Protein 8S7B (pdb70)

Solvent-accessible surface area: 16427 Å² total; per-residue (Å²): 148,131,82,80,46,108,38,19,47,16,2,26,65,34,28,84,89,50,45,153,115,8,50,89,60,8,48,15,101,130,142,39,96,104,61,24,45,87,114,66,69,154,160,100,118,120,36,18,69,0,28,18,72,156,16,140,32,75,133,12,22,76,100,0,88,70,0,0,66,70,25,0,10,0,17,0,44,99,10,62,13,120,46,68,26,2,58,44,1,22,84,23,1,59,87,0,1,108,24,85,40,133,80,1,79,127,10,23,1,26,75,120,49,134,75,42,48,65,32,0,0,6,21,29,123,10,73,63,118,121,16,33,11,11,0,4,1,2,1,17,0,66,2,29,24,116,156,103,29,62,87,73,33,0,0,68,78,8,139,50,2,66,110,23,0,32,140,0,10,77,13,0,78,95,0,9,39,52,0,1,54,12,0,0,120,18,14,164,23,99,83,59,43,1,54,104,45,10,82,138,6,24,0,42,0,28,1,7,16,6,2,39,0,48,94,22,51,22,0,2,0,11,23,35,27,14,14,18,8,0,0,2,0,22,8,16,8,126,87,15,67,6,12,2,5,63,66,120,59,154,22,43,39,7,90,19,93,69,62,13,0,7,0,13,0,0,2,4,0,8,0,3,0,12,14,70,1,95,4,6,26,22,1,5,12,8,44,59,153,103,63,8,0,4,0,8,0,24,2,28,7,8,104,114,113,62,6,70,7,0,84,50,7,59,79,168,125,111,102,31,120,2,113,113,4,45,12,129,80,7,103,66,12,26,106,20,58,37,11,131,40,89,62,19,0,76,66,2,99,154

B-factor: mean 39.92, std 14.91, range [18.69, 108.18]

Organism: Oryza sativa subsp. japonica (NCBI:txid39947)

Foldseek 3Di:
DPPCLQQDDALQVVVVVPDLADPPLFFDDVVVLVAQDDDAPVDDDDFQEAELVCLVDPVRLVSVLCCFQAPQKHWYPPLPDDLVLLVVLVVQLVVLVPDDPVQQCQFPQCVVSRNHDDAGKADAGQDDSSFRDAQKIKHKWWPFPVVPGDCSNQDCPVVCNVVSVNSVVVSVVVSVLSSQLSVCVVLVHDSCPQVVQQVRFIKMKIKMKHFAGSCLSGGFNAFWAFAQAQKKKKAWFQPDWFKWWAGPNHIHTDHDHRPIIMMGGGLLNCFQQLNSGDGITMTGTHHHPGMIIMIMIGHHTHQPDWRGHHPVQDDPVGDRQFDTGGPVVSVCQRSVQSSVSHYSRVVGGD

Nearest PDB structures (foldseek):
  8x7d-assembly2_B  TM=9.817E-01  e=3.833E-67  Oryza sativa
  8x7c-assembly2_A  TM=9.582E-01  e=7.101E-54  Zea mays
  8y4u-assembly1_A  TM=9.654E-01  e=3.224E-54  Oryza sativa Japonica Group
  6lsv-assembly2_B  TM=9.369E-01  e=7.402E-35  Arabidopsis thaliana
  5o7y-assembly1_A  TM=8.703E-01  e=7.907E-34  Papaver somniferum

Radius of gyration: 19.66 Å; Cα contacts (8 Å, |Δi|>4): 694; chains: 1; bounding box: 45×44×62 Å

Sequence (350 aa):
ADESWRAPAIVQELAAAGVEEPPSRYLLREKDRSDVKLVAAELPEPLPVVDLSRLDGAEEATKLRVALQNWGFFLLTNHGVEASLMDSVMNNLSREFFNQPIERKQKFSNLIDGKNFQIQGYGTDRVVTQDQILDWSDRLHLRVEPKEEQDLAFWPDHPESFRDVLNKYASGTKRIRDDIIQAMAKLLELDEDYFLDRLNEAPAFARFNYYPPCPRPDLVFGIRPHSDGTLLTILLVDKDVSGLQVQRDGKWSNVEATPHTLLINLGDTMEVMCNGIFRSPVHRVVTNAEKERISLAMLYSVNDEKDIEPAAGLLDENRPARRYRKVSVEEFRAGIFGKFSRGERYIDSLRI

Structure (mmCIF, N/CA/C/O backbone):
data_8S7B
#
_entry.id   8S7B
#
_cell.length_a   68.332
_cell.length_b   67.432
_cell.length_c   83.176
_cell.angle_alpha   90.000
_cell.angle_beta   92.090
_cell.angle_gamma   90.000
#
_symmetry.space_group_name_H-M   'C 1 2 1'
#
loop_
_entity.id
_entity.type
_entity.pdbx_description
1 polymer 'Fe(II)/2-oxoglutarate-dependent oxygenase'
2 non-polymer 'MANGANESE (II) ION'
3 non-polymer '2-OXOGLUTARIC ACID'
4 non-polymer 3,6,9,12,15,18,21-HEPTAOXATRICOSANE-1,23-DIOL
5 water water
#
loop_
_atom_site.group_PDB
_atom_site.id
_atom_site.type_symbol
_atom_site.label_atom_id
_atom_site.label_alt_id
_atom_site.label_comp_id
_atom_site.label_asym_id
_atom_site.label_entity_id
_atom_site.label_seq_id
_atom_site.pdbx_PDB_ins_code
_atom_site.Cartn_x
_atom_site.Cartn_y
_atom_site.Cartn_z
_atom_site.occupancy
_atom_site.B_iso_or_equiv
_atom_site.auth_seq_id
_atom_site.auth_comp_id
_atom_site.auth_asym_id
_atom_site.auth_atom_id
_atom_site.pdbx_PDB_model_num
ATOM 1 N N . ALA A 1 7 ? 14.84518 10.37330 -8.60202 1.000 108.18108 2 ALA A N 1
ATOM 2 C CA . ALA A 1 7 ? 15.60622 9.32824 -9.27525 1.000 106.27072 2 ALA A CA 1
ATOM 3 C C . ALA A 1 7 ? 15.53287 8.02181 -8.49348 1.000 101.50618 2 ALA A C 1
ATOM 4 O O . ALA A 1 7 ? 14.74352 7.89808 -7.55501 1.000 101.52033 2 ALA A O 1
ATOM 6 N N . ASP A 1 8 ? 16.35377 7.04714 -8.89092 1.000 100.26051 3 ASP A N 1
ATOM 7 C CA . ASP A 1 8 ? 16.42893 5.77684 -8.17944 1.000 97.69051 3 ASP A CA 1
ATOM 8 C C . ASP A 1 8 ? 16.88648 6.02387 -6.74813 1.000 95.11125 3 ASP A C 1
ATOM 9 O O . ASP A 1 8 ? 18.02320 6.44856 -6.51492 1.000 97.35276 3 ASP A O 1
ATOM 14 N N . GLU A 1 9 ? 16.00623 5.75652 -5.78517 1.000 91.65497 4 GLU A N 1
ATOM 15 C CA . GLU A 1 9 ? 16.27075 6.06568 -4.38593 1.000 77.23619 4 GLU A CA 1
ATOM 16 C C . GLU A 1 9 ? 17.31293 5.13010 -3.78549 1.000 72.97924 4 GLU A C 1
ATOM 17 O O . GLU A 1 9 ? 17.06730 4.50947 -2.74579 1.000 66.71751 4 GLU A O 1
ATOM 23 N N . SER A 1 10 ? 18.48228 5.02723 -4.42452 1.000 63.45055 5 SER A N 1
ATOM 24 C CA . SER A 1 10 ? 19.54491 4.18507 -3.88783 1.000 68.92747 5 SER A CA 1
ATOM 25 C C . SER A 1 10 ? 20.04895 4.69184 -2.54475 1.000 58.63921 5 SER A C 1
ATOM 26 O O . SER A 1 10 ? 20.63192 3.91485 -1.78025 1.000 58.23027 5 SER A O 1
ATOM 29 N N . TRP A 1 11 ? 19.83458 5.97442 -2.23835 1.000 57.11330 6 TRP A N 1
ATOM 30 C CA . TRP A 1 11 ? 20.20065 6.49435 -0.92659 1.000 61.83050 6 TRP A CA 1
ATOM 31 C C . TRP A 1 11 ? 19.37139 5.87437 0.18992 1.000 54.02264 6 TRP A C 1
ATOM 32 O O . TRP A 1 11 ? 19.76389 5.96360 1.35797 1.000 46.67745 6 TRP A O 1
ATOM 43 N N . ARG A 1 12 ? 18.23608 5.25438 -0.13814 1.000 49.80901 7 ARG A N 1
ATOM 44 C CA . ARG A 1 12 ? 17.43027 4.56511 0.86180 1.000 55.70297 7 ARG A CA 1
ATOM 45 C C . ARG A 1 12 ? 18.02759 3.23149 1.28467 1.000 50.72597 7 ARG A C 1
ATOM 46 O O . ARG A 1 12 ? 17.60035 2.67736 2.30318 1.000 55.36167 7 ARG A O 1
ATOM 54 N N . ALA A 1 13 ? 18.99875 2.70706 0.53428 1.000 46.56913 8 ALA A N 1
ATOM 55 C CA . ALA A 1 13 ? 19.67810 1.45258 0.85016 1.000 45.98396 8 ALA A CA 1
ATOM 56 C C . ALA A 1 13 ? 21.15279 1.76136 1.08584 1.000 50.43257 8 ALA A C 1
ATOM 57 O O . ALA A 1 13 ? 21.98308 1.62345 0.17399 1.000 45.38476 8 ALA A O 1
ATOM 59 N N . PRO A 1 14 ? 21.51471 2.18319 2.29388 1.000 43.79471 9 PRO A N 1
ATOM 60 C CA . PRO A 1 14 ? 22.90639 2.56001 2.55731 1.000 44.09835 9 PRO A CA 1
ATOM 61 C C . PRO A 1 14 ? 23.81446 1.34236 2.62854 1.000 45.47379 9 PRO A C 1
ATOM 62 O O . PRO A 1 14 ? 23.36921 0.20039 2.75922 1.000 41.65164 9 PRO A O 1
ATOM 66 N N . ALA A 1 15 ? 25.11478 1.61198 2.54783 1.000 43.33114 10 ALA A N 1
ATOM 67 C CA . ALA A 1 15 ? 26.11244 0.55475 2.52384 1.000 34.92579 10 ALA A CA 1
ATOM 68 C C . ALA A 1 15 ? 26.24625 -0.11819 3.88612 1.000 36.36173 10 ALA A C 1
ATOM 69 O O . ALA A 1 15 ? 25.90419 0.44450 4.93365 1.000 36.79488 10 ALA A O 1
ATOM 71 N N . ILE A 1 16 ? 26.76376 -1.34276 3.85704 1.000 34.50255 11 ILE A N 1
ATOM 72 C CA . ILE A 1 16 ? 27.23213 -2.00526 5.06811 1.000 36.06255 11 ILE A CA 1
ATOM 73 C C . ILE A 1 16 ? 28.58309 -1.40117 5.42632 1.000 31.34475 11 ILE A C 1
ATOM 74 O O . ILE A 1 16 ? 29.54667 -1.51943 4.66049 1.000 34.33109 11 ILE A O 1
ATOM 79 N N . VAL A 1 17 ? 28.64872 -0.72919 6.57929 1.000 35.36891 12 VAL A N 1
ATOM 80 C CA . VAL A 1 17 ? 29.85291 0.02724 6.90755 1.000 38.54950 12 VAL A CA 1
ATOM 81 C C . VAL A 1 17 ? 31.04687 -0.89832 7.09981 1.000 35.29314 12 VAL A C 1
ATOM 82 O O . VAL A 1 17 ? 32.17912 -0.53614 6.75642 1.000 33.51967 12 VAL A O 1
ATOM 86 N N . GLN A 1 18 ? 30.82835 -2.09937 7.64448 1.000 32.01114 13 GLN A N 1
ATOM 87 C CA . GLN A 1 18 ? 31.92829 -3.05387 7.75707 1.000 35.82962 13 GLN A CA 1
ATOM 88 C C . GLN A 1 18 ? 32.54761 -3.34959 6.39883 1.000 35.72311 13 GLN A C 1
ATOM 89 O O . GLN A 1 18 ? 33.76073 -3.57659 6.30363 1.000 37.19913 13 GLN A O 1
ATOM 95 N N . GLU A 1 19 ? 31.74215 -3.32300 5.33409 1.000 34.52181 14 GLU A N 1
ATOM 96 C CA . GLU A 1 19 ? 32.26501 -3.57868 3.99570 1.000 38.90155 14 GLU A CA 1
ATOM 97 C C . GLU A 1 19 ? 33.03443 -2.38118 3.44960 1.000 33.43699 14 GLU A C 1
ATOM 98 O O . GLU A 1 19 ? 34.03718 -2.55563 2.74893 1.000 37.71363 14 GLU A O 1
ATOM 104 N N . LEU A 1 20 ? 32.57825 -1.16208 3.74925 1.000 38.03360 15 LEU A N 1
ATOM 105 C CA . LEU A 1 20 ? 33.32994 0.02872 3.35491 1.000 45.09074 15 LEU A CA 1
ATOM 106 C C . LEU A 1 20 ? 34.73146 0.00323 3.94893 1.000 42.46106 15 LEU A C 1
ATOM 107 O O . LEU A 1 20 ? 35.71915 0.25299 3.25356 1.000 37.12171 15 LEU A O 1
ATOM 112 N N . ALA A 1 21 ? 34.83072 -0.29814 5.24424 1.000 37.87161 16 ALA A N 1
ATOM 113 C CA . ALA A 1 21 ? 36.12770 -0.35128 5.91098 1.000 39.80620 16 ALA A CA 1
ATOM 114 C C . ALA A 1 21 ? 36.99847 -1.46410 5.34401 1.000 42.98364 16 ALA A C 1
ATOM 115 O O . ALA A 1 21 ? 38.20452 -1.27736 5.14968 1.000 45.15790 16 ALA A O 1
ATOM 117 N N . ALA A 1 22 ? 36.40501 -2.62940 5.06828 1.000 36.78277 17 ALA A N 1
ATOM 118 C CA . ALA A 1 22 ? 37.16701 -3.73424 4.49433 1.000 37.98132 17 ALA A CA 1
ATOM 119 C C . ALA A 1 22 ? 37.63864 -3.42368 3.07805 1.000 38.89197 17 ALA A C 1
ATOM 120 O O . ALA A 1 22 ? 38.72461 -3.86065 2.67686 1.000 42.91745 17 ALA A O 1
ATOM 122 N N . ALA A 1 23 ? 36.83981 -2.68440 2.30354 1.000 39.42957 18 ALA A N 1
ATOM 123 C CA . ALA A 1 23 ? 37.26762 -2.28347 0.96719 1.000 40.06336 18 ALA A CA 1
ATOM 124 C C . ALA A 1 23 ? 38.41287 -1.28246 1.00838 1.000 44.34547 18 ALA A C 1
ATOM 125 O O . ALA A 1 23 ? 39.12972 -1.13752 0.01408 1.000 48.74972 18 ALA A O 1
ATOM 127 N N . GLY A 1 24 ? 38.59797 -0.58781 2.12695 1.000 44.57399 19 GLY A N 1
ATOM 128 C CA . GLY A 1 24 ? 39.73730 0.29219 2.27775 1.000 50.16550 19 GLY A CA 1
ATOM 129 C C . GLY A 1 24 ? 39.48322 1.74248 1.92053 1.000 47.52938 19 GLY A C 1
ATOM 130 O O . GLY A 1 24 ? 40.36697 2.40178 1.36896 1.000 47.34179 19 GLY A O 1
ATOM 131 N N . VAL A 1 25 ? 38.29365 2.26539 2.22875 1.000 41.99208 20 VAL A N 1
ATOM 132 C CA . VAL A 1 25 ? 38.05852 3.68999 2.02043 1.000 58.77663 20 VAL A CA 1
ATOM 133 C C . VAL A 1 25 ? 39.04550 4.48682 2.86197 1.000 45.69393 20 VAL A C 1
ATOM 134 O O . VAL A 1 25 ? 39.26623 4.19156 4.04296 1.000 49.89816 20 VAL A O 1
ATOM 138 N N . GLU A 1 26 ? 39.67623 5.48441 2.23970 1.000 57.10965 21 GLU A N 1
ATOM 139 C CA . GLU A 1 26 ? 40.68532 6.28105 2.92484 1.000 51.55321 21 GLU A CA 1
ATOM 140 C C . GLU A 1 26 ? 40.08161 7.38673 3.77847 1.000 51.34608 21 GLU A C 1
ATOM 141 O O . GLU A 1 26 ? 40.77996 7.93983 4.63391 1.000 48.85529 21 GLU A O 1
ATOM 147 N N . GLU A 1 27 ? 38.81347 7.71823 3.55775 1.000 50.27084 22 GLU A N 1
ATOM 148 C CA . GLU A 1 27 ? 38.09083 8.74996 4.28552 1.000 45.62582 22 GLU A CA 1
ATOM 149 C C . GLU A 1 27 ? 36.63271 8.32826 4.35666 1.000 41.15590 22 GLU A C 1
ATOM 150 O O . GLU A 1 27 ? 36.17684 7.52696 3.53285 1.000 43.32826 22 GLU A O 1
ATOM 156 N N . PRO A 1 28 ? 35.87480 8.84056 5.32049 1.000 40.40059 23 PRO A N 1
ATOM 157 C CA . PRO A 1 28 ? 34.44304 8.52753 5.37159 1.000 39.05848 23 PRO A CA 1
ATOM 158 C C . PRO A 1 28 ? 33.71773 9.17231 4.20456 1.000 44.68732 23 PRO A C 1
ATOM 159 O O . PRO A 1 28 ? 33.93451 10.35878 3.91792 1.000 39.55582 23 PRO A O 1
ATOM 163 N N . PRO A 1 29 ? 32.86836 8.42504 3.49658 1.000 46.49263 24 PRO A N 1
ATOM 164 C CA . PRO A 1 29 ? 32.06274 9.03702 2.43209 1.000 51.88058 24 PRO A CA 1
ATOM 165 C C . PRO A 1 29 ? 31.19966 10.16596 2.97967 1.000 47.45026 24 PRO A C 1
ATOM 166 O O . PRO A 1 29 ? 30.94021 10.25701 4.18134 1.000 42.76705 24 PRO A O 1
ATOM 170 N N . SER A 1 30 ? 30.74407 11.03485 2.06924 1.000 42.89228 25 SER A N 1
ATOM 171 C CA . SER A 1 30 ? 30.21776 12.33138 2.49315 1.000 45.77350 25 SER A CA 1
ATOM 172 C C . SER A 1 30 ? 28.97959 12.20509 3.37848 1.000 46.07680 25 SER A C 1
ATOM 173 O O . SER A 1 30 ? 28.75723 13.05727 4.24465 1.000 40.30060 25 SER A O 1
ATOM 176 N N . ARG A 1 31 ? 28.17107 11.15812 3.19831 1.000 42.79046 26 ARG A N 1
ATOM 177 C CA . ARG A 1 31 ? 26.95173 11.03892 3.99748 1.000 39.46846 26 ARG A CA 1
ATOM 178 C C . ARG A 1 31 ? 27.21486 10.66437 5.45212 1.000 41.36172 26 ARG A C 1
ATOM 179 O O . ARG A 1 31 ? 26.27781 10.69446 6.25876 1.000 45.49059 26 ARG A O 1
ATOM 187 N N . TYR A 1 32 ? 28.44957 10.31387 5.81007 1.000 43.18747 27 TYR A N 1
ATOM 188 C CA . TYR A 1 32 ? 28.80054 10.03474 7.19465 1.000 36.96626 27 TYR A CA 1
ATOM 189 C C . TYR A 1 32 ? 29.43755 11.22775 7.89416 1.000 36.53574 27 TYR A C 1
ATOM 190 O O . TYR A 1 32 ? 29.61938 11.18370 9.11396 1.000 38.71078 27 TYR A O 1
ATOM 199 N N . LEU A 1 33 ? 29.77528 12.28610 7.15762 1.000 37.44403 28 LEU A N 1
ATOM 200 C CA . LEU A 1 33 ? 30.46887 13.41780 7.75585 1.000 39.06123 28 LEU A CA 1
ATOM 201 C C . LEU A 1 33 ? 29.51800 14.24376 8.61530 1.000 47.20791 28 LEU A C 1
ATOM 202 O O . LEU A 1 33 ? 28.42569 14.61645 8.17507 1.000 48.91136 28 LEU A O 1
ATOM 207 N N . LEU A 1 34 ? 29.94260 14.53647 9.84066 1.000 41.68005 29 LEU A N 1
ATOM 208 C CA . LEU A 1 34 ? 29.19730 15.43336 10.70790 1.000 46.69370 29 LEU A CA 1
ATOM 209 C C . LEU A 1 34 ? 29.21336 16.85800 10.15665 1.000 46.37526 29 LEU A C 1
ATOM 210 O O . LEU A 1 34 ? 30.03250 17.21967 9.30763 1.000 51.79899 29 LEU A O 1
ATOM 215 N N . ARG A 1 35 ? 28.30412 17.67750 10.67492 1.000 77.66603 30 ARG A N 1
ATOM 216 C CA . ARG A 1 35 ? 28.07220 19.03360 10.18086 1.000 84.98948 30 ARG A CA 1
ATOM 217 C C . ARG A 1 35 ? 28.47523 20.04227 11.25711 1.000 89.34824 30 ARG A C 1
ATOM 218 O O . ARG A 1 35 ? 27.65537 20.45190 12.08085 1.000 98.74821 30 ARG A O 1
ATOM 226 N N . GLU A 1 36 ? 29.75257 20.43716 11.23783 1.000 92.59291 31 GLU A N 1
ATOM 227 C CA . GLU A 1 36 ? 30.29020 21.53523 12.04236 1.000 90.73425 31 GLU A CA 1
ATOM 228 C C . GLU A 1 36 ? 29.88274 21.48846 13.51236 1.000 84.44229 31 GLU A C 1
ATOM 229 O O . GLU A 1 36 ? 30.73752 21.31857 14.38813 1.000 82.31905 31 GLU A O 1
ATOM 235 N N . LYS A 1 37 ? 28.58585 21.67025 13.78720 1.000 82.25803 32 LYS A N 1
ATOM 236 C CA . LYS A 1 37 ? 28.09035 21.67706 15.16225 1.000 82.15961 32 LYS A CA 1
ATOM 237 C C . LYS A 1 37 ? 28.54550 20.43904 15.92385 1.000 82.50071 32 LYS A C 1
ATOM 238 O O . LYS A 1 37 ? 28.98904 20.52940 17.07454 1.000 80.67863 32 LYS A O 1
ATOM 244 N N . ASP A 1 38 ? 28.44406 19.26834 15.29178 1.000 81.21525 33 ASP A N 1
ATOM 245 C CA . ASP A 1 38 ? 28.93094 18.04343 15.91076 1.000 75.50388 33 ASP A CA 1
ATOM 246 C C . ASP A 1 38 ? 30.43341 17.85656 15.74032 1.000 73.97878 33 ASP A C 1
ATOM 247 O O . ASP A 1 38 ? 31.04886 17.16342 16.55665 1.000 70.22358 33 ASP A O 1
ATOM 252 N N . ARG A 1 39 ? 31.03865 18.46339 14.71378 1.000 73.40944 34 ARG A N 1
ATOM 253 C CA . ARG A 1 39 ? 32.47311 18.28772 14.49583 1.000 73.10203 34 ARG A CA 1
ATOM 254 C C . ARG A 1 39 ? 33.29016 18.87668 15.64008 1.000 75.80552 34 ARG A C 1
ATOM 255 O O . ARG A 1 39 ? 34.29730 18.29263 16.05887 1.000 69.74431 34 ARG A O 1
ATOM 263 N N . SER A 1 40 ? 32.87473 20.03353 16.15875 1.000 74.18848 35 SER A N 1
ATOM 264 C CA . SER A 1 40 ? 33.60860 20.68118 17.23936 1.000 76.75876 35 SER A CA 1
ATOM 265 C C . SER A 1 40 ? 33.52288 19.92039 18.55739 1.000 78.11026 35 SER A C 1
ATOM 266 O O . SER A 1 40 ? 34.29477 20.22102 19.47491 1.000 80.12635 35 SER A O 1
ATOM 269 N N . ASP A 1 41 ? 32.62219 18.94472 18.67520 1.000 73.73232 36 ASP A N 1
ATOM 270 C CA . ASP A 1 41 ? 32.36494 18.27944 19.94523 1.000 65.51760 36 ASP A CA 1
ATOM 271 C C . ASP A 1 41 ? 32.80055 16.81830 19.95901 1.000 67.24788 36 ASP A C 1
ATOM 272 O O . ASP A 1 41 ? 32.49057 16.10395 20.91854 1.000 52.85562 36 ASP A O 1
ATOM 277 N N . VAL A 1 42 ? 33.50690 16.35516 18.92988 1.000 66.69850 37 VAL A N 1
ATOM 278 C CA . VAL A 1 42 ? 33.98609 14.97550 18.88841 1.000 62.03430 37 VAL A CA 1
ATOM 279 C C . VAL A 1 42 ? 35.22314 14.87565 19.77477 1.000 65.57040 37 VAL A C 1
ATOM 280 O O . VAL A 1 42 ? 36.27843 15.42483 19.44990 1.000 64.59775 37 VAL A O 1
ATOM 284 N N . LYS A 1 43 ? 35.09663 14.16923 20.89368 1.000 49.63132 38 LYS A N 1
ATOM 285 C CA . LYS A 1 43 ? 36.19893 13.96771 21.82436 1.000 61.69312 38 LYS A CA 1
ATOM 286 C C . LYS A 1 43 ? 36.80615 12.59036 21.58313 1.000 56.57892 38 LYS A C 1
ATOM 287 O O . LYS A 1 43 ? 36.13611 11.57119 21.77691 1.000 44.36173 38 LYS A O 1
ATOM 293 N N . LEU A 1 44 ? 38.06735 12.56146 21.15306 1.000 47.82959 39 LEU A N 1
ATOM 294 C CA . LEU A 1 44 ? 38.77755 11.30801 20.93808 1.000 60.51441 39 LEU A CA 1
ATOM 295 C C . LEU A 1 44 ? 39.79907 11.00263 22.02575 1.000 67.89525 39 LEU A C 1
ATOM 296 O O . LEU A 1 44 ? 40.25589 9.85793 22.11750 1.000 66.39929 39 LEU A O 1
ATOM 301 N N . VAL A 1 45 ? 40.16825 11.98543 22.84521 1.000 64.40329 40 VAL A N 1
ATOM 302 C CA . VAL A 1 45 ? 41.19889 11.81481 23.86360 1.000 63.43493 40 VAL A CA 1
ATOM 303 C C . VAL A 1 45 ? 40.53361 11.63288 25.22175 1.000 64.33263 40 VAL A C 1
ATOM 304 O O . VAL A 1 45 ? 39.51459 12.27025 25.52392 1.000 63.12277 40 VAL A O 1
ATOM 308 N N . ALA A 1 46 ? 41.09577 10.74199 26.03535 1.000 60.99591 41 ALA A N 1
ATOM 309 C CA . ALA A 1 46 ? 40.58136 10.52633 27.37837 1.000 65.50259 41 ALA A CA 1
ATOM 310 C C . ALA A 1 46 ? 40.98190 11.68284 28.29080 1.000 50.39487 41 ALA A C 1
ATOM 311 O O . ALA A 1 46 ? 41.93556 12.41743 28.02503 1.000 56.22644 41 ALA A O 1
ATOM 313 N N . ALA A 1 47 ? 40.24189 11.82843 29.39106 1.000 49.07578 42 ALA A N 1
ATOM 314 C CA . ALA A 1 47 ? 40.34136 13.01391 30.23616 1.000 59.02037 42 ALA A CA 1
ATOM 315 C C . ALA A 1 47 ? 41.56098 13.02340 31.15132 1.000 65.62643 42 ALA A C 1
ATOM 316 O O . ALA A 1 47 ? 41.84741 14.07138 31.74152 1.000 78.40431 42 ALA A O 1
ATOM 318 N N . GLU A 1 48 ? 42.25860 11.89193 31.29731 1.000 62.36274 43 GLU A N 1
ATOM 319 C CA . GLU A 1 48 ? 43.47283 11.75005 32.10516 1.000 61.94158 43 GLU A CA 1
ATOM 320 C C . GLU A 1 48 ? 43.18183 11.69695 33.60592 1.000 58.92709 43 GLU A C 1
ATOM 321 O O . GLU A 1 48 ? 43.87312 10.98238 34.34009 1.000 53.53512 43 GLU A O 1
ATOM 327 N N . LEU A 1 49 ? 42.17588 12.43462 34.07971 1.000 42.46614 44 LEU A N 1
ATOM 328 C CA . LEU A 1 49 ? 41.71556 12.34039 35.46885 1.000 46.78813 44 LEU A CA 1
ATOM 329 C C . LEU A 1 49 ? 40.19275 12.24030 35.52005 1.000 40.24192 44 LEU A C 1
ATOM 330 O O . LEU A 1 49 ? 39.51382 13.12240 36.05737 1.000 39.27420 44 LEU A O 1
ATOM 335 N N . PRO A 1 50 ? 39.61833 11.15762 34.99127 1.000 33.94818 45 PRO A N 1
ATOM 336 C CA . PRO A 1 50 ? 38.15670 11.02507 34.99866 1.000 30.71663 45 PRO A CA 1
ATOM 337 C C . PRO A 1 50 ? 37.61261 10.84731 36.40743 1.000 33.38984 45 PRO A C 1
ATOM 338 O O . PRO A 1 50 ? 38.29138 10.33059 37.29788 1.000 33.63503 45 PRO A O 1
ATOM 342 N N . GLU A 1 51 ? 36.37582 11.30520 36.60258 1.000 34.56817 46 GLU A N 1
ATOM 343 C CA . GLU A 1 51 ? 35.69107 11.09037 37.86773 1.000 31.90184 46 GLU A CA 1
ATOM 344 C C . GLU A 1 51 ? 35.24468 9.63390 37.97788 1.000 30.93550 46 GLU A C 1
ATOM 345 O O . GLU A 1 51 ? 34.91584 9.00341 36.97312 1.000 26.17804 46 GLU A O 1
ATOM 351 N N . PRO A 1 52 ? 35.22262 9.07817 39.18841 1.000 30.62507 47 PRO A N 1
ATOM 352 C CA . PRO A 1 52 ? 34.67806 7.72659 39.36304 1.000 28.97994 47 PRO A CA 1
ATOM 353 C C . PRO A 1 52 ? 33.23765 7.63969 38.87429 1.000 29.99557 47 PRO A C 1
ATOM 354 O O . PRO A 1 52 ? 32.43796 8.55547 39.06762 1.000 29.16223 47 PRO A O 1
ATOM 358 N N . LEU A 1 53 ? 32.92047 6.54408 38.23893 1.000 26.57453 48 LEU A N 1
ATOM 359 C CA . LEU A 1 53 ? 31.57486 6.32459 37.73750 1.000 21.44776 48 LEU A CA 1
ATOM 360 C C . LEU A 1 53 ? 30.71200 5.67004 38.81024 1.000 27.24794 48 LEU A C 1
ATOM 361 O O . LEU A 1 53 ? 31.23062 4.98544 39.69648 1.000 25.57932 48 LEU A O 1
ATOM 366 N N . PRO A 1 54 ? 29.39528 5.84782 38.77117 1.000 25.33583 49 PRO A N 1
ATOM 367 C CA . PRO A 1 54 ? 28.54978 5.18333 39.77046 1.000 25.40328 49 PRO A CA 1
ATOM 368 C C . PRO A 1 54 ? 28.48221 3.68262 39.52636 1.000 26.93803 49 PRO A C 1
ATOM 369 O O . PRO A 1 54 ? 28.32484 3.21942 38.39425 1.000 25.32647 49 PRO A O 1
ATOM 373 N N . VAL A 1 55 ? 28.63500 2.92419 40.61008 1.000 24.71086 50 VAL A N 1
ATOM 374 C CA . VAL A 1 55 ? 28.59589 1.46638 40.58340 1.000 20.14258 50 VAL A CA 1
ATOM 375 C C . VAL A 1 55 ? 27.53345 1.02518 41.58175 1.000 23.48619 50 VAL A C 1
ATOM 376 O O . VAL A 1 55 ? 27.50421 1.51939 42.71514 1.000 25.81628 50 VAL A O 1
ATOM 380 N N . VAL A 1 56 ? 26.64856 0.12446 41.15458 1.000 21.23037 51 VAL A N 1
ATOM 381 C CA . VAL A 1 56 ? 25.58700 -0.42047 41.99931 1.000 22.30037 51 VAL A CA 1
ATOM 382 C C . VAL A 1 56 ? 25.75401 -1.93199 42.04268 1.000 25.10754 51 VAL A C 1
ATOM 383 O O . VAL A 1 56 ? 25.96759 -2.56702 41.00403 1.000 24.02728 51 VAL A O 1
ATOM 387 N N . ASP A 1 57 ? 25.66830 -2.49910 43.24062 1.000 22.31047 52 ASP A N 1
ATOM 388 C CA . ASP A 1 57 ? 25.76362 -3.93787 43.45524 1.000 23.83279 52 ASP A CA 1
ATOM 389 C C . ASP A 1 57 ? 24.33710 -4.46521 43.57097 1.000 25.98689 52 ASP A C 1
ATOM 390 O O . ASP A 1 57 ? 23.65573 -4.21519 44.57285 1.000 23.29372 52 ASP A O 1
ATOM 395 N N . LEU A 1 58 ? 23.88606 -5.18688 42.54002 1.000 22.74531 53 LEU A N 1
ATOM 396 C CA . LEU A 1 58 ? 22.50969 -5.67691 42.51864 1.000 22.94410 53 LEU A CA 1
ATOM 397 C C . LEU A 1 58 ? 22.20101 -6.51905 43.74885 1.000 22.66397 53 LEU A C 1
ATOM 398 O O . LEU A 1 58 ? 21.09524 -6.44453 44.30020 1.000 29.08788 53 LEU A O 1
ATOM 403 N N . SER A 1 59 ? 23.16541 -7.32715 44.20076 1.000 24.38822 54 SER A N 1
ATOM 404 C CA . SER A 1 59 ? 22.88872 -8.21024 45.33192 1.000 28.67260 54 SER A CA 1
ATOM 405 C C . SER A 1 59 ? 22.70060 -7.46377 46.64871 1.000 31.16283 54 SER A C 1
ATOM 406 O O . SER A 1 59 ? 22.18931 -8.05617 47.60599 1.000 28.96083 54 SER A O 1
ATOM 409 N N . ARG A 1 60 ? 23.09234 -6.19533 46.72651 1.000 25.73786 55 ARG A N 1
ATOM 410 C CA . ARG A 1 60 ? 22.96239 -5.40954 47.94586 1.000 29.11080 55 ARG A CA 1
ATOM 411 C C . ARG A 1 60 ? 21.82295 -4.40278 47.87880 1.000 30.59984 55 ARG A C 1
ATOM 412 O O . ARG A 1 60 ? 21.65268 -3.61388 48.81479 1.000 28.80970 55 ARG A O 1
ATOM 420 N N . LEU A 1 61 ? 21.02880 -4.42505 46.80843 1.000 27.76938 56 LEU A N 1
ATOM 421 C CA . LEU A 1 61 ? 20.14769 -3.31311 46.48115 1.000 28.02017 56 LEU A CA 1
ATOM 422 C C . LEU A 1 61 ? 18.98355 -3.15037 47.44860 1.000 32.74280 56 LEU A C 1
ATOM 423 O O . LEU A 1 61 ? 18.34690 -2.09244 47.43726 1.000 36.25211 56 LEU A O 1
ATOM 428 N N . ASP A 1 62 ? 18.68803 -4.15153 48.28087 1.000 34.21588 57 ASP A N 1
ATOM 429 C CA . ASP A 1 62 ? 17.65140 -3.97084 49.28970 1.000 33.55037 57 ASP A CA 1
ATOM 430 C C . ASP A 1 62 ? 18.09612 -3.04262 50.41116 1.000 42.26748 57 ASP A C 1
ATOM 431 O O . ASP A 1 62 ? 17.24468 -2.48273 51.11041 1.000 42.83728 57 ASP A O 1
ATOM 436 N N . GLY A 1 63 ? 19.40164 -2.86975 50.59745 1.000 33.41732 58 GLY A N 1
ATOM 437 C CA . GLY A 1 63 ? 19.89184 -2.03887 51.67737 1.000 34.21774 58 GLY A CA 1
ATOM 438 C C . GLY A 1 63 ? 19.78533 -0.55859 51.36171 1.000 34.97510 58 GLY A C 1
ATOM 439 O O . GLY A 1 63 ? 19.85077 -0.13127 50.20895 1.000 28.72696 58 GLY A O 1
ATOM 440 N N . ALA A 1 64 ? 19.62577 0.23664 52.42164 1.000 31.87809 59 ALA A N 1
ATOM 441 C CA . ALA A 1 64 ? 19.46796 1.67588 52.24211 1.000 37.59130 59 ALA A CA 1
ATOM 442 C C . ALA A 1 64 ? 20.69348 2.29238 51.58261 1.000 26.45518 59 ALA A C 1
ATOM 443 O O . ALA A 1 64 ? 20.56443 3.13509 50.68818 1.000 28.63406 59 ALA A O 1
ATOM 445 N N . GLU A 1 65 ? 21.89107 1.88746 52.01373 1.000 30.51621 60 GLU A N 1
ATOM 446 C CA . GLU A 1 65 ? 23.10911 2.48523 51.47411 1.000 27.30404 60 GLU A CA 1
ATOM 447 C C . GLU A 1 65 ? 23.23283 2.22447 49.97959 1.000 30.88203 60 GLU A C 1
ATOM 448 O O . GLU A 1 65 ? 23.66506 3.09993 49.22277 1.000 27.20600 60 GLU A O 1
ATOM 454 N N . GLU A 1 66 ? 22.85315 1.02765 49.53318 1.000 30.15675 61 GLU A N 1
ATOM 455 C CA . GLU A 1 66 ? 22.96829 0.71997 48.11333 1.000 25.28872 61 GLU A CA 1
ATOM 456 C C . GLU A 1 66 ? 21.86734 1.39626 47.30846 1.000 27.97917 61 GLU A C 1
ATOM 457 O O . GLU A 1 66 ? 22.10673 1.84930 46.18836 1.000 26.90578 61 GLU A O 1
ATOM 463 N N . ALA A 1 67 ? 20.65727 1.47518 47.86227 1.000 27.99931 62 ALA A N 1
ATOM 464 C CA . ALA A 1 67 ? 19.59452 2.22405 47.20145 1.000 24.89314 62 ALA A CA 1
ATOM 465 C C . ALA A 1 67 ? 19.96493 3.69001 47.04085 1.000 25.02257 62 ALA A C 1
ATOM 466 O O . ALA A 1 67 ? 19.55839 4.32857 46.06408 1.000 27.53519 62 ALA A O 1
ATOM 468 N N . THR A 1 68 ? 20.71861 4.24467 47.99350 1.000 27.99316 63 THR A N 1
ATOM 469 C CA . THR A 1 68 ? 21.17553 5.62594 47.86855 1.000 27.82077 63 THR A CA 1
ATOM 470 C C . THR A 1 68 ? 22.15054 5.78143 46.70704 1.000 24.81966 63 THR A C 1
ATOM 471 O O . THR A 1 68 ? 22.11148 6.78535 45.98465 1.000 23.92344 63 THR A O 1
ATOM 475 N N . LYS A 1 69 ? 23.04269 4.80625 46.51926 1.000 22.89720 64 LYS A N 1
ATOM 476 C CA . LYS A 1 69 ? 23.94267 4.85286 45.37034 1.000 24.48420 64 LYS A CA 1
ATOM 477 C C . LYS A 1 69 ? 23.16164 4.80833 44.06648 1.000 24.30422 64 LYS A C 1
ATOM 478 O O . LYS A 1 69 ? 23.52844 5.47726 43.09260 1.000 23.27600 64 LYS A O 1
ATOM 484 N N . LEU A 1 70 ? 22.09548 4.00109 44.02282 1.000 24.54336 65 LEU A N 1
ATOM 485 C CA . LEU A 1 70 ? 21.21813 3.98237 42.85639 1.000 24.65307 65 LEU A CA 1
ATOM 486 C C . LEU A 1 70 ? 20.55561 5.33779 42.64431 1.000 25.09767 65 LEU A C 1
ATOM 487 O O . LEU A 1 70 ? 20.48061 5.83433 41.51638 1.000 24.41219 65 LEU A O 1
ATOM 492 N N . ARG A 1 71 ? 20.05238 5.95008 43.71940 1.000 24.17426 66 ARG A N 1
ATOM 493 C CA . ARG A 1 71 ? 19.40954 7.25468 43.57683 1.000 21.39630 66 ARG A CA 1
ATOM 494 C C . ARG A 1 71 ? 20.37946 8.28163 43.00668 1.000 22.20432 66 ARG A C 1
ATOM 495 O O . ARG A 1 71 ? 20.03956 9.02416 42.07659 1.000 27.65497 66 ARG A O 1
ATOM 503 N N . VAL A 1 72 ? 21.60553 8.32310 43.53473 1.000 25.87406 67 VAL A N 1
ATOM 504 C CA . VAL A 1 72 ? 22.59753 9.27139 43.03224 1.000 27.47948 67 VAL A CA 1
ATOM 505 C C . VAL A 1 72 ? 22.86178 9.03008 41.55451 1.000 29.55496 67 VAL A C 1
ATOM 506 O O . VAL A 1 72 ? 22.93482 9.97524 40.75809 1.000 27.54224 67 VAL A O 1
ATOM 510 N N . ALA A 1 73 ? 22.99022 7.76091 41.16215 1.000 24.18041 68 ALA A N 1
ATOM 511 C CA . ALA A 1 73 ? 23.22256 7.44595 39.75842 1.000 27.96862 68 ALA A CA 1
ATOM 512 C C . ALA A 1 73 ? 22.05932 7.91343 38.89482 1.000 27.20614 68 ALA A C 1
ATOM 513 O O . ALA A 1 73 ? 22.26640 8.52241 37.83729 1.000 26.14990 68 ALA A O 1
ATOM 515 N N . LEU A 1 74 ? 20.82490 7.66039 39.34044 1.000 24.84548 69 LEU A N 1
ATOM 516 C CA . LEU A 1 74 ? 19.67728 7.92933 38.48045 1.000 26.11327 69 LEU A CA 1
ATOM 517 C C . LEU A 1 74 ? 19.38507 9.41582 38.38517 1.000 28.91382 69 LEU A C 1
ATOM 518 O O . LEU A 1 74 ? 18.99219 9.90428 37.32214 1.000 25.30002 69 LEU A O 1
ATOM 523 N N . GLN A 1 75 ? 19.56440 10.15017 39.48240 1.000 27.63500 70 GLN A N 1
ATOM 524 C CA . GLN A 1 75 ? 19.27871 11.58013 39.46899 1.000 27.49180 70 GLN A CA 1
ATOM 525 C C . GLN A 1 75 ? 20.38777 12.38198 38.79606 1.000 29.89126 70 GLN A C 1
ATOM 526 O O . GLN A 1 75 ? 20.10590 13.34477 38.07268 1.000 36.52526 70 GLN A O 1
ATOM 532 N N . ASN A 1 76 ? 21.65153 12.00924 39.01288 1.000 29.90124 71 ASN A N 1
ATOM 533 C CA . ASN A 1 76 ? 22.76934 12.82803 38.55820 1.000 29.91375 71 ASN A CA 1
ATOM 534 C C . ASN A 1 76 ? 23.45157 12.31291 37.29662 1.000 32.61438 71 ASN A C 1
ATOM 535 O O . ASN A 1 76 ? 24.14556 13.08872 36.62748 1.000 30.77232 71 ASN A O 1
ATOM 540 N N . TRP A 1 77 ? 23.28106 11.04615 36.95168 1.000 25.22508 72 TRP A N 1
ATOM 541 C CA . TRP A 1 77 ? 23.94868 10.50392 35.77504 1.000 26.03499 72 TRP A CA 1
ATOM 542 C C . TRP A 1 77 ? 22.99207 9.90861 34.75565 1.000 28.70055 72 TRP A C 1
ATOM 543 O O . TRP A 1 77 ? 23.23840 10.02317 33.54811 1.000 28.12896 72 TRP A O 1
ATOM 554 N N . GLY A 1 78 ? 21.91121 9.27005 35.20305 1.000 23.04048 73 GLY A N 1
ATOM 555 C CA . GLY A 1 78 ? 21.01436 8.56060 34.31720 1.000 21.25335 73 GLY A CA 1
ATOM 556 C C . GLY A 1 78 ? 21.43524 7.14211 33.99850 1.000 25.56840 73 GLY A C 1
ATOM 557 O O . GLY A 1 78 ? 20.70529 6.43762 33.29173 1.000 23.02131 73 GLY A O 1
ATOM 558 N N . PHE A 1 79 ? 22.58788 6.70408 34.49226 1.000 20.31125 74 PHE A N 1
ATOM 559 C CA . PHE A 1 79 ? 23.08514 5.36713 34.21741 1.000 22.71099 74 PHE A CA 1
ATOM 560 C C . PHE A 1 79 ? 23.95631 4.93187 35.38469 1.000 29.06288 74 PHE A C 1
ATOM 561 O O . PHE A 1 79 ? 24.33406 5.74308 36.23668 1.000 25.94626 74 PHE A O 1
ATOM 569 N N . PHE A 1 80 ? 24.28238 3.63782 35.40999 1.000 23.43035 75 PHE A N 1
ATOM 570 C CA . PHE A 1 80 ? 25.20366 3.10900 36.40750 1.000 23.63593 75 PHE A CA 1
ATOM 571 C C . PHE A 1 80 ? 25.82605 1.81338 35.89450 1.000 21.60378 75 PHE A C 1
ATOM 572 O O . PHE A 1 80 ? 25.23952 1.11102 35.06541 1.000 21.75999 75 PHE A O 1
ATOM 580 N N . LEU A 1 81 ? 27.04335 1.53740 36.36298 1.000 19.48236 76 LEU A N 1
ATOM 581 C CA . LEU A 1 81 ? 27.63216 0.20954 36.24633 1.000 20.86315 76 LEU A CA 1
ATOM 582 C C . LEU A 1 81 ? 26.97970 -0.70695 37.27308 1.000 24.81521 76 LEU A C 1
ATOM 583 O O . LEU A 1 81 ? 26.69912 -0.28213 38.39474 1.000 24.45031 76 LEU A O 1
ATOM 588 N N . LEU A 1 82 ? 26.75338 -1.96804 36.89957 1.000 19.98807 77 LEU A N 1
ATOM 589 C CA . LEU A 1 82 ? 26.06132 -2.91568 37.77201 1.000 19.49913 77 LEU A CA 1
ATOM 590 C C . LEU A 1 82 ? 26.92471 -4.15057 37.96488 1.000 21.15161 77 LEU A C 1
ATOM 591 O O . LEU A 1 82 ? 27.33542 -4.78381 36.98496 1.000 23.42690 77 LEU A O 1
ATOM 596 N N . THR A 1 83 ? 27.19378 -4.49539 39.21866 1.000 23.36973 78 THR A N 1
ATOM 597 C CA . THR A 1 83 ? 27.97027 -5.67657 39.56058 1.000 21.09043 78 THR A CA 1
ATOM 598 C C . THR A 1 83 ? 27.08645 -6.67617 40.29773 1.000 22.22513 78 THR A C 1
ATOM 599 O O . THR A 1 83 ? 25.99227 -6.34144 40.76501 1.000 22.58038 78 THR A O 1
ATOM 603 N N . ASN A 1 84 ? 27.57804 -7.91644 40.39303 1.000 24.12158 79 ASN A N 1
ATOM 604 C CA . ASN A 1 84 ? 26.90903 -8.97303 41.16510 1.000 28.93674 79 ASN A CA 1
ATOM 605 C C . ASN A 1 84 ? 25.44918 -9.12324 40.74209 1.000 24.56613 79 ASN A C 1
ATOM 606 O O . ASN A 1 84 ? 24.54529 -9.29016 41.56734 1.000 27.20779 79 ASN A O 1
ATOM 611 N N . HIS A 1 85 ? 25.22788 -9.06259 39.43298 1.000 24.40852 80 HIS A N 1
ATOM 612 C CA . HIS A 1 85 ? 23.91025 -9.02448 38.81386 1.000 23.97922 80 HIS A CA 1
ATOM 613 C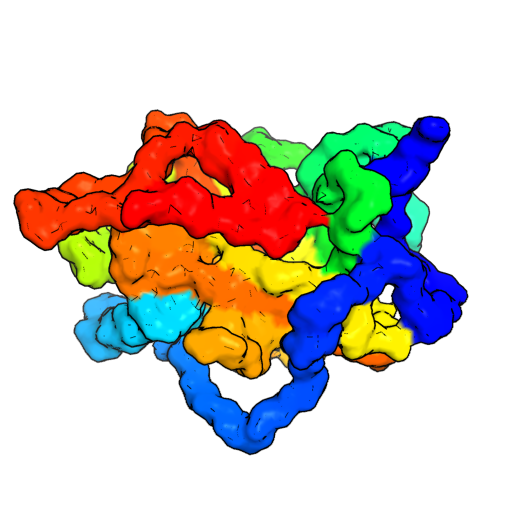 C . HIS A 1 85 ? 23.35503 -10.40837 38.49427 1.000 25.10969 80 HIS A C 1
ATOM 614 O O . HIS A 1 85 ? 22.23070 -10.50916 37.99213 1.000 31.26351 80 HIS A O 1
ATOM 621 N N . GLY A 1 86 ? 24.11280 -11.47148 38.74853 1.000 21.91349 81 GLY A N 1
ATOM 622 C CA . GLY A 1 86 ? 23.59157 -12.81699 38.64843 1.000 27.21093 81 GLY A CA 1
ATOM 623 C C . GLY A 1 86 ? 23.74164 -13.48965 37.29861 1.000 24.35508 81 GLY A C 1
ATOM 624 O O . GLY A 1 86 ? 23.48216 -14.69605 37.19939 1.000 27.38617 81 GLY A O 1
ATOM 625 N N . VAL A 1 87 ? 24.13447 -12.76361 36.25440 1.000 26.90980 82 VAL A N 1
ATOM 626 C CA . VAL A 1 87 ? 24.32999 -13.38550 34.94703 1.000 25.12634 82 VAL A CA 1
ATOM 627 C C . VAL A 1 87 ? 25.71850 -14.00463 34.89732 1.000 33.59674 82 VAL A C 1
ATOM 628 O O . VAL A 1 87 ? 26.71994 -13.32027 35.14069 1.000 28.70034 82 VAL A O 1
ATOM 632 N N . GLU A 1 88 ? 25.78008 -15.29881 34.57321 1.000 26.83366 83 GLU A N 1
ATOM 633 C CA . GLU A 1 88 ? 27.05271 -16.00882 34.52139 1.000 27.72841 83 GLU A CA 1
ATOM 634 C C . GLU A 1 88 ? 28.01581 -15.29812 33.58443 1.000 32.48106 83 GLU A C 1
ATOM 635 O O . GLU A 1 88 ? 27.65070 -14.92648 32.46510 1.000 28.82546 83 GLU A O 1
ATOM 641 N N . ALA A 1 89 ? 29.24837 -15.09768 34.05364 1.000 30.34118 84 ALA A N 1
ATOM 642 C CA . ALA A 1 89 ? 30.24277 -14.42331 33.22765 1.000 29.57473 84 ALA A CA 1
ATOM 643 C C . ALA A 1 89 ? 30.46862 -15.16708 31.91444 1.000 27.55001 84 ALA A C 1
ATOM 644 O O . ALA A 1 89 ? 30.64210 -14.53864 30.86357 1.000 30.20801 84 ALA A O 1
ATOM 646 N N . SER A 1 90 ? 30.44230 -16.50250 31.94210 1.000 27.50708 85 SER A N 1
ATOM 647 C CA . SER A 1 90 ? 30.66868 -17.25576 30.70702 1.000 28.39638 85 SER A CA 1
ATOM 648 C C . SER A 1 90 ? 29.52644 -17.07996 29.71468 1.000 28.69323 85 SER A C 1
ATOM 649 O O . SER A 1 90 ? 29.74732 -17.16621 28.49857 1.000 28.78484 85 SER A O 1
ATOM 652 N N . LEU A 1 91 ? 28.30690 -16.84476 30.20471 1.000 27.51820 86 LEU A N 1
ATOM 653 C CA . LEU A 1 91 ? 27.19550 -16.55686 29.30344 1.000 30.83762 86 LEU A CA 1
ATOM 654 C C . LEU A 1 91 ? 27.38420 -15.20736 28.62184 1.000 27.23090 86 LEU A C 1
ATOM 655 O O . LEU A 1 91 ? 27.07594 -15.05185 27.43370 1.000 29.75734 86 LEU A O 1
ATOM 660 N N . MET A 1 92 ? 27.90856 -14.22675 29.35272 1.000 23.16384 87 MET A N 1
ATOM 661 C CA . MET A 1 92 ? 28.22367 -12.93624 28.74887 1.000 26.73446 87 MET A CA 1
ATOM 662 C C . MET A 1 92 ? 29.30163 -13.08778 27.68560 1.000 26.49430 87 MET A C 1
ATOM 663 O O . MET A 1 92 ? 29.20046 -12.50985 26.59732 1.000 27.89155 87 MET A O 1
ATOM 668 N N . ASP A 1 93 ? 30.34877 -13.86058 27.98953 1.000 23.93080 88 ASP A N 1
ATOM 669 C CA . ASP A 1 93 ? 31.38121 -14.12690 26.98869 1.000 25.57093 88 ASP A CA 1
ATOM 670 C C . ASP A 1 93 ? 30.77996 -14.73737 25.73414 1.000 31.65671 88 ASP A C 1
ATOM 671 O O . ASP A 1 93 ? 31.14119 -14.35429 24.61255 1.000 31.48559 88 ASP A O 1
ATOM 676 N N . SER A 1 94 ? 29.85823 -15.69183 25.90389 1.000 29.90843 89 SER A N 1
ATOM 677 C CA . SER A 1 94 ? 29.34982 -16.42715 24.75132 1.000 35.64632 89 SER A CA 1
ATOM 678 C C . SER A 1 94 ? 28.50106 -15.53854 23.85099 1.000 31.21552 89 SER A C 1
ATOM 679 O O . SER A 1 94 ? 28.63694 -15.58991 22.62394 1.000 32.22339 89 SER A O 1
ATOM 682 N N . VAL A 1 95 ? 27.62387 -14.71440 24.43170 1.000 29.48601 90 VAL A N 1
ATOM 683 C CA . VAL A 1 95 ? 26.75730 -13.90635 23.57977 1.000 29.86724 90 VAL A CA 1
ATOM 684 C C . VAL A 1 95 ? 27.57916 -12.88110 22.80945 1.000 36.20734 90 VAL A C 1
ATOM 685 O O . VAL A 1 95 ? 27.28227 -12.58667 21.64431 1.000 32.07629 90 VAL A O 1
ATOM 689 N N . MET A 1 96 ? 28.64907 -12.36215 23.41320 1.000 26.83664 91 MET A N 1
ATOM 690 C CA . MET A 1 96 ? 29.49919 -11.41605 22.69746 1.000 30.32720 91 MET A CA 1
ATOM 691 C C . MET A 1 96 ? 30.35229 -12.11850 21.64494 1.000 30.73347 91 MET A C 1
ATOM 692 O O . MET A 1 96 ? 30.52600 -11.59783 20.53683 1.000 36.99128 91 MET A O 1
ATOM 697 N N A ASN A 1 97 ? 30.89054 -13.29829 21.96489 0.500 29.65039 92 ASN A N 1
ATOM 698 N N B ASN A 1 97 ? 30.89390 -13.29546 21.97913 0.500 29.64053 92 ASN A N 1
ATOM 699 C CA A ASN A 1 97 ? 31.73255 -13.99656 20.99633 0.500 34.22047 92 ASN A CA 1
ATOM 700 C CA B ASN A 1 97 ? 31.72362 -14.03370 21.02893 0.500 34.24846 92 ASN A CA 1
ATOM 701 C C A ASN A 1 97 ? 30.92161 -14.53560 19.82667 0.500 36.93893 92 ASN A C 1
ATOM 702 C C B ASN A 1 97 ? 30.91019 -14.50118 19.83196 0.500 36.89464 92 ASN A C 1
ATOM 703 O O A ASN A 1 97 ? 31.42452 -14.58754 18.69597 0.500 37.50027 92 ASN A O 1
ATOM 704 O O B ASN A 1 97 ? 31.39368 -14.47501 18.69178 0.500 37.61282 92 ASN A O 1
ATOM 713 N N . LEU A 1 98 ? 29.67808 -14.95227 20.07253 1.000 32.96759 93 LEU A N 1
ATOM 714 C CA . LEU A 1 98 ? 28.82514 -15.36793 18.96896 1.000 38.97788 93 LEU A CA 1
ATOM 715 C C . LEU A 1 98 ? 28.41585 -14.16887 18.12569 1.000 36.62398 93 LEU A C 1
ATOM 716 O O . LEU A 1 98 ? 28.20121 -14.30708 16.91504 1.000 40.80677 93 LEU A O 1
ATOM 721 N N . SER A 1 99 ? 28.31771 -12.99137 18.74774 1.000 31.25711 94 SER A N 1
ATOM 722 C CA . SER A 1 99 ? 28.16124 -11.74732 18.00189 1.000 36.30203 94 SER A CA 1
ATOM 723 C C . SER A 1 99 ? 29.35111 -11.51685 17.07349 1.000 36.91661 94 SER A C 1
ATOM 724 O O . SER A 1 99 ? 29.18214 -11.31728 15.86311 1.000 33.23507 94 SER A O 1
ATOM 727 N N . ARG A 1 100 ? 30.57143 -11.54639 17.62551 1.000 32.45284 95 ARG A N 1
ATOM 728 C CA . ARG A 1 100 ? 31.76565 -11.40479 16.79338 1.000 35.25386 95 ARG A CA 1
ATOM 729 C C . ARG A 1 100 ? 31.78554 -12.43089 15.67003 1.000 40.97003 95 ARG A C 1
ATOM 730 O O . ARG A 1 100 ? 32.16300 -12.11496 14.53462 1.000 36.20638 95 ARG A O 1
ATOM 738 N N . GLU A 1 101 ? 31.38130 -13.66823 15.96580 1.000 32.79709 96 GLU A N 1
ATOM 739 C CA . GLU A 1 101 ? 31.40396 -14.70592 14.94059 1.000 34.18572 96 GLU A CA 1
ATOM 740 C C . GLU A 1 101 ? 30.41964 -14.39400 13.81927 1.000 31.99414 96 GLU A C 1
ATOM 741 O O . GLU A 1 101 ? 30.71148 -14.65278 12.64423 1.000 37.75030 96 GLU A O 1
ATOM 747 N N . PHE A 1 102 ? 29.25622 -13.82369 14.15504 1.000 35.49321 97 PHE A N 1
ATOM 748 C CA . PHE A 1 102 ? 28.29422 -13.46633 13.11523 1.000 40.05082 97 PHE A CA 1
ATOM 749 C C . PHE A 1 102 ? 28.83748 -12.37134 12.20660 1.000 37.44663 97 PHE A C 1
ATOM 750 O O . PHE A 1 102 ? 28.82115 -12.50520 10.97889 1.000 38.09052 97 PHE A O 1
ATOM 758 N N . PHE A 1 103 ? 29.30461 -11.26659 12.79157 1.000 34.14442 98 PHE A N 1
ATOM 759 C CA . PHE A 1 103 ? 29.78017 -10.15687 11.96859 1.000 31.12908 98 PHE A CA 1
ATOM 760 C C . PHE A 1 103 ? 31.00378 -10.54114 11.14373 1.000 38.21176 98 PHE A C 1
ATOM 761 O O . PHE A 1 103 ? 31.24188 -9.94917 10.08502 1.000 37.09748 98 PHE A O 1
ATOM 769 N N . ASN A 1 104 ? 31.77596 -11.52997 11.59240 1.000 36.21295 99 ASN A N 1
ATOM 770 C CA . ASN A 1 104 ? 32.92692 -12.01970 10.83558 1.000 38.61058 99 ASN A CA 1
ATOM 771 C C . ASN A 1 104 ? 32.55186 -12.94106 9.68042 1.000 44.07726 99 ASN A C 1
ATOM 772 O O . ASN A 1 104 ? 33.43646 -13.36390 8.92324 1.000 39.98010 99 ASN A O 1
ATOM 777 N N . GLN A 1 105 ? 31.27780 -13.26424 9.51475 1.000 35.49863 100 GLN A N 1
ATOM 778 C CA . GLN A 1 105 ? 30.88552 -14.13838 8.42738 1.000 39.97741 100 GLN A CA 1
ATOM 779 C C . GLN A 1 105 ? 30.96093 -13.39468 7.09441 1.000 42.45743 100 GLN A C 1
ATOM 780 O O . GLN A 1 105 ? 30.95177 -12.16066 7.05965 1.000 40.57226 100 GLN A O 1
ATOM 786 N N . PRO A 1 106 ? 31.05563 -14.12873 5.98400 1.000 42.93013 101 PRO A N 1
ATOM 787 C CA . PRO A 1 106 ? 31.06227 -13.48046 4.66807 1.000 41.41428 101 PRO A CA 1
ATOM 788 C C . PRO A 1 106 ? 29.80870 -12.65047 4.44841 1.000 42.30530 101 PRO A C 1
ATOM 789 O O . PRO A 1 106 ? 28.72425 -12.98222 4.93341 1.000 45.34821 101 PRO A O 1
ATOM 793 N N . ILE A 1 107 ? 29.96984 -11.56039 3.69234 1.000 44.35951 102 ILE A N 1
ATOM 794 C CA . ILE A 1 107 ? 28.86389 -10.62727 3.49419 1.000 41.07481 102 ILE A CA 1
ATOM 795 C C . ILE A 1 107 ? 27.70298 -11.31576 2.78676 1.000 45.18505 102 ILE A C 1
ATOM 796 O O . ILE A 1 107 ? 26.53221 -11.03286 3.07065 1.000 50.64833 102 ILE A O 1
ATOM 801 N N . GLU A 1 108 ? 28.00726 -12.24600 1.87559 1.000 47.82799 103 GLU A N 1
ATOM 802 C CA . GLU A 1 108 ? 26.96107 -13.00148 1.19327 1.000 49.33611 103 GLU A CA 1
ATOM 803 C C . GLU A 1 108 ? 26.04763 -13.70039 2.19132 1.000 51.71232 103 GLU A C 1
ATOM 804 O O . GLU A 1 108 ? 24.82505 -13.73959 2.00859 1.000 57.60182 103 GLU A O 1
ATOM 810 N N . ARG A 1 109 ? 26.62587 -14.24445 3.26295 1.000 49.99824 104 ARG A N 1
ATOM 811 C CA . ARG A 1 109 ? 25.84688 -14.95705 4.26951 1.000 48.03630 104 ARG A CA 1
ATOM 812 C C . ARG A 1 109 ? 25.08834 -13.98955 5.17152 1.000 52.16691 104 ARG A C 1
ATOM 813 O O . ARG A 1 109 ? 23.91058 -14.20472 5.47892 1.000 48.90924 104 ARG A O 1
ATOM 821 N N . LYS A 1 110 ? 25.75225 -12.91757 5.60720 1.000 43.00177 105 LYS A N 1
ATOM 822 C CA . LYS A 1 110 ? 25.10310 -11.95906 6.49281 1.000 41.24876 105 LYS A CA 1
ATOM 823 C C . LYS A 1 110 ? 23.92041 -11.28589 5.80869 1.000 39.64899 105 LYS A C 1
ATOM 824 O O . LYS A 1 110 ? 22.88318 -11.04932 6.43892 1.000 44.17154 105 LYS A O 1
ATOM 830 N N . GLN A 1 111 ? 24.04348 -10.99364 4.51223 1.000 45.86169 106 GLN A N 1
ATOM 831 C CA . GLN A 1 111 ? 23.00107 -10.23805 3.82802 1.000 49.80014 106 GLN A CA 1
ATOM 832 C C . GLN A 1 111 ? 21.70160 -11.01635 3.67718 1.000 49.43218 106 GLN A C 1
ATOM 833 O O . GLN A 1 111 ? 20.68110 -10.41234 3.33022 1.000 44.44468 106 GLN A O 1
ATOM 839 N N . LYS A 1 112 ? 21.70534 -12.32784 3.93122 1.000 45.75060 107 LYS A N 1
ATOM 840 C CA . LYS A 1 112 ? 20.45005 -13.06692 3.98982 1.000 43.83481 107 LYS A CA 1
ATOM 841 C C . LYS A 1 112 ? 19.57107 -12.59949 5.13694 1.000 44.36103 107 LYS A C 1
ATOM 842 O O . LYS A 1 112 ? 18.38001 -12.92656 5.16078 1.000 46.47447 107 LYS A O 1
ATOM 848 N N . PHE A 1 113 ? 20.13190 -11.84793 6.08054 1.000 40.98288 108 PHE A N 1
ATOM 849 C CA . PHE A 1 113 ? 19.39949 -11.30402 7.21414 1.000 39.28580 108 PHE A CA 1
ATOM 850 C C . PHE A 1 113 ? 19.22919 -9.79464 7.11378 1.000 40.08298 108 PHE A C 1
ATOM 851 O O . PHE A 1 113 ? 18.85407 -9.15764 8.10044 1.000 38.70233 108 PHE A O 1
ATOM 859 N N . SER A 1 114 ? 19.49311 -9.21632 5.94084 1.000 42.44296 109 SER A N 1
ATOM 860 C CA . SER A 1 114 ? 19.37364 -7.77819 5.74201 1.000 41.94211 109 SER A CA 1
ATOM 861 C C . SER A 1 114 ? 17.98887 -7.28132 6.13396 1.000 36.19798 109 SER A C 1
ATOM 862 O O . SER A 1 114 ? 16.97954 -7.94122 5.87564 1.000 44.32954 109 SER A O 1
ATOM 865 N N . ASN A 1 115 ? 17.94357 -6.10943 6.76508 1.000 35.93115 110 ASN A N 1
ATOM 866 C CA . ASN A 1 115 ? 16.67359 -5.47768 7.09273 1.000 38.26603 110 ASN A CA 1
ATOM 867 C C . ASN A 1 115 ? 16.13293 -4.64279 5.94075 1.000 47.82218 110 ASN A C 1
ATOM 868 O O . ASN A 1 115 ? 15.11559 -3.96195 6.10265 1.000 46.27385 110 ASN A O 1
ATOM 873 N N . LEU A 1 116 ? 16.78776 -4.68451 4.78270 1.000 41.93801 111 LEU A N 1
ATOM 874 C CA . LEU A 1 116 ? 16.28869 -4.04129 3.57079 1.000 43.34324 111 LEU A CA 1
ATOM 875 C C . LEU A 1 116 ? 15.63615 -5.13512 2.73255 1.000 49.59087 111 LEU A C 1
ATOM 876 O O . LEU A 1 116 ? 16.29771 -5.84092 1.96962 1.000 49.41552 111 LEU A O 1
ATOM 881 N N . ILE A 1 117 ? 14.31944 -5.28056 2.89698 1.000 52.38192 112 ILE A N 1
ATOM 882 C CA . ILE A 1 117 ? 13.58579 -6.32417 2.19422 1.000 57.01263 112 ILE A CA 1
ATOM 883 C C . ILE A 1 117 ? 13.65958 -6.07451 0.69710 1.000 62.33656 112 ILE A C 1
ATOM 884 O O . ILE A 1 117 ? 13.47370 -4.94449 0.22714 1.000 63.51290 112 ILE A O 1
ATOM 889 N N . ASP A 1 118 ? 13.94776 -7.13085 -0.05961 1.000 65.67392 113 ASP A N 1
ATOM 890 C CA . ASP A 1 118 ? 14.13764 -7.07343 -1.50543 1.000 63.66391 113 ASP A CA 1
ATOM 891 C C . ASP A 1 118 ? 15.26301 -6.12800 -1.90985 1.000 67.28258 113 ASP A C 1
ATOM 892 O O . ASP A 1 118 ? 15.38212 -5.78179 -3.09137 1.000 69.66890 113 ASP A O 1
ATOM 897 N N . GLY A 1 119 ? 16.09562 -5.70676 -0.96115 1.000 60.33496 114 GLY A N 1
ATOM 898 C CA . GLY A 1 119 ? 17.17028 -4.77882 -1.23232 1.000 56.73057 114 GLY A CA 1
ATOM 899 C C . GLY A 1 119 ? 16.79812 -3.31629 -1.15288 1.000 66.25085 114 GLY A C 1
ATOM 900 O O . GLY A 1 119 ? 17.63176 -2.46739 -1.49119 1.000 66.83413 114 GLY A O 1
ATOM 901 N N . LYS A 1 120 ? 15.58434 -2.98779 -0.70536 1.000 64.18264 115 LYS A N 1
ATOM 902 C CA . LYS A 1 120 ? 15.12382 -1.60530 -0.76600 1.000 64.88744 115 LYS A CA 1
ATOM 903 C C . LYS A 1 120 ? 14.16932 -1.23080 0.36458 1.000 62.50125 115 LYS A C 1
ATOM 904 O O . LYS A 1 120 ? 14.19114 -0.09107 0.84019 1.000 72.26388 115 LYS A O 1
ATOM 910 N N . ASN A 1 121 ? 13.33023 -2.16790 0.80350 1.000 63.44322 116 ASN A N 1
ATOM 911 C CA . ASN A 1 121 ? 12.21816 -1.86065 1.70110 1.000 59.10061 116 ASN A CA 1
ATOM 912 C C . ASN A 1 121 ? 12.66870 -2.00549 3.15123 1.000 55.13544 116 ASN A C 1
ATOM 913 O O . ASN A 1 121 ? 12.90159 -3.12043 3.62885 1.000 50.96956 116 ASN A O 1
ATOM 918 N N . PHE A 1 122 ? 12.76161 -0.87972 3.85785 1.000 58.25989 117 PHE A N 1
ATOM 919 C CA . PHE A 1 122 ? 13.30637 -0.88277 5.20878 1.000 53.28373 117 PHE A CA 1
ATOM 920 C C . PHE A 1 122 ? 12.32702 -1.47476 6.21347 1.000 47.50085 117 PHE A C 1
ATOM 921 O O . PHE A 1 122 ? 11.12579 -1.18996 6.18723 1.000 51.69349 117 PHE A O 1
ATOM 929 N N . GLN A 1 123 ? 12.86432 -2.29134 7.11589 1.000 45.92468 118 GLN A N 1
ATOM 930 C CA . GLN A 1 123 ? 12.21819 -2.62714 8.37392 1.000 42.11817 118 GLN A CA 1
ATOM 931 C C . GLN A 1 123 ? 13.28419 -2.58316 9.45692 1.000 38.09093 118 GLN A C 1
ATOM 932 O O . GLN A 1 123 ? 14.48387 -2.59866 9.17075 1.000 38.77399 118 GLN A O 1
ATOM 938 N N . ILE A 1 124 ? 12.84091 -2.51889 10.71136 1.000 41.61695 119 ILE A N 1
ATOM 939 C CA . ILE A 1 124 ? 13.79083 -2.43429 11.81679 1.000 37.63781 119 ILE A CA 1
ATOM 940 C C . ILE A 1 124 ? 14.57853 -3.73310 11.94557 1.000 36.82988 119 ILE A C 1
ATOM 941 O O . ILE A 1 124 ? 15.81291 -3.72699 12.02587 1.000 35.33661 119 ILE A O 1
ATOM 946 N N . GLN A 1 125 ? 13.87938 -4.86330 11.94266 1.000 34.46261 120 GLN A N 1
ATOM 947 C CA . GLN A 1 125 ? 14.50034 -6.13465 12.28733 1.000 37.71862 120 GLN A CA 1
ATOM 948 C C . GLN A 1 125 ? 15.43692 -6.60945 11.18715 1.000 38.92738 120 GLN A C 1
ATOM 949 O O . GLN A 1 125 ? 15.05044 -6.68784 10.01714 1.000 41.13039 120 GLN A O 1
ATOM 955 N N . GLY A 1 126 ? 16.66971 -6.94260 11.56857 1.000 34.64288 121 GLY A N 1
ATOM 956 C CA . GLY A 1 126 ? 17.62107 -7.51331 10.64634 1.000 36.71654 121 GLY A CA 1
ATOM 957 C C . GLY A 1 126 ? 18.95165 -6.79895 10.71440 1.000 35.09947 121 GLY A C 1
ATOM 958 O O . GLY A 1 126 ? 19.22741 -6.03810 11.64924 1.000 31.01948 121 GLY A O 1
ATOM 959 N N . TYR A 1 127 ? 19.76727 -7.04322 9.69184 1.000 35.93693 122 TYR A N 1
ATOM 960 C CA . TYR A 1 127 ? 21.15158 -6.58928 9.61827 1.000 40.69051 122 TYR A CA 1
ATOM 961 C C . TYR A 1 127 ? 21.25207 -5.43327 8.62948 1.000 32.80277 122 TYR A C 1
ATOM 962 O O . TYR A 1 127 ? 20.85602 -5.56751 7.46646 1.000 35.72530 122 TYR A O 1
ATOM 971 N N . GLY A 1 128 ? 21.79159 -4.31128 9.08899 1.000 31.15865 123 GLY A N 1
ATOM 972 C CA . GLY A 1 128 ? 21.91010 -3.12484 8.26522 1.000 34.38474 123 GLY A CA 1
ATOM 973 C C . GLY A 1 128 ? 22.13020 -1.92343 9.15434 1.000 31.65129 123 GLY A C 1
ATOM 974 O O . GLY A 1 128 ? 22.94110 -1.98417 10.08276 1.000 30.43004 123 GLY A O 1
ATOM 975 N N . THR A 1 129 ? 21.41220 -0.83226 8.90312 1.000 29.61505 124 THR A N 1
ATOM 976 C CA . THR A 1 129 ? 21.43649 0.30308 9.81193 1.000 32.92881 124 THR A CA 1
ATOM 977 C C . THR A 1 129 ? 20.00722 0.81290 9.97278 1.000 31.34030 124 THR A C 1
ATOM 978 O O . THR A 1 129 ? 19.04256 0.18590 9.52285 1.000 34.75530 124 THR A O 1
ATOM 982 N N . ASP A 1 130 ? 19.86903 1.96090 10.61982 1.000 31.45544 125 ASP A N 1
ATOM 983 C CA . ASP A 1 130 ? 18.55405 2.50237 10.90923 1.000 30.33443 125 ASP A CA 1
ATOM 984 C C . ASP A 1 130 ? 17.99506 3.21829 9.68252 1.000 34.67102 125 ASP A C 1
ATOM 985 O O . ASP A 1 130 ? 18.69478 3.44557 8.69132 1.000 33.49108 125 ASP A O 1
ATOM 990 N N . ARG A 1 131 ? 16.71177 3.57221 9.75270 1.000 34.64729 126 ARG A N 1
ATOM 991 C CA . ARG A 1 131 ? 16.00776 4.03258 8.56041 1.000 35.41591 126 ARG A CA 1
ATOM 992 C C . ARG A 1 131 ? 16.64007 5.29910 7.99670 1.000 37.04293 126 ARG A C 1
ATOM 993 O O . ARG A 1 131 ? 16.99171 6.22464 8.73431 1.000 35.24842 126 ARG A O 1
ATOM 1001 N N . VAL A 1 132 ? 16.78725 5.33108 6.67724 1.000 40.04112 127 VAL A N 1
ATOM 1002 C CA . VAL A 1 132 ? 17.23311 6.52123 5.96574 1.000 41.52042 127 VAL A CA 1
ATOM 1003 C C . VAL A 1 132 ? 15.99289 7.22141 5.43040 1.000 41.53474 127 VAL A C 1
ATOM 1004 O O . VAL A 1 132 ? 15.35096 6.73963 4.49052 1.000 42.65814 127 VAL A O 1
ATOM 1008 N N . VAL A 1 133 ? 15.65425 8.36170 6.02268 1.000 39.81704 128 VAL A N 1
ATOM 1009 C CA . VAL A 1 133 ? 14.42227 9.05338 5.66199 1.000 43.25277 128 VAL A CA 1
ATOM 1010 C C . VAL A 1 133 ? 14.64779 10.04699 4.53221 1.000 40.95394 128 VAL A C 1
ATOM 1011 O O . VAL A 1 133 ? 13.80938 10.17233 3.63713 1.000 47.80383 128 VAL A O 1
ATOM 1015 N N . THR A 1 134 ? 15.76570 10.76901 4.55319 1.000 47.99097 129 THR A N 1
ATOM 1016 C CA . THR A 1 134 ? 16.04516 11.79464 3.55856 1.000 48.63095 129 THR A CA 1
ATOM 1017 C C . THR A 1 134 ? 17.41110 11.55008 2.93253 1.000 49.39181 129 THR A C 1
ATOM 1018 O O . THR A 1 134 ? 18.28397 10.90705 3.52120 1.000 48.89958 129 THR A O 1
ATOM 1022 N N . GLN A 1 135 ? 17.59056 12.08167 1.72044 1.000 48.68252 130 GLN A N 1
ATOM 1023 C CA . GLN A 1 135 ? 18.86726 11.91669 1.03424 1.000 51.73373 130 GLN A CA 1
ATOM 1024 C C . GLN A 1 135 ? 19.98457 12.67503 1.74177 1.000 45.03565 130 GLN A C 1
ATOM 1025 O O . GLN A 1 135 ? 21.14809 12.26371 1.67424 1.000 54.37492 130 GLN A O 1
ATOM 1031 N N . ASP A 1 136 ? 19.65660 13.76671 2.43103 1.000 53.31660 131 ASP A N 1
ATOM 1032 C CA . ASP A 1 136 ? 20.64343 14.55553 3.15738 1.000 56.80166 131 ASP A CA 1
ATOM 1033 C C . ASP A 1 136 ? 20.82768 14.08825 4.59788 1.000 54.22315 131 ASP A C 1
ATOM 1034 O O . ASP A 1 136 ? 21.42027 14.81272 5.40485 1.000 54.94673 131 ASP A O 1
ATOM 1039 N N . GLN A 1 137 ? 20.33616 12.90127 4.93782 1.000 47.37847 132 GLN A N 1
ATOM 1040 C CA . GLN A 1 137 ? 20.46853 12.40558 6.29841 1.000 47.90815 132 GLN A CA 1
ATOM 1041 C C . GLN A 1 137 ? 21.89445 11.93948 6.55853 1.000 38.39739 132 GLN A C 1
ATOM 1042 O O . GLN A 1 137 ? 22.52755 11.31464 5.70304 1.000 42.41569 132 GLN A O 1
ATOM 1048 N N . ILE A 1 138 ? 22.40156 12.25570 7.74541 1.000 42.50891 133 ILE A N 1
ATOM 1049 C CA . ILE A 1 138 ? 23.71194 11.77651 8.16224 1.000 41.01086 133 ILE A CA 1
ATOM 1050 C C . ILE A 1 138 ? 23.59264 10.31520 8.57245 1.000 38.70792 133 ILE A C 1
ATOM 1051 O O . ILE A 1 138 ? 22.64009 9.91988 9.25355 1.000 37.02801 133 ILE A O 1
ATOM 1056 N N . LEU A 1 139 ? 24.56238 9.50962 8.15761 1.000 36.00649 134 LEU A N 1
ATOM 1057 C CA . LEU A 1 139 ? 24.62016 8.09493 8.48787 1.000 30.87489 134 LEU A CA 1
ATOM 1058 C C . LEU A 1 139 ? 25.66220 7.85722 9.57092 1.000 32.24581 134 LEU A C 1
ATOM 1059 O O . LEU A 1 139 ? 26.69531 8.53044 9.61710 1.000 32.70171 134 LEU A O 1
ATOM 1064 N N . ASP A 1 140 ? 25.38075 6.89705 10.44833 1.000 30.36413 135 ASP A N 1
ATOM 1065 C CA . ASP A 1 140 ? 26.33323 6.54503 11.48816 1.000 30.29460 135 ASP A CA 1
ATOM 1066 C C . ASP A 1 140 ? 27.36034 5.55249 10.95526 1.000 25.89814 135 ASP A C 1
ATOM 1067 O O . ASP A 1 140 ? 27.10036 4.78843 10.02172 1.000 30.22620 135 ASP A O 1
ATOM 1072 N N . TRP A 1 141 ? 28.53921 5.55846 11.57783 1.000 29.84426 136 TRP A N 1
ATOM 1073 C CA . TRP A 1 141 ? 29.62268 4.65715 11.18015 1.000 32.72477 136 TRP A CA 1
ATOM 1074 C C . TRP A 1 141 ? 29.51021 3.35015 11.96384 1.000 28.10221 136 TRP A C 1
ATOM 1075 O O . TRP A 1 141 ? 30.33516 3.01459 12.81570 1.000 31.24781 136 TRP A O 1
ATOM 1086 N N . SER A 1 142 ? 28.44941 2.60829 11.65946 1.000 32.47745 137 SER A N 1
ATOM 1087 C CA . SER A 1 142 ? 28.19801 1.33218 12.31550 1.000 26.30854 137 SER A CA 1
ATOM 1088 C C . SER A 1 142 ? 27.10573 0.60103 11.55537 1.000 32.96197 137 SER A C 1
ATOM 1089 O O . SER A 1 142 ? 26.30072 1.20815 10.84204 1.000 30.43064 137 SER A O 1
ATOM 1092 N N . ASP A 1 143 ? 27.09654 -0.71240 11.72099 1.000 25.91157 138 ASP A N 1
ATOM 1093 C CA . ASP A 1 143 ? 25.98514 -1.56675 11.34621 1.000 26.00171 138 ASP A CA 1
ATOM 1094 C C . ASP A 1 143 ? 25.37756 -2.12942 12.62072 1.000 25.22705 138 ASP A C 1
ATOM 1095 O O . ASP A 1 143 ? 25.97839 -2.06320 13.69320 1.000 27.58141 138 ASP A O 1
ATOM 1100 N N . ARG A 1 144 ? 24.18087 -2.69608 12.50306 1.000 30.03665 139 ARG A N 1
ATOM 1101 C CA . ARG A 1 144 ? 23.60901 -3.35926 13.66333 1.000 25.07347 139 ARG A CA 1
ATOM 1102 C C . ARG A 1 144 ? 22.66131 -4.46624 13.22698 1.000 33.53631 139 ARG A C 1
ATOM 1103 O O . ARG A 1 144 ? 22.00773 -4.38404 12.18024 1.000 30.02880 139 ARG A O 1
ATOM 1111 N N . LEU A 1 145 ? 22.63072 -5.52043 14.03671 1.000 30.54993 140 LEU A N 1
ATOM 1112 C CA . LEU A 1 145 ? 21.66016 -6.59839 13.91778 1.000 30.11142 140 LEU A CA 1
ATOM 1113 C C . LEU A 1 145 ? 20.62309 -6.39518 15.01372 1.000 26.27529 140 LEU A C 1
ATOM 1114 O O . LEU A 1 145 ? 20.95238 -6.44984 16.20270 1.000 28.39820 140 LEU A O 1
ATOM 1119 N N . HIS A 1 146 ? 19.38411 -6.13344 14.61113 1.000 32.27485 141 HIS A N 1
ATOM 1120 C CA . HIS A 1 146 ? 18.31622 -5.71818 15.51567 1.000 27.15495 141 HIS A CA 1
ATOM 1121 C C . HIS A 1 146 ? 17.25971 -6.81591 15.53746 1.000 31.88946 141 HIS A C 1
ATOM 1122 O O . HIS A 1 146 ? 16.63511 -7.09594 14.50886 1.000 33.78239 141 HIS A O 1
ATOM 1129 N N . LEU A 1 147 ? 17.06194 -7.44023 16.69941 1.000 29.06380 142 LEU A N 1
ATOM 1130 C CA . LEU A 1 147 ? 16.17970 -8.59411 16.81867 1.000 30.02270 142 LEU A CA 1
ATOM 1131 C C . LEU A 1 147 ? 15.17033 -8.36871 17.93342 1.000 33.59800 142 LEU A C 1
ATOM 1132 O O . LEU A 1 147 ? 15.54285 -7.96693 19.03979 1.000 30.63202 142 LEU A O 1
ATOM 1137 N N . ARG A 1 148 ? 13.90089 -8.64165 17.64901 1.000 36.37695 143 ARG A N 1
ATOM 1138 C CA . ARG A 1 148 ? 12.88311 -8.64164 18.69304 1.000 35.74503 143 ARG A CA 1
ATOM 1139 C C . ARG A 1 148 ? 13.00473 -9.93124 19.49218 1.000 32.95500 143 ARG A C 1
ATOM 1140 O O . ARG A 1 148 ? 12.86735 -11.02663 18.93511 1.000 34.35186 143 ARG A O 1
ATOM 1148 N N . VAL A 1 149 ? 13.27908 -9.80788 20.78868 1.000 33.67959 144 VAL A N 1
ATOM 1149 C CA . VAL A 1 149 ? 13.42915 -10.98268 21.63853 1.000 35.51229 144 VAL A CA 1
ATOM 1150 C C . VAL A 1 149 ? 12.13415 -11.23665 22.39642 1.000 35.16730 144 VAL A C 1
ATOM 1151 O O . VAL A 1 149 ? 11.81870 -12.38315 22.73063 1.000 36.13860 144 VAL A O 1
ATOM 1155 N N . GLU A 1 150 ? 11.37257 -10.18057 22.66796 1.000 34.47663 145 GLU A N 1
ATOM 1156 C CA . GLU A 1 150 ? 10.16871 -10.32837 23.46805 1.000 43.83800 145 GLU A CA 1
ATOM 1157 C C . GLU A 1 150 ? 9.01257 -9.54581 22.86648 1.000 42.04886 145 GLU A C 1
ATOM 1158 O O . GLU A 1 150 ? 9.21442 -8.48221 22.26968 1.000 40.77697 145 GLU A O 1
ATOM 1164 N N . PRO A 1 151 ? 7.78064 -10.06098 22.99672 1.000 45.68385 146 PRO A N 1
ATOM 1165 C CA . PRO A 1 151 ? 7.41425 -11.34487 23.62308 1.000 48.30931 146 PRO A CA 1
ATOM 1166 C C . PRO A 1 151 ? 7.95928 -12.52814 22.82614 1.000 54.19355 146 PRO A C 1
ATOM 1167 O O . PRO A 1 151 ? 8.08405 -12.44907 21.60350 1.000 49.81452 146 PRO A O 1
ATOM 1171 N N . LYS A 1 152 ? 8.31351 -13.61534 23.52101 1.000 55.34520 147 LYS A N 1
ATOM 1172 C CA . LYS A 1 152 ? 9.01286 -14.73229 22.88803 1.000 53.80507 147 LYS A CA 1
ATOM 1173 C C . LYS A 1 152 ? 8.25912 -15.24982 21.67091 1.000 52.24176 147 LYS A C 1
ATOM 1174 O O . LYS A 1 152 ? 8.86966 -15.63274 20.66554 1.000 53.55971 147 LYS A O 1
ATOM 1180 N N . GLU A 1 153 ? 6.92835 -15.24762 21.73643 1.000 57.29307 148 GLU A N 1
ATOM 1181 C CA . GLU A 1 153 ? 6.10564 -15.77887 20.65941 1.000 56.30914 148 GLU A CA 1
ATOM 1182 C C . GLU A 1 153 ? 6.12930 -14.91420 19.40584 1.000 58.87509 148 GLU A C 1
ATOM 1183 O O . GLU A 1 153 ? 5.68552 -15.37824 18.35034 1.000 58.40703 148 GLU A O 1
ATOM 1189 N N . GLU A 1 154 ? 6.62296 -13.68042 19.48494 1.000 60.44778 149 GLU A N 1
ATOM 1190 C CA . GLU A 1 154 ? 6.64579 -12.79138 18.33200 1.000 55.21496 149 GLU A CA 1
ATOM 1191 C C . GLU A 1 154 ? 8.01575 -12.71655 17.67127 1.000 50.98364 149 GLU A C 1
ATOM 1192 O O . GLU A 1 154 ? 8.22059 -11.87789 16.78795 1.000 54.26946 149 GLU A O 1
ATOM 1198 N N . GLN A 1 155 ? 8.95395 -13.56750 18.07711 1.000 50.23858 150 GLN A N 1
ATOM 1199 C CA . GLN A 1 155 ? 10.24095 -13.63762 17.40033 1.000 48.03775 150 GLN A CA 1
ATOM 1200 C C . GLN A 1 155 ? 10.06453 -14.15261 15.97716 1.000 54.95699 150 GLN A C 1
ATOM 1201 O O . GLN A 1 155 ? 9.29633 -15.08565 15.72874 1.000 53.99559 150 GLN A O 1
ATOM 1207 N N . ASP A 1 156 ? 10.77954 -13.53729 15.03768 1.000 47.21815 151 ASP A N 1
ATOM 1208 C CA . ASP A 1 156 ? 10.83513 -14.00011 13.65208 1.000 47.43280 151 ASP A CA 1
ATOM 1209 C C . ASP A 1 156 ? 12.21418 -14.61949 13.45369 1.000 46.83424 151 ASP A C 1
ATOM 1210 O O . ASP A 1 156 ? 13.20116 -13.90833 13.24452 1.000 51.48423 151 ASP A O 1
ATOM 1215 N N . LEU A 1 157 ? 12.27794 -15.94953 13.52078 1.000 43.51495 152 LEU A N 1
ATOM 1216 C CA . LEU A 1 157 ? 13.55909 -16.64479 13.48207 1.000 47.51941 152 LEU A CA 1
ATOM 1217 C C . LEU A 1 157 ? 14.22313 -16.60340 12.11181 1.000 53.11219 152 LEU A C 1
ATOM 1218 O O . LEU A 1 157 ? 15.38191 -17.01635 11.99496 1.000 53.37502 152 LEU A O 1
ATOM 1223 N N . ALA A 1 158 ? 13.53559 -16.11201 11.07902 1.000 45.31220 153 ALA A N 1
ATOM 1224 C CA . ALA A 1 158 ? 14.18743 -15.95358 9.78618 1.000 47.35241 153 ALA A CA 1
ATOM 1225 C C . ALA A 1 158 ? 15.28102 -14.89395 9.82100 1.000 44.82954 153 ALA A C 1
ATOM 1226 O O . ALA A 1 158 ? 16.12660 -14.86290 8.92092 1.000 47.41250 153 ALA A O 1
ATOM 1228 N N . PHE A 1 159 ? 15.28993 -14.03084 10.83505 1.000 45.08890 154 PHE A N 1
ATOM 1229 C CA . PHE A 1 159 ? 16.31246 -13.00446 10.96463 1.000 45.29987 154 PHE A CA 1
ATOM 1230 C C . PHE A 1 159 ? 17.32542 -13.31375 12.05324 1.000 44.45778 154 PHE A C 1
ATOM 1231 O O . PHE A 1 159 ? 18.26848 -12.53754 12.24344 1.000 40.93507 154 PHE A O 1
ATOM 1239 N N . TRP A 1 160 ? 17.16148 -14.42096 12.76475 1.000 43.10847 155 TRP A N 1
ATOM 1240 C CA . TRP A 1 160 ? 18.15609 -14.84417 13.74228 1.000 45.12028 155 TRP A CA 1
ATOM 1241 C C . TRP A 1 160 ? 19.23110 -15.66764 13.04926 1.000 42.68246 155 TRP A C 1
ATOM 1242 O O . TRP A 1 160 ? 18.90405 -16.64309 12.36114 1.000 41.49509 155 TRP A O 1
ATOM 1253 N N . PRO A 1 161 ? 20.50212 -15.30024 13.19126 1.000 41.64244 156 PRO A N 1
ATOM 1254 C CA . PRO A 1 161 ? 21.57312 -16.06947 12.54823 1.000 46.58390 156 PRO A CA 1
ATOM 1255 C C . PRO A 1 161 ? 21.51591 -17.54180 12.92561 1.000 49.41849 156 PRO A C 1
ATOM 1256 O O . PRO A 1 161 ? 21.34006 -17.89870 14.09302 1.000 50.97682 156 PRO A O 1
ATOM 1260 N N . ASP A 1 162 ? 21.63831 -18.40030 11.91517 1.000 52.83791 157 ASP A N 1
ATOM 1261 C CA . ASP A 1 162 ? 21.72311 -19.83783 12.12466 1.000 55.16004 157 ASP A CA 1
ATOM 1262 C C . ASP A 1 162 ? 23.15713 -20.32292 12.28259 1.000 56.85050 157 ASP A C 1
ATOM 1263 O O . ASP A 1 162 ? 23.36640 -21.47979 12.66490 1.000 50.16161 157 ASP A O 1
ATOM 1268 N N . HIS A 1 163 ? 24.14229 -19.47409 11.99034 1.000 46.59237 158 HIS A N 1
ATOM 1269 C CA . HIS A 1 163 ? 25.53154 -19.74726 12.31466 1.000 55.40095 158 HIS A CA 1
ATOM 1270 C C . HIS A 1 163 ? 26.13791 -18.49421 12.93593 1.000 53.91154 158 HIS A C 1
ATOM 1271 O O . HIS A 1 163 ? 25.99565 -17.39507 12.37282 1.000 56.90438 158 HIS A O 1
ATOM 1278 N N . PRO A 1 164 ? 26.80939 -18.60387 14.09257 1.000 49.76826 159 PRO A N 1
ATOM 1279 C CA . PRO A 1 164 ? 27.08158 -19.81959 14.88418 1.000 53.56396 159 PRO A CA 1
ATOM 1280 C C . PRO A 1 164 ? 25.81155 -20.51666 15.36986 1.000 54.14046 159 PRO A C 1
ATOM 1281 O O . PRO A 1 164 ? 24.82338 -19.86478 15.70066 1.000 49.47669 159 PRO A O 1
ATOM 1285 N N . GLU A 1 165 ? 25.83501 -21.85372 15.39884 1.000 47.78755 160 GLU A N 1
ATOM 1286 C CA . GLU A 1 165 ? 24.61948 -22.63024 15.62942 1.000 51.40560 160 GLU A CA 1
ATOM 1287 C C . GLU A 1 165 ? 23.93570 -22.26267 16.93990 1.000 47.61542 160 GLU A C 1
ATOM 1288 O O . GLU A 1 165 ? 22.70225 -22.27728 17.01871 1.000 51.19541 160 GLU A O 1
ATOM 1294 N N . SER A 1 166 ? 24.70511 -21.93396 17.97267 1.000 43.60124 161 SER A N 1
ATOM 1295 C CA . SER A 1 166 ? 24.14924 -21.71096 19.29954 1.000 47.35450 161 SER A CA 1
ATOM 1296 C C . SER A 1 166 ? 23.67868 -20.27852 19.51959 1.000 43.28552 161 SER A C 1
ATOM 1297 O O . SER A 1 166 ? 23.31718 -19.93091 20.64823 1.000 39.40671 161 SER A O 1
ATOM 1300 N N . PHE A 1 167 ? 23.66293 -19.44993 18.47121 1.000 37.82159 162 PHE A N 1
ATOM 1301 C CA . PHE A 1 167 ? 23.32371 -18.03807 18.63461 1.000 43.88416 162 PHE A CA 1
ATOM 1302 C C . PHE A 1 167 ? 21.95361 -17.86896 19.27908 1.000 38.13290 162 PHE A C 1
ATOM 1303 O O . PHE A 1 167 ? 21.80078 -17.11746 20.25053 1.000 38.40651 162 PHE A O 1
ATOM 1311 N N . ARG A 1 168 ? 20.94608 -18.57172 18.75542 1.000 42.20846 163 ARG A N 1
ATOM 1312 C CA . ARG A 1 168 ? 19.59009 -18.43560 19.27861 1.000 43.26388 163 ARG A CA 1
ATOM 1313 C C . ARG A 1 168 ? 19.51945 -18.83736 20.74548 1.000 40.78630 163 ARG A C 1
ATOM 1314 O O . ARG A 1 168 ? 19.01858 -18.07871 21.58316 1.000 37.02591 163 ARG A O 1
ATOM 1322 N N . ASP A 1 169 ? 20.02382 -20.02878 21.07567 1.000 35.96787 164 ASP A N 1
ATOM 1323 C CA . ASP A 1 169 ? 19.93227 -20.51969 22.44914 1.000 39.53866 164 ASP A CA 1
ATOM 1324 C C . ASP A 1 169 ? 20.65085 -19.59435 23.42279 1.000 35.34006 164 ASP A C 1
ATOM 1325 O O . ASP A 1 169 ? 20.14550 -19.31855 24.51708 1.000 36.89158 164 ASP A O 1
ATOM 1330 N N . VAL A 1 170 ? 21.83005 -19.10201 23.04205 1.000 34.15744 165 VAL A N 1
ATOM 1331 C CA . VAL A 1 170 ? 22.61222 -18.27318 23.95217 1.000 34.24615 165 VAL A CA 1
ATOM 1332 C C . VAL A 1 170 ? 21.95342 -16.91256 24.14963 1.000 29.78681 165 VAL A C 1
ATOM 1333 O O . VAL A 1 170 ? 21.86913 -16.41261 25.27641 1.000 31.09110 165 VAL A O 1
ATOM 1337 N N . LEU A 1 171 ? 21.47081 -16.29106 23.06784 1.000 33.61946 166 LEU A N 1
ATOM 1338 C CA . LEU A 1 171 ? 20.80727 -14.99688 23.20499 1.000 36.32957 166 LEU A CA 1
ATOM 1339 C C . LEU A 1 171 ? 19.54957 -15.10773 24.05966 1.000 30.00290 166 LEU A C 1
ATOM 1340 O O . LEU A 1 171 ? 19.29358 -14.24936 24.91229 1.000 30.18953 166 LEU A O 1
ATOM 1345 N N . ASN A 1 172 ? 18.75131 -16.15532 23.85031 1.000 31.76275 167 ASN A N 1
ATOM 1346 C CA . ASN A 1 172 ? 17.55873 -16.32552 24.67552 1.000 35.63184 167 ASN A CA 1
ATOM 1347 C C . ASN A 1 172 ? 17.92620 -16.51954 26.14061 1.000 35.56846 167 ASN A C 1
ATOM 1348 O O . ASN A 1 172 ? 17.27260 -15.96131 27.03016 1.000 34.29044 167 ASN A O 1
ATOM 1353 N N . LYS A 1 173 ? 18.97855 -17.29506 26.41377 1.000 33.54678 168 LYS A N 1
ATOM 1354 C CA . LYS A 1 173 ? 19.40198 -17.47861 27.79784 1.000 31.99272 168 LYS A CA 1
ATOM 1355 C C . LYS A 1 173 ? 19.92597 -16.17526 28.38566 1.000 31.51874 168 LYS A C 1
ATOM 1356 O O . LYS A 1 173 ? 19.62729 -15.84176 29.53876 1.000 29.32200 168 LYS A O 1
ATOM 1362 N N . TYR A 1 174 ? 20.69736 -15.41703 27.60186 1.000 30.77549 169 TYR A N 1
ATOM 1363 C CA . TYR A 1 174 ? 21.17764 -14.12105 28.06728 1.000 27.88140 169 TYR A CA 1
ATOM 1364 C C . TYR A 1 174 ? 20.01209 -13.17870 28.34673 1.000 27.30514 169 TYR A C 1
ATOM 1365 O O . TYR A 1 174 ? 19.96830 -12.51374 29.39036 1.000 31.38501 169 TYR A O 1
ATOM 1374 N N . ALA A 1 175 ? 19.04174 -13.12661 27.42740 1.000 30.43663 170 ALA A N 1
ATOM 1375 C CA . ALA A 1 175 ? 17.91296 -12.21489 27.58338 1.000 31.16239 170 ALA A CA 1
ATOM 1376 C C . ALA A 1 175 ? 17.06221 -12.57152 28.79509 1.000 30.33107 170 ALA A C 1
ATOM 1377 O O . ALA A 1 175 ? 16.45611 -11.68463 29.40772 1.000 29.63119 170 ALA A O 1
ATOM 1379 N N . SER A 1 176 ? 16.99350 -13.85650 29.15040 1.000 33.16460 171 SER A N 1
ATOM 1380 C CA . SER A 1 176 ? 16.28178 -14.23520 30.36706 1.000 29.40780 171 SER A CA 1
ATOM 1381 C C . SER A 1 176 ? 16.94067 -13.62067 31.59293 1.000 35.92089 171 SER A C 1
ATOM 1382 O O . SER A 1 176 ? 16.25351 -13.16630 32.51426 1.000 31.72024 171 SER A O 1
ATOM 1385 N N . GLY A 1 177 ? 18.27380 -13.58542 31.61722 1.000 32.00774 172 GLY A N 1
ATOM 1386 C CA . GLY A 1 177 ? 18.96106 -12.98088 32.74558 1.000 31.97065 172 GLY A CA 1
ATOM 1387 C C . GLY A 1 177 ? 18.78564 -11.47507 32.80548 1.000 31.13274 172 GLY A C 1
ATOM 1388 O O . GLY A 1 177 ? 18.56978 -10.91020 33.88048 1.000 27.46694 172 GLY A O 1
ATOM 1389 N N . THR A 1 178 ? 18.88280 -10.79745 31.65793 1.000 28.32209 173 THR A N 1
ATOM 1390 C CA . THR A 1 178 ? 18.73120 -9.34729 31.68484 1.000 24.62410 173 THR A CA 1
ATOM 1391 C C . THR A 1 178 ? 17.29440 -8.94772 32.00702 1.000 23.50277 173 THR A C 1
ATOM 1392 O O . THR A 1 178 ? 17.07121 -7.89700 32.60966 1.000 24.40461 173 THR A O 1
ATOM 1396 N N . LYS A 1 179 ? 16.31459 -9.78386 31.66080 1.000 24.49859 174 LYS A N 1
ATOM 1397 C CA . LYS A 1 179 ? 14.93484 -9.47214 32.02863 1.000 28.65485 174 LYS A CA 1
ATOM 1398 C C . LYS A 1 179 ? 14.73926 -9.54672 33.53716 1.000 29.66322 174 LYS A C 1
ATOM 1399 O O . LYS A 1 179 ? 13.99584 -8.74176 34.11600 1.000 31.89977 174 LYS A O 1
ATOM 1405 N N . ARG A 1 180 ? 15.39468 -10.50709 34.19181 1.000 29.36659 175 ARG A N 1
ATOM 1406 C CA . ARG A 1 180 ? 15.34437 -10.56647 35.65076 1.000 28.79779 175 ARG A CA 1
ATOM 1407 C C . ARG A 1 180 ? 15.99385 -9.33297 36.26490 1.000 30.31645 175 ARG A C 1
ATOM 1408 O O . ARG A 1 180 ? 15.48891 -8.77569 37.24881 1.000 27.08882 175 ARG A O 1
ATOM 1416 N N . ILE A 1 181 ? 17.10956 -8.88231 35.68715 1.000 29.03647 176 ILE A N 1
ATOM 1417 C CA . ILE A 1 181 ? 17.75543 -7.65642 36.15330 1.000 26.40923 176 ILE A CA 1
ATOM 1418 C C . ILE A 1 181 ? 16.83267 -6.46171 35.96177 1.000 26.89527 176 ILE A C 1
ATOM 1419 O O . ILE A 1 181 ? 16.69973 -5.61069 36.85006 1.000 26.07407 176 ILE A O 1
ATOM 1424 N N . ARG A 1 182 ? 16.20218 -6.36673 34.78581 1.000 24.29476 177 ARG A N 1
ATOM 1425 C CA . ARG A 1 182 ? 15.24452 -5.29281 34.53890 1.000 26.91952 177 ARG A CA 1
ATOM 1426 C C . ARG A 1 182 ? 14.20884 -5.21787 35.65557 1.000 25.12622 177 ARG A C 1
ATOM 1427 O O . ARG A 1 182 ? 13.93585 -4.14090 36.19726 1.000 24.77491 177 ARG A O 1
ATOM 1435 N N . ASP A 1 183 ? 13.63136 -6.36168 36.01870 1.000 26.88852 178 ASP A N 1
ATOM 1436 C CA . ASP A 1 183 ? 12.60566 -6.37494 37.06203 1.000 27.83962 178 ASP A CA 1
ATOM 1437 C C . ASP A 1 183 ? 13.16445 -5.91198 38.40252 1.000 31.71646 178 ASP A C 1
ATOM 1438 O O . ASP A 1 183 ? 12.51426 -5.13558 39.11621 1.000 31.52995 178 ASP A O 1
ATOM 1443 N N . ASP A 1 184 ? 14.36315 -6.38102 38.77034 1.000 26.52119 179 ASP A N 1
ATOM 1444 C CA . ASP A 1 184 ? 14.94725 -5.97781 40.04918 1.000 31.26775 179 ASP A CA 1
ATOM 1445 C C . ASP A 1 184 ? 15.20720 -4.47789 40.09145 1.000 32.20107 179 ASP A C 1
ATOM 1446 O O . ASP A 1 184 ? 14.96638 -3.82378 41.11588 1.000 27.54387 179 ASP A O 1
ATOM 1451 N N . ILE A 1 185 ? 15.71320 -3.91433 38.99146 1.000 27.57416 180 ILE A N 1
ATOM 1452 C CA . ILE A 1 185 ? 16.00092 -2.48377 38.96543 1.000 24.40553 180 ILE A CA 1
ATOM 1453 C C . ILE A 1 185 ? 14.71906 -1.66621 39.04565 1.000 27.68322 180 ILE A C 1
ATOM 1454 O O . ILE A 1 185 ? 14.64704 -0.67219 39.78175 1.000 25.88114 180 ILE A O 1
ATOM 1459 N N . ILE A 1 186 ? 13.68730 -2.05655 38.29409 1.000 27.17225 181 ILE A N 1
ATOM 1460 C CA . ILE A 1 186 ? 12.48073 -1.23379 38.28495 1.000 32.84589 181 ILE A CA 1
ATOM 1461 C C . ILE A 1 186 ? 11.74814 -1.32322 39.61832 1.000 30.88917 181 ILE A C 1
ATOM 1462 O O . ILE A 1 186 ? 11.04118 -0.38600 40.00314 1.000 28.90720 181 ILE A O 1
ATOM 1467 N N . GLN A 1 187 ? 11.88592 -2.43985 40.33837 1.000 28.92628 182 GLN A N 1
ATOM 1468 C CA . GLN A 1 187 ? 11.30753 -2.51590 41.67937 1.000 29.14096 182 GLN A CA 1
ATOM 1469 C C . GLN A 1 187 ? 12.01382 -1.56449 42.63581 1.000 32.41644 182 GLN A C 1
ATOM 1470 O O . GLN A 1 187 ? 1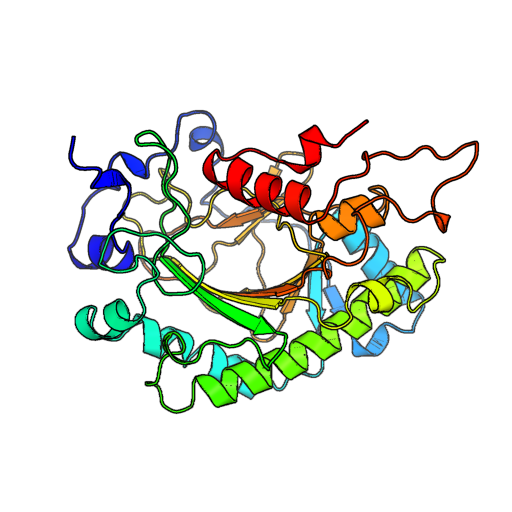1.36528 -0.90476 43.45611 1.000 29.79843 182 GLN A O 1
ATOM 1476 N N . ALA A 1 188 ? 13.34424 -1.49169 42.55295 1.000 27.47428 183 ALA A N 1
ATOM 1477 C CA . ALA A 1 188 ? 14.09691 -0.54958 43.37646 1.000 27.61082 183 ALA A CA 1
ATOM 1478 C C . ALA A 1 188 ? 13.77789 0.89149 43.00551 1.000 29.68751 183 ALA A C 1
ATOM 1479 O O . ALA A 1 188 ? 13.71361 1.76398 43.88073 1.000 29.10264 183 ALA A O 1
ATOM 1481 N N . MET A 1 189 ? 13.58585 1.16881 41.71106 1.000 24.98166 184 MET A N 1
ATOM 1482 C CA . MET A 1 189 ? 13.23339 2.52698 41.30428 1.000 24.63271 184 MET A CA 1
ATOM 1483 C C . MET A 1 189 ? 11.84290 2.91420 41.80190 1.000 28.73419 184 MET A C 1
ATOM 1484 O O . MET A 1 189 ? 11.62280 4.05987 42.21515 1.000 27.36307 184 MET A O 1
ATOM 1489 N N . ALA A 1 190 ? 10.89179 1.97776 41.77611 1.000 28.09689 185 ALA A N 1
ATOM 1490 C CA . ALA A 1 190 ? 9.56365 2.28453 42.30209 1.000 34.04607 185 ALA A CA 1
ATOM 1491 C C . ALA A 1 190 ? 9.62807 2.63288 43.78358 1.000 36.61855 185 ALA A C 1
ATOM 1492 O O . ALA A 1 190 ? 8.93587 3.54666 44.24590 1.000 35.82168 185 ALA A O 1
ATOM 1494 N N . LYS A 1 191 ? 10.46080 1.92171 44.54374 1.000 33.63518 186 LYS A N 1
ATOM 1495 C CA . LYS A 1 191 ? 10.60574 2.23261 45.96211 1.000 36.64574 186 LYS A CA 1
ATOM 1496 C C . LYS A 1 191 ? 11.25248 3.59627 46.16382 1.000 38.00019 186 LYS A C 1
ATOM 1497 O O . LYS A 1 191 ? 10.86312 4.34408 47.06689 1.000 34.24022 186 LYS A O 1
ATOM 1503 N N . LEU A 1 192 ? 12.24652 3.93771 45.33822 1.000 31.20160 187 LEU A N 1
ATOM 1504 C CA . LEU A 1 192 ? 12.85791 5.25886 45.43795 1.000 28.85797 187 LEU A CA 1
ATOM 1505 C C . LEU A 1 192 ? 11.84664 6.36064 45.16745 1.000 33.19297 187 LEU A C 1
ATOM 1506 O O . LEU A 1 192 ? 11.92495 7.43910 45.76804 1.000 35.53276 187 LEU A O 1
ATOM 1511 N N . LEU A 1 193 ? 10.89676 6.10860 44.27182 1.000 30.14785 188 LEU A N 1
ATOM 1512 C CA . LEU A 1 193 ? 9.87938 7.07845 43.89899 1.000 35.25479 188 LEU A CA 1
ATOM 1513 C C . LEU A 1 193 ? 8.64552 7.00821 44.78382 1.000 32.74034 188 LEU A C 1
ATOM 1514 O O . LEU A 1 193 ? 7.71234 7.79265 44.57929 1.000 32.78798 188 LEU A O 1
ATOM 1519 N N . GLU A 1 194 ? 8.62512 6.09614 45.75873 1.000 35.64230 189 GLU A N 1
ATOM 1520 C CA . GLU A 1 194 ? 7.47286 5.89110 46.63748 1.000 41.18733 189 GLU A CA 1
ATOM 1521 C C . GLU A 1 194 ? 6.21199 5.60392 45.82861 1.000 41.07959 189 GLU A C 1
ATOM 1522 O O . GLU A 1 194 ? 5.11774 6.06237 46.16161 1.000 37.77732 189 GLU A O 1
ATOM 1528 N N . LEU A 1 195 ? 6.37507 4.85060 44.74696 1.000 35.63523 190 LEU A N 1
ATOM 1529 C CA . LEU A 1 195 ? 5.27360 4.30566 43.97217 1.000 36.57261 190 LEU A CA 1
ATOM 1530 C C . LEU A 1 195 ? 5.16539 2.81721 44.26264 1.000 47.81200 190 LEU A C 1
ATOM 1531 O O . LEU A 1 195 ? 6.11576 2.19675 44.74732 1.000 45.09950 190 LEU A O 1
ATOM 1536 N N . ASP A 1 196 ? 3.99421 2.24988 43.97037 1.000 38.95592 191 ASP A N 1
ATOM 1537 C CA . ASP A 1 196 ? 3.78798 0.82053 44.17777 1.000 56.79776 191 ASP A CA 1
ATOM 1538 C C . ASP A 1 196 ? 4.90390 0.03162 43.51033 1.000 63.93020 191 ASP A C 1
ATOM 1539 O O . ASP A 1 196 ? 5.21324 0.25067 42.33746 1.000 59.72834 191 ASP A O 1
ATOM 1544 N N . GLU A 1 197 ? 5.51530 -0.88149 44.27418 1.000 70.01200 192 GLU A N 1
ATOM 1545 C CA . GLU A 1 197 ? 6.70043 -1.59186 43.80211 1.000 73.31790 192 GLU A CA 1
ATOM 1546 C C . GLU A 1 197 ? 6.47932 -2.27179 42.45757 1.000 69.00940 192 GLU A C 1
ATOM 1547 O O . GLU A 1 197 ? 7.45182 -2.53550 41.74242 1.000 67.50843 192 GLU A O 1
ATOM 1553 N N . ASP A 1 198 ? 5.22644 -2.54738 42.09200 1.000 67.90142 193 ASP A N 1
ATOM 1554 C CA . ASP A 1 198 ? 4.88422 -3.13301 40.8042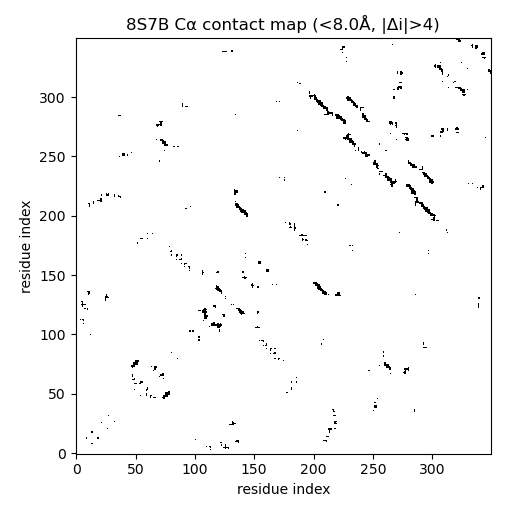2 1.000 73.38968 193 ASP A CA 1
ATOM 1555 C C . ASP A 1 198 ? 4.27804 -2.11737 39.83743 1.000 62.00398 193 ASP A C 1
ATOM 1556 O O . ASP A 1 198 ? 3.58493 -2.51435 38.89551 1.000 68.66763 193 ASP A O 1
ATOM 1561 N N . TYR A 1 199 ? 4.51111 -0.81762 40.05226 1.000 72.54720 194 TYR A N 1
ATOM 1562 C CA . TYR A 1 199 ? 3.89924 0.18876 39.18499 1.000 57.54076 194 TYR A CA 1
ATOM 1563 C C . TYR A 1 199 ? 4.38315 0.04995 37.74678 1.000 43.56936 194 TYR A C 1
ATOM 1564 O O . TYR A 1 199 ? 3.61225 0.23619 36.79726 1.000 44.66485 194 TYR A O 1
ATOM 1573 N N . PHE A 1 200 ? 5.65796 -0.26342 37.56418 1.000 51.75851 195 PHE A N 1
ATOM 1574 C CA . PHE A 1 200 ? 6.17674 -0.40324 36.21347 1.000 42.53695 195 PHE A CA 1
ATOM 1575 C C . PHE A 1 200 ? 5.91469 -1.79333 35.65253 1.000 46.21312 195 PHE A C 1
ATOM 1576 O O . PHE A 1 200 ? 5.85349 -1.96255 34.42966 1.000 48.42552 195 PHE A O 1
ATOM 1584 N N . LEU A 1 201 ? 5.73067 -2.78718 36.52451 1.000 55.78900 196 LEU A N 1
ATOM 1585 C CA . LEU A 1 201 ? 5.51547 -4.15385 36.05900 1.000 54.34679 196 LEU A CA 1
ATOM 1586 C C . LEU A 1 201 ? 4.22215 -4.28702 35.26506 1.000 49.34313 196 LEU A C 1
ATOM 1587 O O . LEU A 1 201 ? 4.15074 -5.09351 34.33163 1.000 48.22407 196 LEU A O 1
ATOM 1592 N N . ASP A 1 202 ? 3.19754 -3.50273 35.60757 1.000 52.30979 197 ASP A N 1
ATOM 1593 C CA . ASP A 1 202 ? 1.93751 -3.57135 34.87276 1.000 44.21167 197 ASP A CA 1
ATOM 1594 C C . ASP A 1 202 ? 2.12085 -3.17355 33.41385 1.000 48.04524 197 ASP A C 1
ATOM 1595 O O . ASP A 1 202 ? 1.55719 -3.80738 32.51373 1.000 47.40957 197 ASP A O 1
ATOM 1600 N N . ARG A 1 203 ? 2.90066 -2.12633 33.15883 1.000 39.73928 198 ARG A N 1
ATOM 1601 C CA . ARG A 1 203 ? 3.13406 -1.66050 31.79786 1.000 42.30259 198 ARG A CA 1
ATOM 1602 C C . ARG A 1 203 ? 4.19934 -2.46991 31.07237 1.000 40.48566 198 ARG A C 1
ATOM 1603 O O . ARG A 1 203 ? 4.52861 -2.15041 29.92428 1.000 38.24663 198 ARG A O 1
ATOM 1611 N N . LEU A 1 204 ? 4.73859 -3.50671 31.70538 1.000 41.00480 199 LEU A N 1
ATOM 1612 C CA . LEU A 1 204 ? 5.70292 -4.38867 31.06870 1.000 40.17128 199 LEU A CA 1
ATOM 1613 C C . LEU A 1 204 ? 5.11312 -5.74057 30.70339 1.000 43.42870 199 LEU A C 1
ATOM 1614 O O . LEU A 1 204 ? 5.82865 -6.58745 30.15889 1.000 38.81426 199 LEU A O 1
ATOM 1619 N N . ASN A 1 205 ? 3.83047 -5.96289 30.98072 1.000 45.18842 200 ASN A N 1
ATOM 1620 C CA . ASN A 1 205 ? 3.18745 -7.21340 30.60641 1.000 43.55262 200 ASN A CA 1
ATOM 1621 C C . ASN A 1 205 ? 3.15705 -7.35368 29.08856 1.000 43.03856 200 ASN A C 1
ATOM 1622 O O . ASN A 1 205 ? 2.61760 -6.49141 28.38627 1.000 43.69209 200 ASN A O 1
ATOM 1627 N N . GLU A 1 206 ? 3.75619 -8.43573 28.58741 1.000 38.29205 201 GLU A N 1
ATOM 1628 C CA . GLU A 1 206 ? 3.84712 -8.70049 27.15008 1.000 38.93066 201 GLU A CA 1
ATOM 1629 C C . GLU A 1 206 ? 4.48334 -7.52574 26.40979 1.000 40.28442 201 GLU A C 1
ATOM 1630 O O . GLU A 1 206 ? 4.11926 -7.20408 25.27726 1.000 46.45712 201 GLU A O 1
ATOM 1636 N N . ALA A 1 207 ? 5.43876 -6.87695 27.05765 1.000 37.67437 202 ALA A N 1
ATOM 1637 C CA . ALA A 1 207 ? 6.03884 -5.69513 26.46372 1.000 39.44179 202 ALA A CA 1
ATOM 1638 C C . ALA A 1 207 ? 7.13027 -6.08431 25.46905 1.000 39.59937 202 ALA A C 1
ATOM 1639 O O . ALA A 1 207 ? 7.79021 -7.11441 25.63099 1.000 34.29814 202 ALA A O 1
ATOM 1641 N N . PRO A 1 208 ? 7.33218 -5.27981 24.42741 1.000 36.63977 203 PRO A N 1
ATOM 1642 C CA . PRO A 1 208 ? 8.40480 -5.57637 23.47145 1.000 34.67568 203 PRO A CA 1
ATOM 1643 C C . PRO A 1 208 ? 9.77857 -5.31413 24.07101 1.000 36.38184 203 PRO A C 1
ATOM 1644 O O . PRO A 1 208 ? 9.97893 -4.36573 24.83416 1.000 32.43538 203 PRO A O 1
ATOM 1648 N N . ALA A 1 209 ? 10.72455 -6.18178 23.72138 1.000 35.16098 204 ALA A N 1
ATOM 1649 C CA . ALA A 1 209 ? 12.12401 -6.03458 24.08931 1.000 28.80316 204 ALA A CA 1
ATOM 1650 C C . ALA A 1 209 ? 12.97130 -6.43155 22.89098 1.000 30.17812 204 ALA A C 1
ATOM 1651 O O . ALA A 1 209 ? 12.59053 -7.31098 22.11717 1.000 31.15935 204 ALA A O 1
ATOM 1653 N N . PHE A 1 210 ? 14.11956 -5.77579 22.73757 1.000 31.65610 205 PHE A N 1
ATOM 1654 C CA . PHE A 1 210 ? 14.95041 -5.96847 21.55794 1.000 27.16468 205 PHE A CA 1
ATOM 1655 C C . PHE A 1 210 ? 16.40212 -6.17550 21.95397 1.000 27.95705 205 PHE A C 1
ATOM 1656 O O . PHE A 1 210 ? 16.85405 -5.70701 22.99925 1.000 24.57661 205 PHE A O 1
ATOM 1664 N N . ALA A 1 211 ? 17.12463 -6.89501 21.10113 1.000 28.27123 206 ALA A N 1
ATOM 1665 C CA . ALA A 1 211 ? 18.56859 -7.05356 21.20829 1.000 24.45815 206 ALA A CA 1
ATOM 1666 C C . ALA A 1 211 ? 19.18481 -6.30946 20.03207 1.000 32.13305 206 ALA A C 1
ATOM 1667 O O . ALA A 1 211 ? 18.95508 -6.67922 18.87573 1.000 31.68821 206 ALA A O 1
ATOM 1669 N N . ARG A 1 212 ? 19.94459 -5.25279 20.31947 1.000 25.25406 207 ARG A N 1
ATOM 1670 C CA . ARG A 1 212 ? 20.63663 -4.48684 19.28612 1.000 22.78851 207 ARG A CA 1
ATOM 1671 C C . ARG A 1 212 ? 22.12278 -4.80784 19.37768 1.000 24.37607 207 ARG A C 1
ATOM 1672 O O . ARG A 1 212 ? 22.81083 -4.33717 20.28905 1.000 24.73832 207 ARG A O 1
ATOM 1680 N N . PHE A 1 213 ? 22.60908 -5.61620 18.44124 1.000 26.59611 208 PHE A N 1
ATOM 1681 C CA . PHE A 1 213 ? 24.03175 -5.91607 18.32280 1.000 26.34928 208 PHE A CA 1
ATOM 1682 C C . PHE A 1 213 ? 24.66735 -4.84670 17.44518 1.000 25.57317 208 PHE A C 1
ATOM 1683 O O . PHE A 1 213 ? 24.49053 -4.86370 16.22418 1.000 27.56723 208 PHE A O 1
ATOM 1691 N N . ASN A 1 214 ? 25.40972 -3.92900 18.05807 1.000 25.84342 209 ASN A N 1
ATOM 1692 C CA . ASN A 1 214 ? 26.11236 -2.88632 17.31754 1.000 26.24960 209 ASN A CA 1
ATOM 1693 C C . ASN A 1 214 ? 27.49104 -3.36407 16.88083 1.000 27.80299 209 ASN A C 1
ATOM 1694 O O . ASN A 1 214 ? 28.20823 -4.00815 17.65168 1.000 27.04176 209 ASN A O 1
ATOM 1699 N N . TYR A 1 215 ? 27.86593 -3.02119 15.64554 1.000 26.66639 210 TYR A N 1
ATOM 1700 C CA . TYR A 1 215 ? 29.20946 -3.26469 15.12859 1.000 24.07498 210 TYR A CA 1
ATOM 1701 C C . TYR A 1 215 ? 29.77396 -1.95807 14.59301 1.000 27.93017 210 TYR A C 1
ATOM 1702 O O . TYR A 1 215 ? 29.25393 -1.41066 13.61670 1.000 27.14220 210 TYR A O 1
ATOM 1711 N N . TYR A 1 216 ? 30.84387 -1.47308 15.21908 1.000 25.18023 211 TYR A N 1
ATOM 1712 C CA . TYR A 1 216 ? 31.49822 -0.23129 14.81970 1.000 29.48201 211 TYR A CA 1
ATOM 1713 C C . TYR A 1 216 ? 32.81245 -0.57065 14.13190 1.000 28.22682 211 TYR A C 1
ATOM 1714 O O . TYR A 1 216 ? 33.79969 -0.89210 14.81291 1.000 30.33099 211 TYR A O 1
ATOM 1723 N N . PRO A 1 217 ? 32.88340 -0.54137 12.80308 1.000 32.39529 212 PRO A N 1
ATOM 1724 C CA . PRO A 1 217 ? 34.15346 -0.81668 12.12489 1.000 32.95512 212 PRO A CA 1
ATOM 1725 C C . PRO A 1 217 ? 35.15701 0.28154 12.42012 1.000 31.72057 212 PRO A C 1
ATOM 1726 O O . PRO A 1 217 ? 34.77312 1.38764 12.83385 1.000 31.28779 212 PRO A O 1
ATOM 1730 N N . PRO A 1 218 ? 36.44906 0.02019 12.23649 1.000 37.00732 213 PRO A N 1
ATOM 1731 C CA . PRO A 1 218 ? 37.41906 1.11231 12.31621 1.000 36.79599 213 PRO A CA 1
ATOM 1732 C C . PRO A 1 218 ? 37.07910 2.17112 11.28228 1.000 37.59183 213 PRO A C 1
ATOM 1733 O O . PRO A 1 218 ? 36.52127 1.87743 10.22207 1.000 31.41315 213 PRO A O 1
ATOM 1737 N N . CYS A 1 219 ? 37.37909 3.42079 11.62093 1.000 39.75535 214 CYS A N 1
ATOM 1738 C CA . CYS A 1 219 ? 37.14106 4.52968 10.71739 1.000 37.99787 214 CYS A CA 1
ATOM 1739 C C . CYS A 1 219 ? 38.44625 5.26241 10.45781 1.000 38.47054 214 CYS A C 1
ATOM 1740 O O . CYS A 1 219 ? 39.15533 5.60625 11.41477 1.000 42.63772 214 CYS A O 1
ATOM 1743 N N . PRO A 1 220 ? 38.79915 5.52958 9.19629 1.000 37.44813 215 PRO A N 1
ATOM 1744 C CA . PRO A 1 220 ? 40.06474 6.22536 8.92255 1.000 38.37158 215 PRO A CA 1
ATOM 1745 C C . PRO A 1 220 ? 40.08314 7.66242 9.41152 1.000 49.18679 215 PRO A C 1
ATOM 1746 O O . PRO A 1 220 ? 41.17064 8.23352 9.54501 1.000 46.74771 215 PRO A O 1
ATOM 1750 N N . ARG A 1 221 ? 38.92402 8.25991 9.68965 1.000 39.77581 216 ARG A N 1
ATOM 1751 C CA . ARG A 1 221 ? 38.82729 9.62267 10.21223 1.000 40.05467 216 ARG A CA 1
ATOM 1752 C C . ARG A 1 221 ? 37.84124 9.63153 11.37350 1.000 42.65303 216 ARG A C 1
ATOM 1753 O O . ARG A 1 221 ? 36.70697 10.10443 11.24063 1.000 38.20220 216 ARG A O 1
ATOM 1761 N N . PRO A 1 222 ? 38.24785 9.11513 12.53647 1.000 43.83143 217 PRO A N 1
ATOM 1762 C CA . PRO A 1 222 ? 37.31753 9.06013 13.67589 1.000 42.16036 217 PRO A CA 1
ATOM 1763 C C . PRO A 1 222 ? 36.90191 10.43148 14.18622 1.000 36.00400 217 PRO A C 1
ATOM 1764 O O . PRO A 1 222 ? 35.92631 10.52133 14.93971 1.000 39.70467 217 PRO A O 1
ATOM 1768 N N . ASP A 1 223 ? 37.59301 11.49867 13.78531 1.000 39.37568 218 ASP A N 1
ATOM 1769 C CA . ASP A 1 223 ? 37.19609 12.85018 14.15560 1.000 43.05641 218 ASP A CA 1
ATOM 1770 C C . ASP A 1 223 ? 36.03622 13.38297 13.32544 1.000 40.41951 218 ASP A C 1
ATOM 1771 O O . ASP A 1 223 ? 35.50054 14.44579 13.65614 1.000 46.06856 218 ASP A O 1
ATOM 1776 N N . LEU A 1 224 ? 35.63278 12.68315 12.26606 1.000 37.26006 219 LEU A N 1
ATOM 1777 C CA . LEU A 1 224 ? 34.67867 13.22146 11.30664 1.000 37.01644 219 LEU A CA 1
ATOM 1778 C C . LEU A 1 224 ? 33.32455 12.52676 11.32844 1.000 35.31026 219 LEU A C 1
ATOM 1779 O O . LEU A 1 224 ? 32.42055 12.95327 10.60375 1.000 39.64300 219 LEU A O 1
ATOM 1784 N N . VAL A 1 225 ? 33.15194 11.47284 12.13009 1.000 37.22883 220 VAL A N 1
ATOM 1785 C CA . VAL A 1 225 ? 31.91504 10.70139 12.16459 1.000 31.23055 220 VAL A CA 1
ATOM 1786 C C . VAL A 1 225 ? 31.59109 10.35423 13.61269 1.000 32.82144 220 VAL A C 1
ATOM 1787 O O . VAL A 1 225 ? 32.38805 10.58001 14.52410 1.000 33.25845 220 VAL A O 1
ATOM 1791 N N . PHE A 1 226 ? 30.39412 9.80662 13.81640 1.000 34.11803 221 PHE A N 1
ATOM 1792 C CA . PHE A 1 226 ? 30.04236 9.10230 15.04035 1.000 29.06685 221 PHE A CA 1
ATOM 1793 C C . PHE A 1 226 ? 29.78205 7.63598 14.72474 1.000 30.99339 221 PHE A C 1
ATOM 1794 O O . PHE A 1 226 ? 29.18105 7.31353 13.69521 1.000 29.57392 221 PHE A O 1
ATOM 1802 N N . GLY A 1 227 ? 30.23300 6.75179 15.61838 1.000 27.89365 222 GLY A N 1
ATOM 1803 C CA . GLY A 1 227 ? 29.84194 5.35310 15.51580 1.000 27.60064 222 GLY A CA 1
ATOM 1804 C C . GLY A 1 227 ? 28.34732 5.17563 15.69039 1.000 27.99298 222 GLY A C 1
ATOM 1805 O O . GLY A 1 227 ? 27.69306 4.47591 14.91372 1.000 27.77420 222 GLY A O 1
ATOM 1806 N N . ILE A 1 228 ? 27.78808 5.80435 16.72221 1.000 26.89674 223 ILE A N 1
ATOM 1807 C CA . ILE A 1 228 ? 26.35219 6.03513 16.81159 1.000 28.38316 223 ILE A CA 1
ATOM 1808 C C . ILE A 1 228 ? 26.15417 7.45408 17.32452 1.000 26.30124 223 ILE A C 1
ATOM 1809 O O . ILE A 1 228 ? 26.87226 7.91332 18.22081 1.000 26.19011 223 ILE A O 1
ATOM 1814 N N . ARG A 1 229 ? 25.20964 8.16305 16.71091 1.000 25.30237 224 ARG A N 1
ATOM 1815 C CA . ARG A 1 229 ? 25.02234 9.58225 16.96333 1.000 26.87282 224 ARG A CA 1
ATOM 1816 C C . ARG A 1 229 ? 24.61003 9.82398 18.41487 1.000 25.40260 224 ARG A C 1
ATOM 1817 O O . ARG A 1 229 ? 24.08098 8.92886 19.07577 1.000 27.87229 224 ARG A O 1
ATOM 1825 N N . PRO A 1 230 ? 24.84442 11.03037 18.93176 1.000 24.67325 225 PRO A N 1
ATOM 1826 C CA . PRO A 1 230 ? 24.29340 11.38015 20.24524 1.000 22.97331 225 PRO A CA 1
ATOM 1827 C C . PRO A 1 230 ? 22.79781 11.13018 20.27562 1.000 27.12732 225 PRO A C 1
ATOM 1828 O O . PRO A 1 230 ? 22.05581 11.56682 19.39273 1.000 27.09883 225 PRO A O 1
ATOM 1832 N N . HIS A 1 231 ? 22.35990 10.40365 21.29642 1.000 25.98009 226 HIS A N 1
ATOM 1833 C CA . HIS A 1 231 ? 20.95652 10.06106 21.42576 1.000 27.02449 226 HIS A CA 1
ATOM 1834 C C . HIS A 1 231 ? 20.69671 9.66297 22.86598 1.000 28.27095 226 HIS A C 1
ATOM 1835 O O . HIS A 1 231 ? 21.60968 9.26815 23.59793 1.000 26.73236 226 HIS A O 1
ATOM 1842 N N . SER A 1 232 ? 19.44085 9.79333 23.26731 1.000 23.78738 227 SER A N 1
ATOM 1843 C CA . SER A 1 232 ? 18.93652 9.07612 24.42335 1.000 26.58974 227 SER A CA 1
ATOM 1844 C C . SER A 1 232 ? 18.11559 7.90138 23.91850 1.000 27.07861 227 SER A C 1
ATOM 1845 O O . SER A 1 232 ? 17.50176 7.97290 22.85122 1.000 27.38283 227 SER A O 1
ATOM 1848 N N . ASP A 1 233 ? 18.13812 6.80144 24.66662 1.000 25.18452 228 ASP A N 1
ATOM 1849 C CA . ASP A 1 233 ? 17.30666 5.66791 24.29636 1.000 22.40591 228 ASP A CA 1
ATOM 1850 C C . ASP A 1 233 ? 15.83800 6.00162 24.54224 1.000 26.22386 228 ASP A C 1
ATOM 1851 O O . ASP A 1 233 ? 15.49232 6.74861 25.46432 1.000 29.11361 228 ASP A O 1
ATOM 1856 N N . GLY A 1 234 ? 14.96516 5.44296 23.70521 1.000 25.42000 229 GLY A N 1
ATOM 1857 C CA . GLY A 1 234 ? 13.54236 5.63513 23.90194 1.000 28.12860 229 GLY A CA 1
ATOM 1858 C C . GLY A 1 234 ? 12.89545 4.65112 24.85423 1.000 26.82977 229 GLY A C 1
ATOM 1859 O O . GLY A 1 234 ? 11.68408 4.71946 25.08416 1.000 26.42352 229 GLY A O 1
ATOM 1860 N N . THR A 1 235 ? 13.68613 3.74919 25.42997 1.000 25.22065 230 THR A N 1
ATOM 1861 C CA . THR A 1 235 ? 13.18804 2.62010 26.19967 1.000 22.56599 230 THR A CA 1
ATOM 1862 C C . THR A 1 235 ? 12.65683 3.07070 27.55470 1.000 23.28638 230 THR A C 1
ATOM 1863 O O . THR A 1 235 ? 12.73132 4.24216 27.93016 1.000 24.94232 230 THR A O 1
ATOM 1867 N N . LEU A 1 236 ? 12.13208 2.10289 28.30936 1.000 22.73676 231 LEU A N 1
ATOM 1868 C CA . LEU A 1 236 ? 12.01571 2.28306 29.75199 1.000 23.53165 231 LEU A CA 1
ATOM 1869 C C . LEU A 1 236 ? 13.38192 2.11129 30.40577 1.000 24.76111 231 LEU A C 1
ATOM 1870 O O . LEU A 1 236 ? 13.84814 2.98428 31.14836 1.000 25.46496 231 LEU A O 1
ATOM 1875 N N . LEU A 1 237 ? 14.06239 1.01185 30.08710 1.000 25.59449 232 LEU A N 1
ATOM 1876 C CA . LEU A 1 237 ? 15.38135 0.69844 30.61301 1.000 22.94700 232 LEU A CA 1
ATOM 1877 C C . LEU A 1 237 ? 16.20124 0.04279 29.50802 1.000 22.39454 232 LEU A C 1
ATOM 1878 O O . LEU A 1 237 ? 15.65893 -0.71465 28.70044 1.000 23.97249 232 LEU A O 1
ATOM 1883 N N . THR A 1 238 ? 17.49982 0.33172 29.47098 1.000 20.84034 233 THR A N 1
ATOM 1884 C CA . THR A 1 238 ? 18.42277 -0.35876 28.57573 1.000 22.47361 233 THR A CA 1
ATOM 1885 C C . THR A 1 238 ? 19.50299 -1.03181 29.41146 1.000 19.97110 233 THR A C 1
ATOM 1886 O O . THR A 1 238 ? 20.02697 -0.44069 30.36047 1.000 22.46769 233 THR A O 1
ATOM 1890 N N . ILE A 1 239 ? 19.82361 -2.27550 29.07496 1.000 23.01195 234 ILE A N 1
ATOM 1891 C CA . ILE A 1 239 ? 20.87797 -3.01996 29.75120 1.000 21.85867 234 ILE A CA 1
ATOM 1892 C C . ILE A 1 239 ? 21.95119 -3.31190 28.70979 1.000 23.75378 234 ILE A C 1
ATOM 1893 O O . ILE A 1 239 ? 21.72264 -4.09094 27.77365 1.000 23.08614 234 ILE A O 1
ATOM 1898 N N . LEU A 1 240 ? 23.11822 -2.69167 28.87120 1.000 20.24580 235 LEU A N 1
ATOM 1899 C CA . LEU A 1 240 ? 24.13014 -2.61876 27.81934 1.000 21.83172 235 LEU A CA 1
ATOM 1900 C C . LEU A 1 240 ? 25.37275 -3.40590 28.21045 1.000 23.43359 235 LEU A C 1
ATOM 1901 O O . LEU A 1 240 ? 25.87817 -3.26519 29.32993 1.000 22.58199 235 LEU A O 1
ATOM 1906 N N . LEU A 1 241 ? 25.87357 -4.21243 27.27435 1.000 22.97847 236 LEU A N 1
ATOM 1907 C CA . LEU A 1 241 ? 27.11256 -4.96652 27.43579 1.000 21.89095 236 LEU A CA 1
ATOM 1908 C C . LEU A 1 241 ? 28.08722 -4.47012 26.37549 1.000 26.23541 236 LEU A C 1
ATOM 1909 O O . LEU A 1 241 ? 27.85191 -4.65831 25.17592 1.000 25.47639 236 LEU A O 1
ATOM 1914 N N . VAL A 1 242 ? 29.16831 -3.82499 26.80597 1.000 27.14137 237 VAL A N 1
ATOM 1915 C CA . VAL A 1 242 ? 30.08405 -3.17315 25.87922 1.000 27.76320 237 VAL A CA 1
ATOM 1916 C C . VAL A 1 242 ? 31.27901 -4.07409 25.61087 1.000 33.18602 237 VAL A C 1
ATOM 1917 O O . VAL A 1 242 ? 31.61639 -4.97271 26.38933 1.000 24.14366 237 VAL A O 1
ATOM 1921 N N . ASP A 1 243 ? 31.90487 -3.83858 24.45890 1.000 27.89444 238 ASP A N 1
ATOM 1922 C CA . ASP A 1 243 ? 33.20418 -4.39373 24.11714 1.000 29.61694 238 ASP A CA 1
ATOM 1923 C C . ASP A 1 243 ? 34.14533 -4.31228 25.30721 1.000 30.05646 238 ASP A C 1
ATOM 1924 O O . ASP A 1 243 ? 34.29645 -3.25305 25.92103 1.000 27.94242 238 ASP A O 1
ATOM 1929 N N . LYS A 1 244 ? 34.77567 -5.43588 25.64157 1.000 31.66332 239 LYS A N 1
ATOM 1930 C CA . LYS A 1 244 ? 35.66286 -5.40959 26.79430 1.000 31.76773 239 LYS A CA 1
ATOM 1931 C C . LYS A 1 244 ? 37.04788 -4.87597 26.46239 1.000 32.72445 239 LYS A C 1
ATOM 1932 O O . LYS A 1 244 ? 37.79701 -4.54970 27.38718 1.000 32.58537 239 LYS A O 1
ATOM 1938 N N . ASP A 1 245 ? 37.39854 -4.76338 25.17758 1.000 28.82353 240 ASP A N 1
ATOM 1939 C CA . ASP A 1 245 ? 38.73656 -4.36193 24.76117 1.000 34.10806 240 ASP A CA 1
ATOM 1940 C C . ASP A 1 245 ? 38.81919 -2.96073 24.18053 1.000 34.99822 240 ASP A C 1
ATOM 1941 O O . ASP A 1 245 ? 39.85384 -2.31015 24.33134 1.000 41.31530 240 ASP A O 1
ATOM 1946 N N . VAL A 1 246 ? 37.77263 -2.48813 23.50938 1.000 31.30111 241 VAL A N 1
ATOM 1947 C CA . VAL A 1 246 ? 37.83477 -1.27834 22.69527 1.000 29.86627 241 VAL A CA 1
ATOM 1948 C C . VAL A 1 246 ? 36.86088 -0.25658 23.26022 1.000 32.99546 241 VAL A C 1
ATOM 1949 O O . VAL A 1 246 ? 35.65148 -0.51187 23.31729 1.000 30.55425 241 VAL A O 1
ATOM 1953 N N . SER A 1 247 ? 37.38279 0.90516 23.65479 1.000 29.07811 242 SER A N 1
ATOM 1954 C CA . SER A 1 247 ? 36.55424 1.96052 24.21537 1.000 32.09673 242 SER A CA 1
ATOM 1955 C C . SER A 1 247 ? 35.79063 2.68319 23.10724 1.000 31.25627 242 SER A C 1
ATOM 1956 O O . SER A 1 247 ? 36.00582 2.45870 21.91216 1.000 29.57219 242 SER A O 1
ATOM 1959 N N . GLY A 1 248 ? 34.89886 3.58100 23.51469 1.000 30.14263 243 GLY A N 1
ATOM 1960 C CA . GLY A 1 248 ? 34.18283 4.39092 22.54713 1.000 26.15877 243 GLY A CA 1
ATOM 1961 C C . GLY A 1 248 ? 32.89100 4.98983 23.06142 1.000 27.49488 243 GLY A C 1
ATOM 1962 O O . GLY A 1 248 ? 32.42811 6.00652 22.54521 1.000 26.53000 243 GLY A O 1
ATOM 1963 N N . LEU A 1 249 ? 32.28351 4.36180 24.06061 1.000 24.80856 244 LEU A N 1
ATOM 1964 C CA . LEU A 1 249 ? 31.05274 4.89944 24.62746 1.000 25.82538 244 LEU A CA 1
ATOM 1965 C C . LEU A 1 249 ? 31.33812 6.17529 25.40887 1.000 26.31830 244 LEU A C 1
ATOM 1966 O O . LEU A 1 249 ? 32.28502 6.23921 26.19796 1.000 27.92058 244 LEU A O 1
ATOM 1971 N N . GLN A 1 250 ? 30.50230 7.19202 25.19769 1.000 21.79756 245 GLN A N 1
ATOM 1972 C CA . GLN A 1 250 ? 30.61422 8.45444 25.92103 1.000 25.00070 245 GLN A CA 1
ATOM 1973 C C . GLN A 1 250 ? 29.22835 8.92114 26.34160 1.000 25.74886 245 GLN A C 1
ATOM 1974 O O . GLN A 1 250 ? 28.23457 8.64005 25.66956 1.000 25.77782 245 GLN A O 1
ATOM 1980 N N . VAL A 1 251 ? 29.16528 9.63304 27.46806 1.000 24.56648 246 VAL A N 1
ATOM 1981 C CA . VAL A 1 251 ? 27.90443 10.13972 27.98882 1.000 26.78822 246 VAL A CA 1
ATOM 1982 C C . VAL A 1 251 ? 28.01821 11.64198 28.21196 1.000 30.79016 246 VAL A C 1
ATOM 1983 O O . VAL A 1 251 ? 29.08655 12.16811 28.53941 1.000 31.70461 246 VAL A O 1
ATOM 1987 N N . GLN A 1 252 ? 26.90929 12.33986 28.00950 1.000 27.11418 247 GLN A N 1
ATOM 1988 C CA . GLN A 1 252 ? 26.86545 13.78383 28.17209 1.000 26.92505 247 GLN A CA 1
ATOM 1989 C C . GLN A 1 252 ? 26.34571 14.10754 29.56753 1.000 26.62718 247 GLN A C 1
ATOM 1990 O O . GLN A 1 252 ? 25.32753 13.55869 30.00263 1.000 33.50333 247 GLN A O 1
ATOM 1996 N N . ARG A 1 253 ? 27.06519 14.97192 30.27397 1.000 30.74273 248 ARG A N 1
ATOM 1997 C CA . ARG A 1 253 ? 26.66861 15.39580 31.60957 1.000 42.63323 248 ARG A CA 1
ATOM 1998 C C . ARG A 1 253 ? 27.09085 16.84532 31.78260 1.000 51.02550 248 ARG A C 1
ATOM 1999 O O . ARG A 1 253 ? 28.28758 17.14864 31.75363 1.000 50.19875 248 ARG A O 1
ATOM 2007 N N . ASP A 1 254 ? 26.10625 17.73634 31.92499 1.000 54.36301 249 ASP A N 1
ATOM 2008 C CA . ASP A 1 254 ? 26.34654 19.17575 32.05306 1.000 54.58784 249 ASP A CA 1
ATOM 2009 C C . ASP A 1 254 ? 27.12637 19.71265 30.85290 1.000 61.47839 249 ASP A C 1
ATOM 2010 O O . ASP A 1 254 ? 28.09289 20.46577 30.99182 1.000 64.04386 249 ASP A O 1
ATOM 2015 N N . GLY A 1 255 ? 26.70058 19.30188 29.65878 1.000 60.46320 250 GLY A N 1
ATOM 2016 C CA . GLY A 1 255 ? 27.27202 19.79792 28.42462 1.000 57.12002 250 GLY A CA 1
ATOM 2017 C C . GLY A 1 255 ? 28.64270 19.26749 28.06961 1.000 55.05136 250 GLY A C 1
ATOM 2018 O O . GLY A 1 255 ? 29.15329 19.60108 26.99514 1.000 63.72725 250 GLY A O 1
ATOM 2019 N N . LYS A 1 256 ? 29.26148 18.46511 28.92744 1.000 43.60784 251 LYS A N 1
ATOM 2020 C CA . LYS A 1 256 ? 30.56539 17.88579 28.65298 1.000 49.08975 251 LYS A CA 1
ATOM 2021 C C . LYS A 1 256 ? 30.41124 16.39780 28.36671 1.000 40.63512 251 LYS A C 1
ATOM 2022 O O . LYS A 1 256 ? 29.54807 15.72740 28.93805 1.000 36.37991 251 LYS A O 1
ATOM 2028 N N . TRP A 1 257 ? 31.24633 15.88834 27.46589 1.000 35.54583 252 TRP A N 1
ATOM 2029 C CA . TRP A 1 257 ? 31.27732 14.46669 27.14988 1.000 38.72931 252 TRP A CA 1
ATOM 2030 C C . TRP A 1 257 ? 32.40687 13.80596 27.92719 1.000 36.14475 252 TRP A C 1
ATOM 2031 O O . TRP A 1 257 ? 33.51907 14.33813 27.98710 1.000 47.50094 252 TRP A O 1
ATOM 2042 N N . SER A 1 258 ? 32.11533 12.65458 28.52548 1.000 38.34808 253 SER A N 1
ATOM 2043 C CA . SER A 1 258 ? 33.10227 11.87787 29.25693 1.000 35.30916 253 SER A CA 1
ATOM 2044 C C . SER A 1 258 ? 33.02983 10.42394 28.81138 1.000 34.17764 253 SER A C 1
ATOM 2045 O O . SER A 1 258 ? 31.96817 9.93068 28.42339 1.000 29.34155 253 SER A O 1
ATOM 2048 N N . ASN A 1 259 ? 34.17217 9.74600 28.86586 1.000 36.08802 254 ASN A N 1
ATOM 2049 C CA . ASN A 1 259 ? 34.23464 8.34526 28.47358 1.000 35.90333 254 ASN A CA 1
ATOM 2050 C C . ASN A 1 259 ? 33.59173 7.46162 29.53262 1.000 35.76239 254 ASN A C 1
ATOM 2051 O O . ASN A 1 259 ? 33.67411 7.73881 30.73205 1.000 40.99422 254 ASN A O 1
ATOM 2056 N N . VAL A 1 260 ? 32.95204 6.38773 29.08723 1.000 27.76207 255 VAL A N 1
ATOM 2057 C CA . VAL A 1 260 ? 32.39035 5.38577 29.98357 1.000 28.35736 255 VAL A CA 1
ATOM 2058 C C . VAL A 1 260 ? 33.20759 4.11837 29.80048 1.000 41.93903 255 VAL A C 1
ATOM 2059 O O . VAL A 1 260 ? 33.21314 3.52421 28.71493 1.000 38.20810 255 VAL A O 1
ATOM 2063 N N . GLU A 1 261 ? 33.92045 3.72156 30.85212 1.000 36.15106 256 GLU A N 1
ATOM 2064 C CA . GLU A 1 261 ? 34.76807 2.53642 30.84241 1.000 34.42358 256 GLU A CA 1
ATOM 2065 C C . GLU A 1 261 ? 34.20542 1.52862 31.83503 1.000 40.25018 256 GLU A C 1
ATOM 2066 O O . GLU A 1 261 ? 33.99853 1.85901 33.00833 1.000 46.39262 256 GLU A O 1
ATOM 2072 N N . ALA A 1 262 ? 33.94522 0.31410 31.35657 1.000 44.13631 257 ALA A N 1
ATOM 2073 C CA . ALA A 1 262 ? 33.40758 -0.77364 32.16123 1.000 41.36031 257 ALA A CA 1
ATOM 2074 C C . ALA A 1 262 ? 34.36304 -1.95713 32.12414 1.000 45.42080 257 ALA A C 1
ATOM 2075 O O . ALA A 1 262 ? 34.93979 -2.26885 31.07705 1.000 50.23697 257 ALA A O 1
ATOM 2077 N N . THR A 1 263 ? 34.51839 -2.62096 33.26057 1.000 29.01188 258 THR A N 1
ATOM 2078 C CA . THR A 1 263 ? 35.31158 -3.83495 33.30148 1.000 26.14542 258 THR A CA 1
ATOM 2079 C C . THR A 1 263 ? 34.53934 -4.96902 32.63978 1.000 29.34896 258 THR A C 1
ATOM 2080 O O . THR A 1 263 ? 33.31439 -4.89325 32.49650 1.000 27.43661 258 THR A O 1
ATOM 2084 N N . PRO A 1 264 ? 35.22653 -6.02827 32.21374 1.000 25.11851 259 PRO A N 1
ATOM 2085 C CA . PRO A 1 264 ? 34.50775 -7.16221 31.62748 1.000 30.34357 259 PRO A CA 1
ATOM 2086 C C . PRO A 1 264 ? 33.49607 -7.71408 32.61895 1.000 31.60824 259 PRO A C 1
ATOM 2087 O O . PRO A 1 264 ? 33.75290 -7.78902 33.82487 1.000 38.56980 259 PRO A O 1
ATOM 2091 N N . HIS A 1 265 ? 32.32279 -8.05251 32.09926 1.000 35.04925 260 HIS A N 1
ATOM 2092 C CA . HIS A 1 265 ? 31.23129 -8.71441 32.79852 1.000 27.41123 260 HIS A CA 1
ATOM 2093 C C . HIS A 1 265 ? 30.48261 -7.77239 33.72801 1.000 27.64493 260 HIS A C 1
ATOM 2094 O O . HIS A 1 265 ? 29.53800 -8.20930 34.37689 1.000 24.79426 260 HIS A O 1
ATOM 2101 N N . THR A 1 266 ? 30.86608 -6.50196 33.80597 1.000 21.55759 261 THR A N 1
ATOM 2102 C CA . THR A 1 266 ? 30.02520 -5.48564 34.41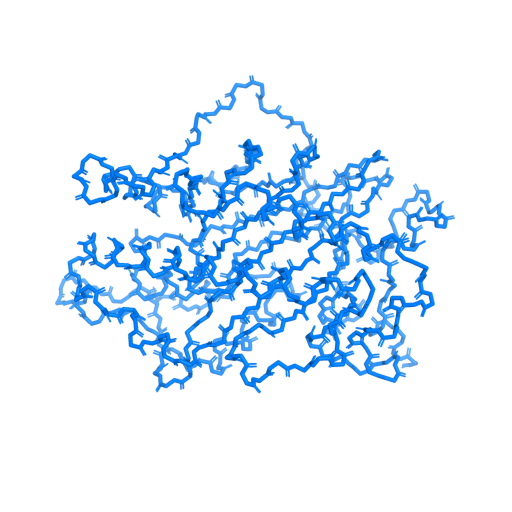807 1.000 22.20819 261 THR A CA 1
ATOM 2103 C C . THR A 1 266 ? 29.00758 -5.00089 33.39607 1.000 24.17546 261 THR A C 1
ATOM 2104 O O . THR A 1 266 ? 29.33274 -4.81120 32.22151 1.000 31.30845 261 THR A O 1
ATOM 2108 N N . LEU A 1 267 ? 27.77252 -4.81261 33.82929 1.000 22.06500 262 LEU A N 1
ATOM 2109 C CA . LEU A 1 267 ? 26.74269 -4.31206 32.93339 1.000 23.28293 262 LEU A CA 1
ATOM 2110 C C . LEU A 1 267 ? 26.56329 -2.81460 33.13051 1.000 25.58551 262 LEU A C 1
ATOM 2111 O O . LEU A 1 267 ? 26.79070 -2.28605 34.22066 1.000 27.43418 262 LEU A O 1
ATOM 2116 N N . LEU A 1 268 ? 26.17213 -2.12983 32.05867 1.000 21.44924 263 LEU A N 1
ATOM 2117 C CA . LEU A 1 268 ? 25.76700 -0.73031 32.12236 1.000 21.19920 263 LEU A CA 1
ATOM 2118 C C . LEU A 1 268 ? 24.25600 -0.63574 31.97958 1.000 24.14961 263 LEU A C 1
ATOM 2119 O O . LEU A 1 268 ? 23.68805 -1.16461 31.02061 1.000 26.39261 263 LEU A O 1
ATOM 2124 N N . ILE A 1 269 ? 23.60866 0.03305 32.93255 1.000 22.23725 264 ILE A N 1
ATOM 2125 C CA . ILE A 1 269 ? 22.16251 0.21989 32.93243 1.000 22.28980 264 ILE A CA 1
ATOM 2126 C C . ILE A 1 269 ? 21.87877 1.70221 32.76368 1.000 25.97827 264 ILE A C 1
ATOM 2127 O O . ILE A 1 269 ? 22.41867 2.51970 33.51173 1.000 24.71700 264 ILE A O 1
ATOM 2132 N N . ASN A 1 270 ? 21.02455 2.05238 31.80447 1.000 24.81154 265 ASN A N 1
ATOM 2133 C CA . ASN A 1 270 ? 20.58827 3.43570 31.66918 1.000 23.47192 265 ASN A CA 1
ATOM 2134 C C . ASN A 1 270 ? 19.07822 3.47729 31.51226 1.000 28.57889 265 ASN A C 1
ATOM 2135 O O . ASN A 1 270 ? 18.46909 2.57502 30.93374 1.000 24.06367 265 ASN A O 1
ATOM 2140 N N . LEU A 1 271 ? 18.47551 4.52463 32.06070 1.000 27.18417 266 LEU A N 1
ATOM 2141 C CA . LEU A 1 271 ? 17.07168 4.77601 31.79447 1.000 23.43169 266 LEU A CA 1
ATOM 2142 C C . LEU A 1 271 ? 16.89342 5.27686 30.37249 1.000 25.11657 266 LEU A C 1
ATOM 2143 O O . LEU A 1 271 ? 17.79271 5.88803 29.78449 1.000 28.57537 266 LEU A O 1
ATOM 2148 N N . GLY A 1 272 ? 15.70823 5.02771 29.82149 1.000 24.52932 267 GLY A N 1
ATOM 2149 C CA . GLY A 1 272 ? 15.31805 5.58396 28.54802 1.000 22.27077 267 GLY A CA 1
ATOM 2150 C C . GLY A 1 272 ? 14.25997 6.66638 28.70868 1.000 24.44525 267 GLY A C 1
ATOM 2151 O O . GLY A 1 272 ? 13.78144 6.963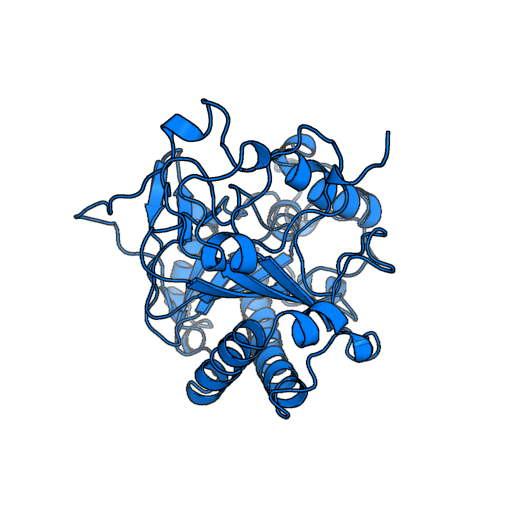76 29.80526 1.000 24.87372 267 GLY A O 1
ATOM 2152 N N . ASP A 1 273 ? 13.88149 7.24003 27.56358 1.000 23.87439 268 ASP A N 1
ATOM 2153 C CA . ASP A 1 273 ? 12.99152 8.39683 27.57386 1.000 27.09794 268 ASP A CA 1
ATOM 2154 C C . ASP A 1 273 ? 11.62166 8.04422 28.13336 1.000 23.25382 268 ASP A C 1
ATOM 2155 O O . ASP A 1 273 ? 10.94891 8.90799 28.70908 1.000 25.24848 268 ASP A O 1
ATOM 2160 N N . THR A 1 274 ? 11.19093 6.78760 27.97732 1.000 23.57753 269 THR A N 1
ATOM 2161 C CA . THR A 1 274 ? 9.93062 6.36435 28.57551 1.000 23.70570 269 THR A CA 1
ATOM 2162 C C . THR A 1 274 ? 9.97743 6.51450 30.08705 1.000 28.46794 269 THR A C 1
ATOM 2163 O O . THR A 1 274 ? 9.02505 7.00557 30.69919 1.000 25.31562 269 THR A O 1
ATOM 2167 N N . MET A 1 275 ? 11.08257 6.09233 30.71026 1.000 24.07351 270 MET A N 1
ATOM 2168 C CA . MET A 1 275 ? 11.17850 6.20067 32.16276 1.000 26.32263 270 MET A CA 1
ATOM 2169 C C . MET A 1 275 ? 11.29644 7.65515 32.60307 1.000 25.92666 270 MET A C 1
ATOM 2170 O O . MET A 1 275 ? 10.72307 8.04324 33.62586 1.000 22.07838 270 MET A O 1
ATOM 2175 N N . GLU A 1 276 ? 12.03620 8.47919 31.85698 1.000 24.10699 271 GLU A N 1
ATOM 2176 C CA . GLU A 1 276 ? 12.13464 9.88259 32.24848 1.000 24.37215 271 GLU A CA 1
ATOM 2177 C C . GLU A 1 276 ? 10.76165 10.53258 32.28734 1.000 24.21311 271 GLU A C 1
ATOM 2178 O O . GLU A 1 276 ? 10.45999 11.30355 33.20437 1.000 24.53798 271 GLU A O 1
ATOM 2184 N N . VAL A 1 277 ? 9.90913 10.22722 31.30897 1.000 23.26331 272 VAL A N 1
ATOM 2185 C CA . VAL A 1 277 ? 8.55988 10.78195 31.32050 1.000 23.43500 272 VAL A CA 1
ATOM 2186 C C . VAL A 1 277 ? 7.77182 10.22027 32.49700 1.000 25.10259 272 VAL A C 1
ATOM 2187 O O . VAL A 1 277 ? 7.13696 10.96479 33.25282 1.000 23.98019 272 VAL A O 1
ATOM 2191 N N . MET A 1 278 ? 7.82833 8.89944 32.68842 1.000 24.91868 273 MET A N 1
ATOM 2192 C CA . MET A 1 278 ? 6.99818 8.27049 33.71137 1.000 24.49645 273 MET A CA 1
ATOM 2193 C C . MET A 1 278 ? 7.40225 8.69347 35.11737 1.000 26.21826 273 MET A C 1
ATOM 2194 O O . MET A 1 278 ? 6.54373 8.76951 36.00332 1.000 26.69318 273 MET A O 1
ATOM 2199 N N . CYS A 1 279 ? 8.68397 8.97876 35.35234 1.000 24.16689 274 CYS A N 1
ATOM 2200 C CA . CYS A 1 279 ? 9.11411 9.46552 36.65588 1.000 23.79587 274 CYS A CA 1
ATOM 2201 C C . CYS A 1 279 ? 9.15306 10.99234 36.72811 1.000 26.59342 274 CYS A C 1
ATOM 2202 O O . CYS A 1 279 ? 9.77131 11.54983 37.64566 1.000 25.60720 274 CYS A O 1
ATOM 2205 N N . ASN A 1 280 ? 8.49712 11.67073 35.78558 1.000 20.92906 275 ASN A N 1
ATOM 2206 C CA . ASN A 1 280 ? 8.35758 13.12800 35.78139 1.000 23.29077 275 ASN A CA 1
ATOM 2207 C C . ASN A 1 280 ? 9.70452 13.84358 35.81858 1.000 26.75254 275 ASN A C 1
ATOM 2208 O O . ASN A 1 280 ? 9.82741 14.92731 36.39231 1.000 24.51816 275 ASN A O 1
ATOM 2213 N N . GLY A 1 281 ? 10.72513 13.25602 35.20129 1.000 26.63165 276 GLY A N 1
ATOM 2214 C CA . GLY A 1 281 ? 12.01456 13.90917 35.15971 1.000 25.28736 276 GLY A CA 1
ATOM 2215 C C . GLY A 1 281 ? 12.78337 13.91291 36.45814 1.000 27.26056 276 GLY A C 1
ATOM 2216 O O . GLY A 1 281 ? 13.82619 14.56857 36.53339 1.000 26.81490 276 GLY A O 1
ATOM 2217 N N . ILE A 1 282 ? 12.29308 13.22663 37.49623 1.000 25.26015 277 ILE A N 1
ATOM 2218 C CA . ILE A 1 282 ? 13.08504 13.07576 38.71288 1.000 26.36529 277 ILE A CA 1
ATOM 2219 C C . ILE A 1 282 ? 14.38450 12.34253 38.40291 1.000 27.88681 277 ILE A C 1
ATOM 2220 O O . ILE A 1 282 ? 15.44265 12.64568 38.96619 1.000 27.11513 277 ILE A O 1
ATOM 2225 N N . PHE A 1 283 ? 14.31540 11.35324 37.52108 1.000 26.87675 278 PHE A N 1
ATOM 2226 C CA . PHE A 1 283 ? 15.47654 10.67660 36.96948 1.000 26.39575 278 PHE A CA 1
ATOM 2227 C C . PHE A 1 283 ? 15.57384 11.03269 35.49389 1.000 29.51694 278 PHE A C 1
ATOM 2228 O O . PHE A 1 283 ? 14.56077 11.27932 34.83515 1.000 28.29992 278 PHE A O 1
ATOM 2236 N N . ARG A 1 284 ? 16.79369 11.03623 34.97457 1.000 30.66988 279 ARG A N 1
ATOM 2237 C CA . ARG A 1 284 ? 17.06619 11.52504 33.63293 1.000 30.28114 279 ARG A CA 1
ATOM 2238 C C . ARG A 1 284 ? 17.43484 10.37769 32.69996 1.000 31.74767 279 ARG A C 1
ATOM 2239 O O . ARG A 1 284 ? 18.04890 9.38673 33.11094 1.000 32.47511 279 ARG A O 1
ATOM 2247 N N . SER A 1 285 ? 17.02887 10.51244 31.43849 1.000 22.93152 280 SER A N 1
ATOM 2248 C CA . SER A 1 285 ? 17.46183 9.59018 30.39475 1.000 26.39053 280 SER A CA 1
ATOM 2249 C C . SER A 1 285 ? 18.70936 10.16268 29.73250 1.000 24.36111 280 SER A C 1
ATOM 2250 O O . SER A 1 285 ? 18.63580 11.24418 29.13553 1.000 26.65474 280 SER A O 1
ATOM 2253 N N . PRO A 1 286 ? 19.86318 9.50332 29.83371 1.000 25.01649 281 PRO A N 1
ATOM 2254 C CA . PRO A 1 286 ? 21.12079 10.16190 29.46613 1.000 23.57717 281 PRO A CA 1
ATOM 2255 C C . PRO A 1 286 ? 21.37482 10.12733 27.96970 1.000 21.78988 281 PRO A C 1
ATOM 2256 O O . PRO A 1 286 ? 21.12173 9.12623 27.29348 1.000 23.32074 281 PRO A O 1
ATOM 2260 N N . VAL A 1 287 ? 21.87050 11.24593 27.45689 1.000 22.89565 282 VAL A N 1
ATOM 2261 C CA . VAL A 1 287 ? 22.32454 11.31399 26.07317 1.000 22.70645 282 VAL A CA 1
ATOM 2262 C C . VAL A 1 287 ? 23.72119 10.71951 25.99039 1.000 23.01493 282 VAL A C 1
ATOM 2263 O O . VAL A 1 287 ? 24.61968 11.11372 26.74404 1.000 25.02540 282 VAL A O 1
ATOM 2267 N N . HIS A 1 288 ? 23.91805 9.79029 25.05492 1.000 25.03485 283 HIS A N 1
ATOM 2268 C CA . HIS A 1 288 ? 25.19366 9.10566 24.91260 1.000 23.12708 283 HIS A CA 1
ATOM 2269 C C . HIS A 1 288 ? 25.51759 8.95050 23.43413 1.000 24.34471 283 HIS A C 1
ATOM 2270 O O . HIS A 1 288 ? 24.67119 9.16842 22.56394 1.000 26.32221 283 HIS A O 1
ATOM 2277 N N . ARG A 1 289 ? 26.76480 8.58206 23.15556 1.000 24.95151 284 ARG A N 1
ATOM 2278 C CA . ARG A 1 289 ? 27.22281 8.38940 21.78337 1.000 24.85523 284 ARG A CA 1
ATOM 2279 C C . ARG A 1 289 ? 28.38677 7.40888 21.79523 1.000 26.16500 284 ARG A C 1
ATOM 2280 O O . ARG A 1 289 ? 28.91800 7.05831 22.84825 1.000 25.22471 284 ARG A O 1
ATOM 2288 N N . VAL A 1 290 ? 28.79228 6.96662 20.60829 1.000 23.71437 285 VAL A N 1
ATOM 2289 C CA . VAL A 1 290 ? 29.99608 6.16078 20.46643 1.000 23.74399 285 VAL A CA 1
ATOM 2290 C C . VAL A 1 290 ? 30.88416 6.83175 19.43817 1.000 30.32853 285 VAL A C 1
ATOM 2291 O O . VAL A 1 290 ? 30.42161 7.17489 18.34593 1.000 26.18974 285 VAL A O 1
ATOM 2295 N N . VAL A 1 291 ? 32.14052 7.04402 19.79673 1.000 25.11199 286 VAL A N 1
ATOM 2296 C CA . VAL A 1 291 ? 33.13993 7.51946 18.85495 1.000 26.90829 286 VAL A CA 1
ATOM 2297 C C . VAL A 1 291 ? 33.93689 6.32308 18.36037 1.000 31.73487 286 VAL A C 1
ATOM 2298 O O . VAL A 1 291 ? 34.15981 5.34891 19.08908 1.000 32.34881 286 VAL A O 1
ATOM 2302 N N . THR A 1 292 ? 34.35420 6.38550 17.09974 1.000 27.53871 287 THR A N 1
ATOM 2303 C CA . THR A 1 292 ? 35.11148 5.30455 16.49316 1.000 31.97515 287 THR A CA 1
ATOM 2304 C C . THR A 1 292 ? 36.60503 5.49580 16.74177 1.000 31.50977 287 THR A C 1
ATOM 2305 O O . THR A 1 292 ? 37.04023 6.45311 17.38562 1.000 35.21575 287 THR A O 1
ATOM 2309 N N . ASN A 1 293 ? 37.40069 4.56080 16.22779 1.000 33.05222 288 ASN A N 1
ATOM 2310 C CA . ASN A 1 293 ? 38.85018 4.68534 16.20838 1.000 34.13351 288 ASN A CA 1
ATOM 2311 C C . ASN A 1 293 ? 39.35419 4.10472 14.89359 1.000 39.70676 288 ASN A C 1
ATOM 2312 O O . ASN A 1 293 ? 38.62518 3.41301 14.17916 1.000 37.07540 288 ASN A O 1
ATOM 2317 N N . ALA A 1 294 ? 40.61319 4.38923 14.56966 1.000 35.66714 289 ALA A N 1
ATOM 2318 C CA . ALA A 1 294 ? 41.14702 4.01924 13.26679 1.000 34.55332 289 ALA A CA 1
ATOM 2319 C C . ALA A 1 294 ? 41.70838 2.60469 13.20947 1.000 34.65189 289 ALA A C 1
ATOM 2320 O O . ALA A 1 294 ? 42.07258 2.15076 12.12121 1.000 39.02656 289 ALA A O 1
ATOM 2322 N N . GLU A 1 295 ? 41.78174 1.88890 14.32687 1.000 36.75851 290 GLU A N 1
ATOM 2323 C CA . GLU A 1 295 ? 42.54980 0.64892 14.35354 1.000 49.61766 290 GLU A CA 1
ATOM 2324 C C . GLU A 1 295 ? 41.72498 -0.61095 14.57205 1.000 44.03295 290 GLU A C 1
ATOM 2325 O O . GLU A 1 295 ? 42.03866 -1.64558 13.97407 1.000 44.06025 290 GLU A O 1
ATOM 2331 N N . LYS A 1 296 ? 40.67792 -0.57418 15.39491 1.000 39.41755 291 LYS A N 1
ATOM 2332 C CA . LYS A 1 296 ? 39.98537 -1.79871 15.77237 1.000 36.68383 291 LYS A CA 1
ATOM 2333 C C . LYS A 1 296 ? 38.47450 -1.61348 15.72364 1.000 33.78726 291 LYS A C 1
ATOM 2334 O O . LYS A 1 296 ? 37.94611 -0.54563 16.04704 1.000 34.47945 291 LYS A O 1
ATOM 2340 N N . GLU A 1 297 ? 37.78132 -2.67997 15.32997 1.000 30.34476 292 GLU A N 1
ATOM 2341 C CA . GLU A 1 297 ? 36.33169 -2.70217 15.43406 1.000 25.19137 292 GLU A CA 1
ATOM 2342 C C . GLU A 1 297 ? 35.91338 -2.79410 16.89549 1.000 26.68691 292 GLU A C 1
ATOM 2343 O O . GLU A 1 297 ? 36.69171 -3.18385 17.76805 1.000 33.50380 292 GLU A O 1
ATOM 2349 N N . ARG A 1 298 ? 34.65945 -2.43035 17.14921 1.000 25.40392 293 ARG A N 1
ATOM 2350 C CA . ARG A 1 298 ? 34.07027 -2.44914 18.48078 1.000 25.08477 293 ARG A CA 1
ATOM 2351 C C . ARG A 1 298 ? 32.66330 -3.01353 18.37543 1.000 24.34449 293 ARG A C 1
ATOM 2352 O O . ARG A 1 298 ? 31.94254 -2.70618 17.42504 1.000 26.95345 293 ARG A O 1
ATOM 2360 N N . ILE A 1 299 ? 32.26144 -3.82647 19.35429 1.000 26.41899 294 ILE A N 1
ATOM 2361 C CA . ILE A 1 299 ? 30.91133 -4.37241 19.37134 1.000 23.09217 294 ILE A CA 1
ATOM 2362 C C . ILE A 1 299 ? 30.25469 -4.03660 20.70240 1.000 26.71226 294 ILE A C 1
ATOM 2363 O O . ILE A 1 299 ? 30.92917 -3.81487 21.71200 1.000 30.11365 294 ILE A O 1
ATOM 2368 N N . SER A 1 300 ? 28.92507 -3.98268 20.69362 1.000 25.44674 295 SER A N 1
ATOM 2369 C CA . SER A 1 300 ? 28.15522 -3.89247 21.92719 1.000 22.58443 295 SER A CA 1
ATOM 2370 C C . SER A 1 300 ? 26.82591 -4.58903 21.70088 1.000 24.48716 295 SER A C 1
ATOM 2371 O O . SER A 1 300 ? 26.40635 -4.80731 20.56137 1.000 25.84351 295 SER A O 1
ATOM 2374 N N . LEU A 1 301 ? 26.17224 -4.94779 22.80284 1.000 23.75826 296 LEU A N 1
ATOM 2375 C CA . LEU A 1 301 ? 24.83908 -5.54257 22.77842 1.000 21.52177 296 LEU A CA 1
ATOM 2376 C C . LEU A 1 301 ? 23.96272 -4.75281 23.74063 1.000 24.69581 296 LEU A C 1
ATOM 2377 O O . LEU A 1 301 ? 24.20032 -4.76157 24.95288 1.000 23.39959 296 LEU A O 1
ATOM 2382 N N . ALA A 1 302 ? 22.95550 -4.07634 23.20325 1.000 25.21906 297 ALA A N 1
ATOM 2383 C CA . ALA A 1 302 ? 21.98874 -3.33872 24.00520 1.000 23.68276 297 ALA A CA 1
ATOM 2384 C C . ALA A 1 302 ? 20.69277 -4.13015 24.06935 1.000 22.81428 297 ALA A C 1
ATOM 2385 O O . ALA A 1 302 ? 20.09806 -4.43219 23.02827 1.000 25.04734 297 ALA A O 1
ATOM 2387 N N . MET A 1 303 ? 20.27047 -4.48913 25.28463 1.000 24.20118 298 MET A N 1
ATOM 2388 C CA . MET A 1 303 ? 18.94341 -5.04765 25.50585 1.000 22.85513 298 MET A CA 1
ATOM 2389 C C . MET A 1 303 ? 17.99923 -3.88675 25.79704 1.000 25.56811 298 MET A C 1
ATOM 2390 O O . MET A 1 303 ? 18.13662 -3.21039 26.82251 1.000 24.88063 298 MET A O 1
ATOM 2395 N N . LEU A 1 304 ? 17.04767 -3.66368 24.89627 1.000 25.73087 299 LEU A N 1
ATOM 2396 C CA . LEU A 1 304 ? 16.19388 -2.48070 24.88862 1.000 2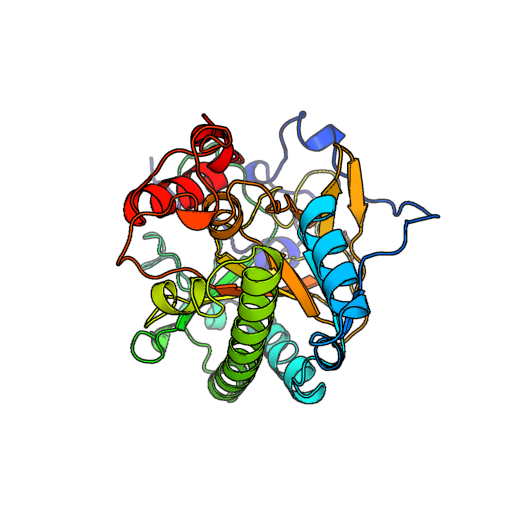2.85712 299 LEU A CA 1
ATOM 2397 C C . LEU A 1 304 ? 14.81210 -2.89095 25.37366 1.000 23.42140 299 LEU A C 1
ATOM 2398 O O . LEU A 1 304 ? 14.10167 -3.61954 24.67401 1.000 26.29917 299 LEU A O 1
ATOM 2403 N N . TYR A 1 305 ? 14.42479 -2.41798 26.55801 1.000 23.66026 300 TYR A N 1
ATOM 2404 C CA . TYR A 1 305 ? 13.16714 -2.81419 27.18669 1.000 25.69665 300 TYR A CA 1
ATOM 2405 C C . TYR A 1 305 ? 12.15648 -1.67849 27.12116 1.000 26.75947 300 TYR A C 1
ATOM 2406 O O . TYR A 1 305 ? 12.34504 -0.63689 27.75957 1.000 27.57939 300 TYR A O 1
ATOM 2415 N N . SER A 1 306 ? 11.07409 -1.89634 26.37756 1.000 26.02195 301 SER A N 1
ATOM 2416 C CA . SER A 1 306 ? 10.00440 -0.92122 26.21541 1.000 29.54002 301 SER A CA 1
ATOM 2417 C C . SER A 1 306 ? 8.79295 -1.30746 27.06046 1.000 34.07072 301 SER A C 1
ATOM 2418 O O . SER A 1 306 ? 8.71396 -2.40655 27.60976 1.000 34.47450 301 SER A O 1
ATOM 2421 N N . VAL A 1 307 ? 7.83581 -0.37852 27.16280 1.000 33.28281 302 VAL A N 1
ATOM 2422 C CA . VAL A 1 307 ? 6.54702 -0.68139 27.77593 1.000 33.05160 302 VAL A CA 1
ATOM 2423 C C . VAL A 1 307 ? 5.60049 -1.19204 26.69579 1.000 36.13332 302 VAL A C 1
ATOM 2424 O O . VAL A 1 307 ? 5.83709 -1.02411 25.49603 1.000 36.88060 302 VAL A O 1
ATOM 2428 N N . ASN A 1 308 ? 4.50963 -1.82629 27.12145 1.000 36.14307 303 ASN A N 1
ATOM 2429 C CA . ASN A 1 308 ? 3.50603 -2.26816 26.16557 1.000 36.43280 303 ASN A CA 1
ATOM 2430 C C . ASN A 1 308 ? 2.65986 -1.07455 25.72023 1.000 44.44715 303 ASN A C 1
ATOM 2431 O O . ASN A 1 308 ? 2.82978 0.05388 26.19198 1.000 42.34482 303 ASN A O 1
ATOM 2436 N N . ASP A 1 309 ? 1.72349 -1.32445 24.80470 1.000 39.53692 304 ASP A N 1
ATOM 2437 C CA . ASP A 1 309 ? 0.90026 -0.27172 24.22175 1.000 49.78486 304 ASP A CA 1
ATOM 2438 C C . ASP A 1 309 ? -0.46514 -0.15220 24.89420 1.000 47.88431 304 ASP A C 1
ATOM 2439 O O . ASP A 1 309 ? -1.41617 0.33829 24.27727 1.000 57.78555 304 ASP A O 1
ATOM 2444 N N . GLU A 1 310 ? -0.58092 -0.58282 26.15303 1.000 45.35039 305 GLU A N 1
ATOM 2445 C CA . GLU A 1 310 ? -1.87850 -0.57479 26.82297 1.000 47.69429 305 GLU A CA 1
ATOM 2446 C C . GLU A 1 310 ? -2.25910 0.80353 27.35018 1.000 46.23535 305 GLU A C 1
ATOM 2447 O O . GLU A 1 310 ? -3.44466 1.15471 27.34297 1.000 41.50543 305 GLU A O 1
ATOM 2453 N N . LYS A 1 311 ? -1.28838 1.58533 27.81841 1.000 42.15958 306 LYS A N 1
ATOM 2454 C CA . LYS A 1 311 ? -1.54614 2.89380 28.40132 1.000 42.41520 306 LYS A CA 1
ATOM 2455 C C . LYS A 1 311 ? -0.71537 3.95217 27.69145 1.000 47.32070 306 LYS A C 1
ATOM 2456 O O . LYS A 1 311 ? 0.37103 3.67202 27.18002 1.000 40.14855 306 LYS A O 1
ATOM 2462 N N . ASP A 1 312 ? -1.23614 5.17588 27.66803 1.000 39.22216 307 ASP A N 1
ATOM 2463 C CA . ASP A 1 312 ? -0.44394 6.30259 27.20051 1.000 32.73116 307 ASP A CA 1
ATOM 2464 C C . ASP A 1 312 ? 0.76588 6.49319 28.10742 1.000 32.83866 307 ASP A C 1
ATOM 2465 O O . ASP A 1 312 ? 0.74489 6.14432 29.28941 1.000 38.08161 307 ASP A O 1
ATOM 2470 N N . ILE A 1 313 ? 1.83540 7.03860 27.54513 1.000 32.91646 308 ILE A N 1
ATOM 2471 C CA . ILE A 1 313 ? 3.03361 7.34163 28.31578 1.000 25.11179 308 ILE A CA 1
ATOM 2472 C C . ILE A 1 313 ? 2.87860 8.73791 28.90880 1.000 27.94346 308 ILE A C 1
ATOM 2473 O O . ILE A 1 313 ? 2.59712 9.70177 28.18838 1.000 29.27860 308 ILE A O 1
ATOM 2478 N N . GLU A 1 314 ? 3.02835 8.84245 30.22316 1.000 30.83300 309 GLU A N 1
ATOM 2479 C CA . GLU A 1 314 ? 2.79544 10.08645 30.94374 1.000 28.97711 309 GLU A CA 1
ATOM 2480 C C . GLU A 1 314 ? 3.40244 9.95318 32.33544 1.000 25.70106 309 GLU A C 1
ATOM 2481 O O . GLU A 1 314 ? 3.65567 8.83690 32.79415 1.000 25.43555 309 GLU A O 1
ATOM 2487 N N . PRO A 1 315 ? 3.63963 11.07198 33.01969 1.000 29.64813 310 PRO A N 1
ATOM 2488 C CA . PRO A 1 315 ? 4.14294 10.99731 34.39568 1.000 24.67030 310 PRO A CA 1
ATOM 2489 C C . PRO A 1 315 ? 3.20441 10.21321 35.29856 1.000 29.12178 310 PRO A C 1
ATOM 2490 O O 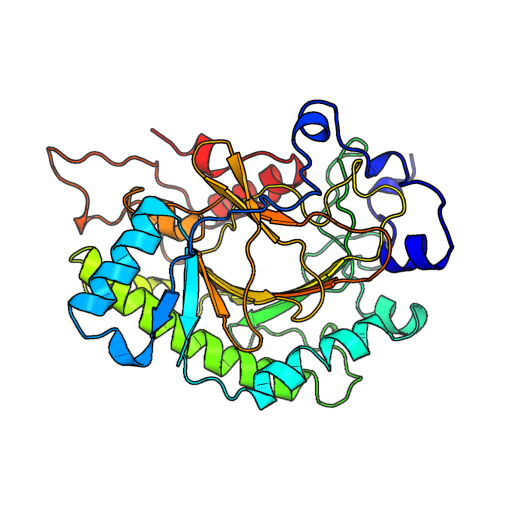. PRO A 1 315 ? 1.98003 10.29021 35.17448 1.000 30.63563 310 PRO A O 1
ATOM 2494 N N . ALA A 1 316 ? 3.79672 9.45354 36.21474 1.000 30.00925 311 ALA A N 1
ATOM 2495 C CA . ALA A 1 316 ? 3.01333 8.66529 37.15847 1.000 33.08169 311 ALA A CA 1
ATOM 2496 C C . ALA A 1 316 ? 2.13822 9.56516 38.02496 1.000 28.55477 311 ALA A C 1
ATOM 2497 O O . ALA A 1 316 ? 2.59448 10.58763 38.54146 1.000 25.92827 311 ALA A O 1
ATOM 2499 N N . ALA A 1 317 ? 0.87578 9.16306 38.19462 1.000 32.82712 312 ALA A N 1
ATOM 2500 C CA . ALA A 1 317 ? -0.07936 9.97791 38.94122 1.000 39.38334 312 ALA A CA 1
ATOM 2501 C C . ALA A 1 317 ? 0.38203 10.22290 40.37383 1.000 27.68233 312 ALA A C 1
ATOM 2502 O O . ALA A 1 317 ? 0.12451 11.29061 40.94021 1.000 29.24209 312 ALA A O 1
ATOM 2504 N N . GLY A 1 318 ? 1.06060 9.24822 40.98062 1.000 31.18831 313 GLY A N 1
ATOM 2505 C CA . GLY A 1 318 ? 1.53877 9.41114 42.34394 1.000 28.62940 313 GLY A CA 1
ATOM 2506 C C . GLY A 1 318 ? 2.59267 10.48779 42.51348 1.000 37.46595 313 GLY A C 1
ATOM 2507 O O . GLY A 1 318 ? 2.84644 10.91970 43.64243 1.000 31.42879 313 GLY A O 1
ATOM 2508 N N . LEU A 1 319 ? 3.21372 10.93157 41.42041 1.000 26.63209 314 LEU A N 1
ATOM 2509 C CA . LEU A 1 319 ? 4.20969 11.99497 41.47312 1.000 24.98602 314 LEU A CA 1
ATOM 2510 C C . LEU A 1 319 ? 3.61861 13.37915 41.25706 1.000 28.26935 314 LEU A C 1
ATOM 2511 O O . LEU A 1 319 ? 4.34463 14.37244 41.38469 1.000 29.99242 314 LEU A O 1
ATOM 2516 N N . LEU A 1 320 ? 2.33085 13.47040 40.94048 1.000 24.49370 315 LEU A N 1
ATOM 2517 C CA . LEU A 1 320 ? 1.67574 14.72247 40.60456 1.000 24.16637 315 LEU A CA 1
ATOM 2518 C C . LEU A 1 320 ? 0.68107 15.10887 41.69131 1.000 32.57942 315 LEU A C 1
ATOM 2519 O O . LEU A 1 320 ? -0.08721 14.26978 42.16587 1.000 34.50565 315 LEU A O 1
ATOM 2524 N N . ASP A 1 321 ? 0.68876 16.38308 42.06992 1.000 28.38730 316 ASP A N 1
ATOM 2525 C CA . ASP A 1 321 ? -0.28908 16.92609 43.00509 1.000 29.64183 316 ASP A CA 1
ATOM 2526 C C . ASP A 1 321 ? -0.33268 18.43937 42.80407 1.000 29.85716 316 ASP A C 1
ATOM 2527 O O . ASP A 1 321 ? 0.28932 18.97615 41.87940 1.000 28.10283 316 ASP A O 1
ATOM 2532 N N . GLU A 1 322 ? -1.04818 19.13758 43.68705 1.000 25.42866 317 GLU A N 1
ATOM 2533 C CA . GLU A 1 322 ? -1.33201 20.54720 43.43999 1.000 26.31669 317 GLU A CA 1
ATOM 2534 C C . GLU A 1 322 ? -0.07098 21.40582 43.37292 1.000 30.21151 317 GLU A C 1
ATOM 2535 O O . GLU A 1 322 ? -0.11275 22.48755 42.77946 1.000 33.20208 317 GLU A O 1
ATOM 2541 N N . ASN A 1 323 ? 1.03147 20.96887 43.97870 1.000 28.91430 318 ASN A N 1
ATOM 2542 C CA . ASN A 1 323 ? 2.27506 21.73177 43.98131 1.000 40.45743 318 ASN A CA 1
ATOM 2543 C C . ASN A 1 323 ? 3.33508 21.11410 43.08225 1.000 34.50034 318 ASN A C 1
ATOM 2544 O O . ASN A 1 323 ? 4.47566 21.58998 43.07014 1.000 27.03718 318 ASN A O 1
ATOM 2549 N N . ARG A 1 324 ? 2.99628 20.05421 42.34892 1.000 24.96772 319 ARG A N 1
ATOM 2550 C CA . ARG A 1 324 ? 3.97451 19.27771 41.59113 1.000 23.89924 319 ARG A CA 1
ATOM 2551 C C . ARG A 1 324 ? 3.42130 19.01690 40.20106 1.000 27.14343 319 ARG A C 1
ATOM 2552 O O . ARG A 1 324 ? 2.79383 17.98220 39.94574 1.000 27.78452 319 ARG A O 1
ATOM 2560 N N . PRO A 1 325 ? 3.64910 19.93222 39.26837 1.000 26.25275 320 PRO A N 1
ATOM 2561 C CA . PRO A 1 325 ? 3.08554 19.78300 37.92442 1.000 25.88303 320 PRO A CA 1
ATOM 2562 C C . PRO A 1 325 ? 3.82448 18.74782 37.08843 1.000 25.43208 320 PRO A C 1
ATOM 2563 O O . PRO A 1 325 ? 4.98853 18.40934 37.32431 1.000 22.47855 320 PRO A O 1
ATOM 2567 N N . ALA A 1 326 ? 3.11038 18.24851 36.08381 1.000 24.57729 321 ALA A N 1
ATOM 2568 C CA . ALA A 1 326 ? 3.72299 17.38745 35.08581 1.000 27.55304 321 ALA A CA 1
ATOM 2569 C C . ALA A 1 326 ? 4.74867 18.17461 34.28205 1.000 20.92790 321 ALA A C 1
ATOM 2570 O O . ALA A 1 326 ? 4.51458 19.32689 33.90003 1.000 24.34433 321 ALA A O 1
ATOM 2572 N N A ARG A 1 327 ? 5.89546 17.54509 34.03302 0.500 26.54598 322 ARG A N 1
ATOM 2573 N N B ARG A 1 327 ? 5.89587 17.55230 34.02837 0.500 26.55776 322 ARG A N 1
ATOM 2574 C CA A ARG A 1 327 ? 6.95438 18.14964 33.23699 0.500 29.88897 322 ARG A CA 1
ATOM 2575 C CA B ARG A 1 327 ? 6.93085 18.18300 33.22154 0.500 29.87594 322 ARG A CA 1
ATOM 2576 C C A ARG A 1 327 ? 6.91921 17.72039 31.77706 0.500 29.68680 322 ARG A C 1
ATOM 2577 C C B ARG A 1 327 ? 6.90223 17.73780 31.76644 0.500 29.69249 322 ARG A C 1
ATOM 2578 O O A ARG A 1 327 ? 7.62356 18.31703 30.95571 0.500 27.71708 322 ARG A O 1
ATOM 2579 O O B ARG A 1 327 ? 7.59102 18.34205 30.93743 0.500 27.69573 322 ARG A O 1
ATOM 2594 N N . TYR A 1 328 ? 6.11291 16.71727 31.43739 1.000 25.10019 323 TYR A N 1
ATOM 2595 C CA . TYR A 1 328 ? 6.00819 16.19606 30.08136 1.000 27.39540 323 TYR A CA 1
ATOM 2596 C C . TYR A 1 328 ? 4.54475 15.92220 29.78723 1.000 37.29608 323 TYR A C 1
ATOM 2597 O O . TYR A 1 328 ? 3.79963 15.47743 30.66794 1.000 30.44203 323 TYR A O 1
ATOM 2606 N N . ARG A 1 329 ? 4.13261 16.17776 28.55266 1.000 27.71988 324 ARG A N 1
ATOM 2607 C CA . ARG A 1 329 ? 2.73743 15.92755 28.25589 1.000 29.82886 324 ARG A CA 1
ATOM 2608 C C . ARG A 1 329 ? 2.53023 14.47006 27.85972 1.000 34.27695 324 ARG A C 1
ATOM 2609 O O . ARG A 1 329 ? 3.46973 13.74448 27.52053 1.000 33.13912 324 ARG A O 1
ATOM 2617 N N . LYS A 1 330 ? 1.27253 14.04853 27.92404 1.000 29.17960 325 LYS A N 1
ATOM 2618 C CA . LYS A 1 330 ? 0.90381 12.66088 27.68556 1.000 33.28636 325 LYS A CA 1
ATOM 2619 C C . LYS A 1 3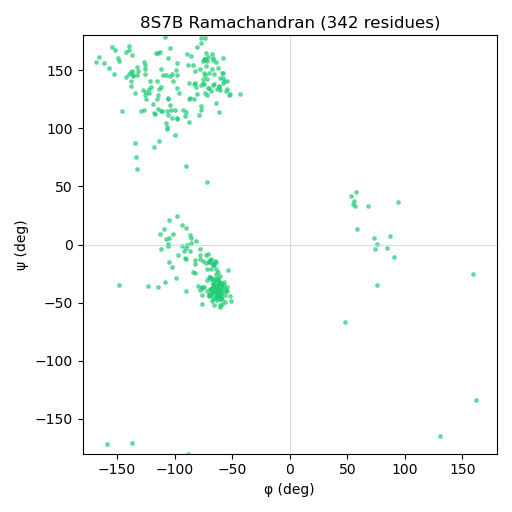30 ? 0.81079 12.37528 26.19025 1.000 28.21534 325 LYS A C 1
ATOM 2620 O O . LYS A 1 330 ? 0.25260 13.16844 25.42631 1.000 32.52348 325 LYS A O 1
ATOM 2626 N N . VAL A 1 331 ? 1.37372 11.23942 25.77082 1.000 32.83473 326 VAL A N 1
ATOM 2627 C CA . VAL A 1 331 ? 1.33545 10.81799 24.37571 1.000 31.28631 326 VAL A CA 1
ATOM 2628 C C . VAL A 1 331 ? 1.03986 9.32718 24.30823 1.000 33.40689 326 VAL A C 1
ATOM 2629 O O . VAL A 1 331 ? 1.43818 8.55268 25.18335 1.000 32.93563 326 VAL A O 1
ATOM 2633 N N . SER A 1 332 ? 0.35121 8.92340 23.24558 1.000 35.33414 327 SER A N 1
ATOM 2634 C CA . SER A 1 332 ? 0.14959 7.50456 23.01150 1.000 39.24112 327 SER A CA 1
ATOM 2635 C C . SER A 1 332 ? 1.48185 6.83146 22.70062 1.000 37.91087 327 SER A C 1
ATOM 2636 O O . SER A 1 332 ? 2.45251 7.47428 22.28935 1.000 34.36577 327 SER A O 1
ATOM 2639 N N . VAL A 1 333 ? 1.51869 5.51217 22.90463 1.000 37.69004 328 VAL A N 1
ATOM 2640 C CA . VAL A 1 333 ? 2.73241 4.75084 22.62145 1.000 36.23656 328 VAL A CA 1
ATOM 2641 C C . VAL A 1 333 ? 3.06342 4.80640 21.13520 1.000 40.25921 328 VAL A C 1
ATOM 2642 O O . VAL A 1 333 ? 4.23712 4.85582 20.74640 1.000 38.89706 328 VAL A O 1
ATOM 2646 N N . GLU A 1 334 ? 2.03549 4.80541 20.28302 1.000 38.27269 329 GLU A N 1
ATOM 2647 C CA . GLU A 1 334 ? 2.25341 4.88508 18.84167 1.000 45.18150 329 GLU A CA 1
ATOM 2648 C C . GLU A 1 334 ? 2.90007 6.21008 18.45375 1.000 44.68474 329 GLU A C 1
ATOM 2649 O O . GLU A 1 334 ? 3.85170 6.24678 17.66345 1.000 41.38407 329 GLU A O 1
ATOM 2655 N N . GLU A 1 335 ? 2.38613 7.31627 18.99366 1.000 40.14321 330 GLU A N 1
ATOM 2656 C CA . GLU A 1 335 ? 2.97795 8.61758 18.70570 1.000 42.68111 330 GLU A CA 1
ATOM 2657 C C . GLU A 1 335 ? 4.36305 8.74066 19.33005 1.000 39.62914 330 GLU A C 1
ATOM 2658 O O . GLU A 1 335 ? 5.27385 9.32289 18.72915 1.000 35.88415 330 GLU A O 1
ATOM 2664 N N . PHE A 1 336 ? 4.53562 8.19818 20.53664 1.000 34.10189 331 PHE A N 1
ATOM 2665 C CA . PHE A 1 336 ? 5.84442 8.18722 21.18277 1.000 34.37236 331 PHE A CA 1
ATOM 2666 C C . PHE A 1 336 ? 6.85726 7.43063 20.33243 1.000 36.96012 331 PHE A C 1
ATOM 2667 O O . PHE A 1 336 ? 7.98086 7.89958 20.11421 1.000 31.76400 331 PHE A O 1
ATOM 2675 N N . ARG A 1 337 ? 6.46161 6.25653 19.83293 1.000 31.17376 332 ARG A N 1
ATOM 2676 C CA . ARG A 1 337 ? 7.33565 5.45462 18.97971 1.000 34.24142 332 ARG A CA 1
ATOM 2677 C C . ARG A 1 337 ? 7.75918 6.22489 17.73932 1.000 35.06249 332 ARG A C 1
ATOM 2678 O O . ARG A 1 337 ? 8.94768 6.28650 17.40884 1.000 32.61474 332 ARG A O 1
ATOM 2686 N N . ALA A 1 338 ? 6.78823 6.79544 17.02216 1.000 34.15238 333 ALA A N 1
ATOM 2687 C CA . ALA A 1 338 ? 7.09868 7.54253 15.80985 1.000 41.28753 333 ALA A CA 1
ATOM 2688 C C . ALA A 1 338 ? 8.03073 8.70790 16.10541 1.000 42.05407 333 ALA A C 1
ATOM 2689 O O . ALA A 1 338 ? 8.90880 9.03026 15.29711 1.000 38.94577 333 ALA A O 1
ATOM 2691 N N . GLY A 1 339 ? 7.86348 9.34616 17.26573 1.000 36.59634 334 GLY A N 1
ATOM 2692 C CA . GLY A 1 339 ? 8.72644 10.46392 17.60805 1.000 36.49734 334 GLY A CA 1
ATOM 2693 C C . GLY A 1 339 ? 10.14850 10.03319 17.91248 1.000 33.93535 334 GLY A C 1
ATOM 2694 O O . GLY A 1 339 ? 11.10586 10.66319 17.45662 1.000 34.20600 334 GLY A O 1
ATOM 2695 N N . ILE A 1 340 ? 10.30830 8.96105 18.69255 1.000 28.39686 335 ILE A N 1
ATOM 2696 C CA . ILE A 1 340 ? 11.64557 8.46438 19.01198 1.000 27.18191 335 ILE A CA 1
ATOM 2697 C C . ILE A 1 340 ? 12.37740 8.05940 17.73832 1.000 30.15789 335 ILE A C 1
ATOM 2698 O O . ILE A 1 340 ? 13.54391 8.41469 17.52785 1.000 32.83267 335 ILE A O 1
ATOM 2703 N N . PHE A 1 341 ? 11.69895 7.31166 16.86765 1.000 32.45335 336 PHE A N 1
ATOM 2704 C CA . PHE A 1 341 ? 12.35252 6.82263 15.65575 1.000 34.89481 336 PHE A CA 1
ATOM 2705 C C . PHE A 1 341 ? 12.63013 7.96059 14.68055 1.000 40.26091 336 PHE A C 1
ATOM 2706 O O . PHE A 1 341 ? 13.71645 8.03162 14.09332 1.000 39.42803 336 PHE A O 1
ATOM 2714 N N . GLY A 1 342 ? 11.66370 8.86379 14.50083 1.000 33.31697 337 GLY A N 1
ATOM 2715 C CA . GLY A 1 342 ? 11.82002 9.91441 13.50944 1.000 34.81941 337 GLY A CA 1
ATOM 2716 C C . GLY A 1 342 ? 12.83554 10.96549 13.91340 1.000 35.87629 337 GLY A C 1
ATOM 2717 O O . GLY A 1 342 ? 13.60712 11.44579 13.08065 1.000 38.74667 337 GLY A O 1
ATOM 2718 N N . LYS A 1 343 ? 12.84973 11.34355 15.19275 1.000 35.60799 338 LYS A N 1
ATOM 2719 C CA . LYS A 1 343 ? 13.80631 12.34916 15.64223 1.000 35.52269 338 LYS A CA 1
ATOM 2720 C C . LYS A 1 343 ? 15.22731 11.80350 15.68384 1.000 34.54587 338 LYS A C 1
ATOM 2721 O O . LYS A 1 343 ? 16.18293 12.56499 15.49993 1.000 36.18427 338 LYS A O 1
ATOM 2727 N N . PHE A 1 344 ? 15.39094 10.50264 15.93687 1.000 34.52825 339 PHE A N 1
ATOM 2728 C CA . PHE A 1 344 ? 16.72027 9.90565 15.86889 1.000 35.41201 339 PHE A CA 1
ATOM 2729 C C . PHE A 1 344 ? 17.31401 10.06172 14.47647 1.000 30.37752 339 PHE A C 1
ATOM 2730 O O . PHE A 1 344 ? 18.50978 10.33986 14.33161 1.000 31.69909 339 PHE A O 1
ATOM 2738 N N . SER A 1 345 ? 16.48778 9.88476 13.44033 1.000 29.65026 340 SER A N 1
ATOM 2739 C CA . SER A 1 345 ? 16.96807 10.00336 12.06704 1.000 34.95251 340 SER A CA 1
ATOM 2740 C C . SER A 1 345 ? 17.48277 11.40477 11.77308 1.000 42.10640 340 SER A C 1
ATOM 2741 O O . SER A 1 345 ? 18.38946 11.57244 10.94827 1.000 39.42087 340 SER A O 1
ATOM 2744 N N . ARG A 1 346 ? 16.92226 12.41782 12.43267 1.000 34.77294 341 ARG A N 1
ATOM 2745 C CA . ARG A 1 346 ? 17.33511 13.80203 12.24450 1.000 41.28996 341 ARG A CA 1
ATOM 2746 C C . ARG A 1 346 ? 18.38808 14.24358 13.24869 1.000 39.25320 341 ARG A C 1
ATOM 2747 O O . ARG A 1 346 ? 18.84195 15.39036 13.18404 1.000 42.18281 341 ARG A O 1
ATOM 2755 N N . GLY A 1 347 ? 18.78490 13.37111 14.16948 1.000 36.01597 342 GLY A N 1
ATOM 2756 C CA . GLY A 1 347 ? 19.70536 13.77080 15.21553 1.000 42.29318 342 GLY A CA 1
ATOM 2757 C C . GLY A 1 347 ? 19.12130 14.75055 16.20883 1.000 44.61706 342 GLY A C 1
ATOM 2758 O O . GLY A 1 347 ? 19.84755 15.60559 16.72563 1.000 49.04324 342 GLY A O 1
ATOM 2759 N N . GLU A 1 348 ? 17.82451 14.65345 16.48682 1.000 42.11295 343 GLU A N 1
ATOM 2760 C CA . GLU A 1 348 ? 17.13603 15.54735 17.40756 1.000 35.24474 343 GLU A CA 1
ATOM 2761 C C . GLU A 1 348 ? 16.61686 14.76067 18.60517 1.000 38.60830 343 GLU A C 1
ATOM 2762 O O . GLU A 1 348 ? 16.54252 13.53034 18.58389 1.000 39.28248 343 GLU A O 1
ATOM 2768 N N . ARG A 1 349 ? 16.25426 15.49082 19.66286 1.000 33.93641 344 ARG A N 1
ATOM 2769 C CA . ARG A 1 349 ? 15.80384 14.89303 20.91869 1.000 39.31980 344 ARG A CA 1
ATOM 2770 C C . ARG A 1 349 ? 14.28425 14.99578 20.98781 1.000 32.42400 344 ARG A C 1
ATOM 2771 O O . ARG A 1 349 ? 13.73672 16.08741 21.17143 1.000 35.69248 344 ARG A O 1
ATOM 2779 N N . TYR A 1 350 ? 13.60424 13.85606 20.84900 1.000 32.22911 345 TYR A N 1
ATOM 2780 C CA . TYR A 1 350 ? 12.14514 13.87340 20.81355 1.000 33.65737 345 TYR A CA 1
ATOM 2781 C C . TYR A 1 350 ? 11.55411 14.32626 22.14255 1.000 28.92599 345 TYR A C 1
ATOM 2782 O O . TYR A 1 350 ? 10.56855 15.07165 22.16702 1.000 35.27348 345 TYR A O 1
ATOM 2791 N N . ILE A 1 351 ? 12.13726 13.87878 23.25680 1.000 31.45970 346 ILE A N 1
ATOM 2792 C CA . ILE A 1 351 ? 11.55429 14.15862 24.56842 1.000 33.13129 346 ILE A CA 1
ATOM 2793 C C . ILE A 1 351 ? 11.48408 15.65885 24.82142 1.000 37.17958 346 ILE A C 1
ATOM 2794 O O . ILE A 1 351 ? 10.60657 16.13214 25.55427 1.000 29.70381 346 ILE A O 1
ATOM 2799 N N . ASP A 1 352 ? 12.38274 16.43381 24.20470 1.000 30.88424 347 ASP A N 1
ATOM 2800 C CA . ASP A 1 352 ? 12.34225 17.88309 24.35628 1.000 33.78798 347 ASP A CA 1
ATOM 2801 C C . ASP A 1 352 ? 11.03212 18.46242 23.84415 1.000 31.31466 347 ASP A C 1
ATOM 2802 O O . ASP A 1 352 ? 10.55186 19.47238 24.37190 1.000 37.75127 347 ASP A O 1
ATOM 2807 N N . SER A 1 353 ? 10.44179 17.84225 22.82074 1.000 30.10819 348 SER A N 1
ATOM 2808 C CA . SER A 1 353 ? 9.18830 18.33878 22.27154 1.000 30.97943 348 SER A CA 1
ATOM 2809 C C . SER A 1 353 ? 8.01499 18.06251 23.19805 1.000 35.01160 348 SER A C 1
ATOM 2810 O O . SER A 1 353 ? 6.95346 18.66711 23.02499 1.000 35.55369 348 SER A O 1
ATOM 2813 N N . LEU A 1 354 ? 8.18536 17.16342 24.16544 1.000 30.59151 349 LEU A N 1
ATOM 2814 C CA . LEU A 1 354 ? 7.14499 16.82831 25.12715 1.000 29.37041 349 LEU A CA 1
ATOM 2815 C C . LEU A 1 354 ? 7.18813 17.69567 26.37502 1.000 34.28426 349 LEU A C 1
ATOM 2816 O O . LEU A 1 354 ? 6.22820 17.66998 27.15708 1.000 28.91116 349 LEU A O 1
ATOM 2821 N N . ARG A 1 355 ? 8.26466 18.45713 26.58096 1.000 28.60640 350 ARG A N 1
ATOM 2822 C CA . ARG A 1 355 ? 8.39877 19.24244 27.80337 1.000 32.18929 350 ARG A CA 1
ATOM 2823 C C . ARG A 1 355 ? 7.34566 20.34169 27.86414 1.000 32.88225 350 ARG A C 1
ATOM 2824 O O . ARG A 1 355 ? 7.06284 21.02142 26.87312 1.000 32.56633 350 ARG A O 1
ATOM 2832 N N . ILE A 1 356 ? 6.75822 20.51341 29.04267 1.000 28.97833 351 ILE A N 1
ATOM 2833 C CA . ILE A 1 356 ? 5.70342 21.49223 29.21551 1.000 30.46126 351 ILE A CA 1
ATOM 2834 C C . ILE A 1 356 ? 6.30468 22.83701 29.58833 1.000 27.89532 351 ILE A C 1
ATOM 2835 O O . ILE A 1 356 ? 7.16209 22.92683 30.46983 1.000 37.93589 351 ILE A O 1
#

Secondary structure (DSSP, 8-state):
---GGGS---HHHHHHHT-SS--GGG---TTTGGG---S--SSPPPPPEEEGGGTTSHHHHHHHHHHHHHTSEEEEES-S--HHHHHHHHHHHHHHHTS-HHHHGGGBSEETTTEE-SSEEE-S---STTPPPPS-EEEEEEEESGGG--GGGS--SSTTHHHHHHHHHHHHHHHHHHHHHHHHHHTTS-TTHHHHTTTT--EEEEEEEE---S-TTS--SEEEE---SSEEEEEE-SS---EEEEETTEEEE----TT-EEEEE-HHHHHHTTTSS----EEE---SS--EEEEEEEE---SSS-B---GGG-BTTB--SB--B-HHHHHHHHHHHHHTT--HHHHHB-

InterPro domains:
  IPR005123 Oxoglutarate/iron-dependent dioxygenase domain [PS51471] (202-302)
  IPR026992 Non-haem dioxygenase, N-terminal domain [PF14226] (48-157)
  IPR027443 Isopenicillin N synthase-like superfamily [G3DSA:2.60.120.330] (9-337)
  IPR044861 Isopenicillin N synthase-like, Fe(2+) 2OG dioxygenase domain [PF03171] (207-300)
  IPR050295 Plant 2-oxoglutarate-dependent oxidoreductases [PTHR47991] (26-326)